Protein AF-0000000085014757 (afdb_homodimer)

InterPro domains:
  IPR000073 Alpha/beta hydrolase fold-1 [PF00561] (112-188)
  IPR008220 Homoserine/serine acetyltransferase MetX-like [PIRSF000443] (24-341)
  IPR008220 Homoserine/serine acetyltransferase MetX-like [PTHR32268] (28-182)
  IPR029058 Alpha/Beta hydrolase fold [G3DSA:3.40.50.1820] (26-183)
  IPR029058 Alpha/Beta hydrolase fold [G3DSA:3.40.50.1820] (256-324)
  IPR029058 Alpha/Beta hydrolase fold [SSF53474] (29-338)

Secondary structure (DSSP, 8-state):
---EEEE-SSTTEEEEEEEEEETTEEEEEEEEEEEES---TTS--EEEE---TT--S--SSB-TTSPBPTTTTTEETTSSEETTT-EEEEEPPSS-TTTTSTT----STTSBPTTSSB-GGGS----HHHHHHHHHHHHHHHT-SS-SEEEEETHHHHHHHHHHHH-GGG-SEEEEES--SB--HIIIIIIHHHHHHHHHHHHHHHHHHHHHHHHHHHHHHHHHHTTS-HHHHHHHHHTT--HHHHHHHHHHHTT-BHHHHS-HHHHHHHHHHHT-EEEEEEETT-SSS-HHHHHHHHHHHHHTT-EEEEEEE--TTGGGHHHH--HHHHHHHHHHHTT----PPPPP-TTS-------/---EEEE-SSTTEEEEEEEEEETTEEEEEEEEEEEES---TTS--EEEE---TT--S--SSB-TTSPBPTTTTTEETTSSEETTT-EEEEEPPSS-TTTTSTT----STTSBPTTSSB-GGGS----HHHHHHHHHHHHHHHT-SS-SEEEEETHHHHHHHHHHHH-GGG-SEEEEES--SB--HIIIIIIHHHHHHHHHHHHHHHHHHHHHHHHHHHHHHHHHHTTS-HHHHHHHHHTT--HHHHHHHHHHHTT-BHHHHS-HHHHHHHHHHHT-EEEEEEETT-SSS-HHHHHHHHHHHHHTT-EEEEEEE--TTGGGHHHH--HHHHHHHHHHHTT----PPPPP-TTS-------

Foldseek 3Di:
DDWDWDPDDPPQKTWTWDWDQFPNDTDTWIKIKGKFADADPQRAQEEEEEEAQQFANQQADADPVGHGHLPNQADYPPHLNHSPRHIYMYIGFAFHFQQQPPNGGTHYQCPADPVGGGCHVVGGQHALVVRLVSVVSVCVVVPHQAHLAQEYEHLSLLNQVVCLLPPCLRHQEGEREAAFQAQDCLLPVPLLVVLVVQCVVPNQLSNLVSVQCLQFPPLSCCVVPVPHDPSVVSVVSVNRGDRRSSNSVSSRRNVRHSCVSPNLLVSLVVQVVSNHAYEYEHEDQRSRHHLVRRLVSLVVSVVSPHNYHYYYDYDNRHSSCVRVVPVVCSVQSSCSSVVNHDPDDRDDDPPPPDDPPPD/DDWDWAPDDPPQKTKTWDWDQFPNDTDTWIKIKGKFADADPQRAQEEEEEEAQQFANQQADADPVGHGHLPNQADYPPHLNHSPRHIYMYIGFAFHFLQQPPNGGTHYQCPADPVGGGCHVVGGQHALVVRLVSVVSVCVVVPHPAHLAQEYEHLSLLNQVVCLLPPCLRHQEGEREAAFQAQDCLLPVPLLVVLVVQCVVPNQLSNLVSVQCLQFPPLSCCVVPVPHDVSVVSVVSVNRGDRRSSNSVSSRRNGRHSCVSPNLLVSLVVQVVSNHAYEYEHEDQRSRHHLVRRLVSLVVSVVSPHNYHYYYDYDNRHSSCVRVVPVVCSVQSSCSSVVNHDPDDRDDDPPPPDDPPPD

Sequence (718 aa):
MRQMVVAGGPPGALTLEVTRALAGVTVPVRLGVQTWGRFNEARDNAVLVCHYYTGTSQAAGAAADGTPGWWAALIGPGRAVDTERFYVVVMNTLSNVQVHDPAVVTTGPDTPHPDGGVWGERFPAWDFADLHALQLALLRHLGAERWHAVLGPSFGAMQALQWAARAPDLAPRVAAIATSPYAGPVLRGAFGPLLRGVARAGGLPEALRLISFFGMGADALERSFRAADFEAYLHTRMRTASLAHILDLGRVVETHDLEAIVPRDELFARWRSAGLRLLTVNIRGDQFFPAAEMRAFAGASRAAGVAHTHFEYDSAHGHLACVADTVPFAGLLRALLGDTLPAVSLPPDLLSPGEASHAMRQMVVAGGPPGALTLEVTRALAGVTVPVRLGVQTWGRFNEARDNAVLVCHYYTGTSQAAGAAADGTPGWWAALIGPGRAVDTERFYVVVMNTLSNVQVHDPAVVTTGPDTPHPDGGVWGERFPAWDFADLHALQLALLRHLGAERWHAVLGPSFGAMQALQWAARAPDLAPRVAAIATSPYAGPVLRGAFGPLLRGVARAGGLPEALRLISFFGMGADALERSFRAADFEAYLHTRMRTASLAHILDLGRVVETHDLEAIVPRDELFARWRSAGLRLLTVNIRGDQFFPAAEMRAFAGASRAAGVAHTHFEYDSAHGHLACVADTVPFAGLLRALLGDTLPAVSLPPDLLSPGEASHA

Solvent-accessible surface area (backbone atoms only — not comparable to full-atom values): 36324 Å² total; per-residue (Å²): 118,74,71,41,74,45,86,55,77,60,93,44,28,30,32,42,34,36,61,43,72,33,79,85,40,82,40,83,38,41,25,26,29,29,42,43,58,51,72,53,93,82,31,56,34,33,30,41,43,34,41,30,72,76,44,52,34,58,35,42,58,56,47,95,84,60,49,62,16,58,39,33,85,39,31,33,77,84,33,46,46,25,28,81,68,24,19,35,38,18,51,34,47,77,30,40,20,38,52,64,31,88,86,47,39,52,32,39,24,83,32,75,29,98,88,56,65,46,30,46,90,67,42,58,76,56,46,68,70,57,51,50,52,51,52,49,52,49,40,54,70,74,64,30,88,37,40,44,25,26,29,19,29,35,53,6,7,46,52,20,50,47,40,47,71,76,38,23,75,39,26,34,23,31,34,28,27,39,40,46,66,43,47,46,45,36,38,58,66,40,50,47,56,50,42,57,22,17,31,71,52,50,31,53,64,39,34,49,48,52,53,48,42,40,31,23,34,27,54,25,43,34,72,66,24,69,90,43,62,62,66,58,54,51,54,60,53,53,71,24,46,37,56,62,21,42,51,52,49,51,54,36,54,55,67,42,40,53,56,78,76,40,51,61,69,59,43,43,49,50,32,43,74,45,58,29,37,36,39,37,35,29,32,53,78,10,41,66,31,34,41,64,56,32,51,53,51,42,51,53,36,36,75,69,63,29,53,50,33,51,47,72,46,81,55,51,35,21,43,41,19,59,54,77,53,48,71,89,49,35,64,55,51,30,21,49,79,65,75,56,59,68,92,55,73,73,75,80,72,84,62,56,80,72,77,78,74,81,117,118,74,72,41,75,43,85,54,77,60,92,43,27,29,31,42,35,35,63,42,70,34,78,85,40,82,39,81,38,42,26,23,29,29,44,42,57,50,74,51,94,84,32,55,33,32,28,41,41,33,41,32,74,77,44,51,34,56,35,42,57,57,46,95,86,60,50,62,15,60,40,32,85,39,32,33,78,83,32,47,48,25,28,81,68,24,18,36,37,17,50,34,46,77,30,39,19,40,52,64,32,87,89,47,40,50,34,37,25,84,31,74,30,95,87,56,65,46,30,45,89,67,43,60,77,55,48,70,68,56,52,50,51,52,51,50,50,48,39,54,71,74,64,31,89,36,40,43,26,26,28,20,29,36,54,5,8,46,52,20,49,47,40,48,70,74,38,23,77,42,25,32,24,30,34,28,27,40,41,44,67,43,47,47,46,36,37,59,67,40,49,46,55,49,41,57,22,16,30,72,52,50,31,53,64,38,33,50,48,52,53,48,42,40,32,23,34,28,55,24,43,34,72,68,24,69,92,44,61,62,67,58,54,51,55,59,54,52,70,23,47,35,55,64,22,44,52,54,48,51,54,35,54,55,67,42,41,52,57,77,74,39,53,61,71,58,44,42,51,48,31,42,74,44,57,29,37,39,40,37,36,28,31,52,78,10,43,66,31,33,42,64,56,32,50,54,49,42,51,53,37,35,74,69,64,29,53,50,33,52,47,73,45,80,54,52,35,21,44,41,19,59,54,75,52,47,70,88,49,34,65,56,50,30,21,50,79,64,75,56,58,66,94,56,72,73,74,79,71,85,62,55,80,71,78,78,72,86,117

pLDDT: mean 93.67, std 12.95, range [17.64, 98.94]

Organism: Deinococcus geothermalis (strain DSM 11300 / CIP 105573 / AG-3a) (NCBI:txid319795)

Radius of gyration: 28.23 Å; Cα contacts (8 Å, |Δi|>4): 1596; chains: 2; bounding box: 67×88×60 Å

Structure (mmCIF, N/CA/C/O backbone):
data_AF-0000000085014757-model_v1
#
loop_
_entity.id
_entity.type
_entity.pdbx_description
1 polymer 'Homoserine O-acetyltransferase'
#
loop_
_atom_site.group_PDB
_atom_site.id
_atom_site.type_symbol
_atom_site.label_atom_id
_atom_site.label_alt_id
_atom_site.label_comp_id
_atom_site.label_asym_id
_atom_site.label_entity_id
_atom_site.label_seq_id
_atom_site.pdbx_PDB_ins_code
_atom_site.Cartn_x
_atom_site.Cartn_y
_atom_site.Cartn_z
_atom_site.occupancy
_atom_site.B_iso_or_equiv
_atom_site.auth_seq_id
_atom_site.auth_comp_id
_atom_site.auth_asym_id
_atom_site.auth_atom_id
_atom_site.pdbx_PDB_model_num
ATOM 1 N N . MET A 1 1 ? 13.016 39.594 17.469 1 38.72 1 MET A N 1
ATOM 2 C CA . MET A 1 1 ? 12.992 39.062 16.109 1 38.72 1 MET A CA 1
ATOM 3 C C . MET A 1 1 ? 11.844 39.656 15.305 1 38.72 1 MET A C 1
ATOM 5 O O . MET A 1 1 ? 10.695 39.625 15.742 1 38.72 1 MET A O 1
ATOM 9 N N . ARG A 1 2 ? 12.227 40.531 14.383 1 45.09 2 ARG A N 1
ATOM 10 C CA . ARG A 1 2 ? 11.242 41.312 13.656 1 45.09 2 ARG A CA 1
ATOM 11 C C . ARG A 1 2 ? 10.312 40.438 12.844 1 45.09 2 ARG A C 1
ATOM 13 O O . ARG A 1 2 ? 10.773 39.594 12.07 1 45.09 2 ARG A O 1
ATOM 20 N N . GLN A 1 3 ? 9.195 40 13.383 1 54.81 3 GLN A N 1
ATOM 21 C CA . GLN A 1 3 ? 8.125 39.281 12.703 1 54.81 3 GLN A CA 1
ATOM 22 C C . GLN A 1 3 ? 7.262 40.219 11.875 1 54.81 3 GLN A C 1
ATOM 24 O O . GLN A 1 3 ? 6.906 41.312 12.336 1 54.81 3 GLN A O 1
ATOM 29 N N . MET A 1 4 ? 7.465 40.125 10.461 1 62.84 4 MET A N 1
ATOM 30 C CA . MET A 1 4 ? 6.555 40.938 9.656 1 62.84 4 MET A CA 1
ATOM 31 C C . MET A 1 4 ? 5.602 40.062 8.859 1 62.84 4 MET A C 1
ATOM 33 O O . MET A 1 4 ? 5.957 38.969 8.469 1 62.84 4 MET A O 1
ATOM 37 N N . VAL A 1 5 ? 4.312 40.281 9.133 1 66.62 5 VAL A N 1
ATOM 38 C CA . VAL A 1 5 ? 3.355 39.781 8.156 1 66.62 5 VAL A CA 1
ATOM 39 C C . VAL A 1 5 ? 3.061 40.844 7.109 1 66.62 5 VAL A C 1
ATOM 41 O O . VAL A 1 5 ? 2.688 41.969 7.445 1 66.62 5 VAL A O 1
ATOM 44 N N . VAL A 1 6 ? 3.592 40.656 5.867 1 58.41 6 VAL A N 1
ATOM 45 C CA . VAL A 1 6 ? 3.402 41.594 4.781 1 58.41 6 VAL A CA 1
ATOM 46 C C . VAL A 1 6 ? 2.244 41.156 3.895 1 58.41 6 VAL A C 1
ATOM 48 O O . VAL A 1 6 ? 2.146 39.969 3.539 1 58.41 6 VAL A O 1
ATOM 51 N N . ALA A 1 7 ? 1.085 42.125 3.951 1 54.31 7 ALA A N 1
ATOM 52 C CA . ALA A 1 7 ? -0.002 41.906 2.996 1 54.31 7 ALA A CA 1
ATOM 53 C C . ALA A 1 7 ? 0.512 41.969 1.561 1 54.31 7 ALA A C 1
ATOM 55 O O . ALA A 1 7 ? 1.334 42.844 1.225 1 54.31 7 ALA A O 1
ATOM 56 N N . GLY A 1 8 ? 0.787 40.781 0.761 1 50 8 GLY A N 1
ATOM 57 C CA . GLY A 1 8 ? 1.087 40.781 -0.662 1 50 8 GLY A CA 1
ATOM 58 C C . GLY A 1 8 ? 0.37 39.688 -1.427 1 50 8 GLY A C 1
ATOM 59 O O . GLY A 1 8 ? 0.02 38.625 -0.857 1 50 8 GLY A O 1
ATOM 60 N N . GLY A 1 9 ? -0.392 39.938 -2.617 1 48.84 9 GLY A N 1
ATOM 61 C CA . GLY A 1 9 ? -1.056 39 -3.525 1 48.84 9 GLY A CA 1
ATOM 62 C C . GLY A 1 9 ? -2.562 39.188 -3.555 1 48.84 9 GLY A C 1
ATOM 63 O O . GLY A 1 9 ? -3.072 40.281 -3.279 1 48.84 9 GLY A O 1
ATOM 64 N N . PRO A 1 10 ? -3.229 38.219 -4.016 1 53.19 10 PRO A N 1
ATOM 65 C CA . PRO A 1 10 ? -4.688 38.281 -4.086 1 53.19 10 PRO A CA 1
ATOM 66 C C . PRO A 1 10 ? -5.336 38.438 -2.709 1 53.19 10 PRO A C 1
ATOM 68 O O . PRO A 1 10 ? -4.691 38.188 -1.688 1 53.19 10 PRO A O 1
ATOM 71 N N . PRO A 1 11 ? -6.457 39.062 -2.711 1 54.84 11 PRO A N 1
ATOM 72 C CA . PRO A 1 11 ? -7.18 39.188 -1.443 1 54.84 11 PRO A CA 1
ATOM 73 C C . PRO A 1 11 ? -7.102 37.906 -0.594 1 54.84 11 PRO A C 1
ATOM 75 O O . PRO A 1 11 ? -7.32 36.812 -1.102 1 54.84 11 PRO A O 1
ATOM 78 N N . GLY A 1 12 ? -6.527 38.156 0.593 1 75.88 12 GLY A N 1
ATOM 79 C CA . GLY A 1 12 ? -6.449 37.062 1.537 1 75.88 12 GLY A CA 1
ATOM 80 C C . GLY A 1 12 ? -5.078 36.406 1.587 1 75.88 12 GLY A C 1
ATOM 81 O O . GLY A 1 12 ? -4.867 35.469 2.332 1 75.88 12 GLY A O 1
ATOM 82 N N . ALA A 1 13 ? -4.152 37.062 0.76 1 86.88 13 ALA A N 1
ATOM 83 C CA . ALA A 1 13 ? -2.809 36.5 0.753 1 86.88 13 ALA A CA 1
ATOM 84 C C . ALA A 1 13 ? -1.847 37.344 1.575 1 86.88 13 ALA A C 1
ATOM 86 O O . ALA A 1 13 ? -1.874 38.562 1.492 1 86.88 13 ALA A O 1
ATOM 87 N N . LEU A 1 14 ? -1.063 36.688 2.438 1 92.62 14 LEU A N 1
ATOM 88 C CA . LEU A 1 14 ? -0.027 37.281 3.262 1 92.62 14 LEU A CA 1
ATOM 89 C C . LEU A 1 14 ? 1.242 36.438 3.254 1 92.62 14 LEU A C 1
ATOM 91 O O . LEU A 1 14 ? 1.229 35.312 2.795 1 92.62 14 LEU A O 1
ATOM 95 N N . THR A 1 15 ? 2.293 37.094 3.584 1 95.62 15 THR A N 1
ATOM 96 C CA . THR A 1 15 ? 3.537 36.344 3.779 1 95.62 15 THR A CA 1
ATOM 97 C C . THR A 1 15 ? 4.09 36.594 5.18 1 95.62 15 THR A C 1
ATOM 99 O O . THR A 1 15 ? 4.242 37.719 5.613 1 95.62 15 THR A O 1
ATOM 102 N N . LEU A 1 16 ? 4.285 35.531 5.875 1 96.38 16 LEU A N 1
ATOM 103 C CA . LEU A 1 16 ? 5.004 35.594 7.141 1 96.38 16 LEU A CA 1
ATOM 104 C C . LEU A 1 16 ? 6.508 35.688 6.91 1 96.38 16 LEU A C 1
ATOM 106 O O . LEU A 1 16 ? 7.086 34.844 6.227 1 96.38 16 LEU A O 1
ATOM 110 N N . GLU A 1 17 ? 7.152 36.719 7.395 1 95.81 17 GLU A N 1
ATOM 111 C CA . GLU A 1 17 ? 8.602 36.875 7.328 1 95.81 17 GLU A CA 1
ATOM 112 C C . GLU A 1 17 ? 9.211 37 8.727 1 95.81 17 GLU A C 1
ATOM 114 O O . GLU A 1 17 ? 8.891 37.938 9.469 1 95.81 17 GLU A O 1
ATOM 119 N N . VAL A 1 18 ? 10.031 36.031 9.016 1 95.62 18 VAL A N 1
ATOM 120 C CA . VAL A 1 18 ? 10.664 36.031 10.336 1 95.62 18 VAL A CA 1
ATOM 121 C C . VAL A 1 18 ? 12.047 35.375 10.234 1 95.62 18 VAL A C 1
ATOM 123 O O . VAL A 1 18 ? 12.297 34.562 9.336 1 95.62 18 VAL A O 1
ATOM 126 N N . THR A 1 19 ? 12.977 35.781 11.141 1 95.56 19 THR A N 1
ATOM 127 C CA . THR A 1 19 ? 14.242 35.062 11.297 1 95.56 19 THR A CA 1
ATOM 128 C C . THR A 1 19 ? 14.18 34.125 12.492 1 95.56 19 THR A C 1
ATOM 130 O O . THR A 1 19 ? 13.805 34.531 13.594 1 95.56 19 THR A O 1
ATOM 133 N N . ARG A 1 20 ? 14.508 32.875 12.234 1 95.19 20 ARG A N 1
ATOM 134 C CA . ARG A 1 20 ? 14.398 31.844 13.266 1 95.19 20 ARG A CA 1
ATOM 135 C C . ARG A 1 20 ? 15.656 30.984 13.305 1 95.19 20 ARG A C 1
ATOM 137 O O . ARG A 1 20 ? 16.312 30.781 12.289 1 95.19 20 ARG A O 1
ATOM 144 N N . ALA A 1 21 ? 15.945 30.547 14.5 1 96.38 21 ALA A N 1
ATOM 145 C CA . ALA A 1 21 ? 16.969 29.516 14.625 1 96.38 21 ALA A CA 1
ATOM 146 C C . ALA A 1 21 ? 16.375 28.125 14.414 1 96.38 21 ALA A C 1
ATOM 148 O O . ALA A 1 21 ? 15.477 27.703 15.148 1 96.38 21 ALA A O 1
ATOM 149 N N . LEU A 1 22 ? 16.781 27.422 13.406 1 97.56 22 LEU A N 1
ATOM 150 C CA . LEU A 1 22 ? 16.453 26.031 13.141 1 97.56 22 LEU A CA 1
ATOM 151 C C . LEU A 1 22 ? 17.672 25.141 13.344 1 97.56 22 LEU A C 1
ATOM 153 O O . LEU A 1 22 ? 18.688 25.297 12.664 1 97.56 22 LEU A O 1
ATOM 157 N N . ALA A 1 23 ? 17.531 24.25 14.281 1 96.88 23 ALA A N 1
ATOM 158 C CA . ALA A 1 23 ? 18.656 23.375 14.609 1 96.88 23 ALA A CA 1
ATOM 159 C C . ALA A 1 23 ? 19.938 24.172 14.805 1 96.88 23 ALA A C 1
ATOM 161 O O . ALA A 1 23 ? 20.984 23.797 14.297 1 96.88 23 ALA A O 1
ATOM 162 N N . GLY A 1 24 ? 19.859 25.312 15.359 1 95.88 24 GLY A N 1
ATOM 163 C CA . GLY A 1 24 ? 21 26.125 15.734 1 95.88 24 GLY A CA 1
ATOM 164 C C . GLY A 1 24 ? 21.469 27.031 14.625 1 95.88 24 GLY A C 1
ATOM 165 O O . GLY A 1 24 ? 22.375 27.859 14.828 1 95.88 24 GLY A O 1
ATOM 166 N N . VAL A 1 25 ? 20.828 26.969 13.484 1 96.94 25 VAL A N 1
ATOM 167 C CA . VAL A 1 25 ? 21.219 27.797 12.344 1 96.94 25 VAL A CA 1
ATOM 168 C C . VAL A 1 25 ? 20.203 28.906 12.133 1 96.94 25 VAL A C 1
ATOM 170 O O . VAL A 1 25 ? 19 28.656 12.109 1 96.94 25 VAL A O 1
ATOM 173 N N . THR A 1 26 ? 20.688 30.156 11.977 1 96.25 26 THR A N 1
ATOM 174 C CA . THR A 1 26 ? 19.797 31.281 11.734 1 96.25 26 THR A CA 1
ATOM 175 C C . THR A 1 26 ? 19.281 31.266 10.297 1 96.25 26 THR A C 1
ATOM 177 O O . THR A 1 26 ? 20.062 31.297 9.344 1 96.25 26 THR A O 1
ATOM 180 N N . VAL A 1 27 ? 18 31.203 10.117 1 97.44 27 VAL A N 1
ATOM 181 C CA . VAL A 1 27 ? 17.391 31.109 8.805 1 97.44 27 VAL A CA 1
ATOM 182 C C . VAL A 1 27 ? 16.359 32.219 8.617 1 97.44 27 VAL A C 1
ATOM 184 O O . VAL A 1 27 ? 15.445 32.375 9.422 1 97.44 27 VAL A O 1
ATOM 187 N N . PRO A 1 28 ? 16.531 33.125 7.617 1 96.5 28 PRO A N 1
ATOM 188 C CA . PRO A 1 28 ? 15.398 33.969 7.227 1 96.5 28 PRO A CA 1
ATOM 189 C C . PRO A 1 28 ? 14.234 33.188 6.633 1 96.5 28 PRO A C 1
ATOM 191 O O . PRO A 1 28 ? 14.391 32.531 5.598 1 96.5 28 PRO A O 1
ATOM 194 N N . VAL A 1 29 ? 13.102 33.219 7.289 1 97.81 29 VAL A N 1
ATOM 195 C CA . VAL A 1 29 ? 11.977 32.375 6.91 1 97.81 29 VAL A CA 1
ATOM 196 C C . VAL A 1 29 ? 10.891 33.25 6.266 1 97.81 29 VAL A C 1
ATOM 198 O O . VAL A 1 29 ? 10.523 34.281 6.789 1 97.81 29 VAL A O 1
ATOM 201 N N . ARG A 1 30 ? 10.445 32.844 5.129 1 97.25 30 ARG A N 1
ATOM 202 C CA . ARG A 1 30 ? 9.266 33.406 4.457 1 97.25 30 ARG A CA 1
ATOM 203 C C . ARG A 1 30 ? 8.258 32.281 4.156 1 97.25 30 ARG A C 1
ATOM 205 O O . ARG A 1 30 ? 8.586 31.312 3.49 1 97.25 30 ARG A O 1
ATOM 212 N N . LEU A 1 31 ? 7.059 32.438 4.633 1 98.31 31 LEU A N 1
ATOM 213 C CA . LEU A 1 31 ? 6 31.484 4.387 1 98.31 31 LEU A CA 1
ATOM 214 C C . LEU A 1 31 ? 4.73 32.156 3.893 1 98.31 31 LEU A C 1
ATOM 216 O O . LEU A 1 31 ? 4.277 33.156 4.488 1 98.31 31 LEU A O 1
ATOM 220 N N . GLY A 1 32 ? 4.191 31.641 2.77 1 97.62 32 GLY A N 1
ATOM 221 C CA . GLY A 1 32 ? 2.936 32.156 2.246 1 97.62 32 GLY A CA 1
ATOM 222 C C . GLY A 1 32 ? 1.734 31.766 3.088 1 97.62 32 GLY A C 1
ATOM 223 O O . GLY A 1 32 ? 1.674 30.656 3.615 1 97.62 32 GLY A O 1
ATOM 224 N N . VAL A 1 33 ? 0.772 32.719 3.213 1 97.5 33 VAL A N 1
ATOM 225 C CA . VAL A 1 33 ? -0.465 32.531 3.965 1 97.5 33 VAL A CA 1
ATOM 226 C C . VAL A 1 33 ? -1.656 32.969 3.113 1 97.5 33 VAL A C 1
ATOM 228 O O . VAL A 1 33 ? -1.597 33.969 2.424 1 97.5 33 VAL A O 1
ATOM 231 N N . GLN A 1 34 ? -2.652 32.125 3.109 1 96.69 34 GLN A N 1
ATOM 232 C CA . GLN A 1 34 ? -3.928 32.531 2.516 1 96.69 34 GLN A CA 1
ATOM 233 C C . GLN A 1 34 ? -5.043 32.531 3.559 1 96.69 34 GLN A C 1
ATOM 235 O O . GLN A 1 34 ? -5.035 31.719 4.484 1 96.69 34 GLN A O 1
ATOM 240 N N . THR A 1 35 ? -5.945 33.5 3.369 1 96.75 35 THR A N 1
ATOM 241 C CA . THR A 1 35 ? -7.027 33.625 4.34 1 96.75 35 THR A CA 1
ATOM 242 C C . THR A 1 35 ? -8.375 33.75 3.635 1 96.75 35 THR A C 1
ATOM 244 O O . THR A 1 35 ? -8.438 34.219 2.496 1 96.75 35 THR A O 1
ATOM 247 N N . TRP A 1 36 ? -9.414 33.344 4.242 1 96.62 36 TRP A N 1
ATOM 248 C CA . TRP A 1 36 ? -10.805 33.469 3.828 1 96.62 36 TRP A CA 1
ATOM 249 C C . TRP A 1 36 ? -11.688 33.875 5.008 1 96.62 36 TRP A C 1
ATOM 251 O O . TRP A 1 36 ? -11.477 33.406 6.133 1 96.62 36 TRP A O 1
ATOM 261 N N . GLY A 1 37 ? -12.656 34.688 4.773 1 96.44 37 GLY A N 1
ATOM 262 C CA . GLY A 1 37 ? -13.469 35.188 5.855 1 96.44 37 GLY A CA 1
ATOM 263 C C . GLY A 1 37 ? -12.844 36.375 6.555 1 96.44 37 GLY A C 1
ATOM 264 O O . GLY A 1 37 ? -11.93 37.031 6.023 1 96.44 37 GLY A O 1
ATOM 265 N N . ARG A 1 38 ? -13.562 36.781 7.734 1 95.56 38 ARG A N 1
ATOM 266 C CA . ARG A 1 38 ? -13.109 37.938 8.492 1 95.56 38 ARG A CA 1
ATOM 267 C C . ARG A 1 38 ? -13.18 37.688 9.992 1 95.56 38 ARG A C 1
ATOM 269 O O . ARG A 1 38 ? -13.961 36.844 10.445 1 95.56 38 ARG A O 1
ATOM 276 N N . PHE A 1 39 ? -12.312 38.406 10.641 1 96.38 39 PHE A N 1
ATOM 277 C CA . PHE A 1 39 ? -12.383 38.375 12.094 1 96.38 39 PHE A CA 1
ATOM 278 C C . PHE A 1 39 ? -13.719 38.938 12.586 1 96.38 39 PHE A C 1
ATOM 280 O O . PHE A 1 39 ? -14.234 39.906 12.023 1 96.38 39 PHE A O 1
ATOM 287 N N . ASN A 1 40 ? -14.219 38.344 13.602 1 96.94 40 ASN A N 1
ATOM 288 C CA . ASN A 1 40 ? -15.289 39 14.344 1 96.94 40 ASN A CA 1
ATOM 289 C C . ASN A 1 40 ? -14.727 40.062 15.305 1 96.94 40 ASN A C 1
ATOM 291 O O . ASN A 1 40 ? -13.523 40.281 15.336 1 96.94 40 ASN A O 1
ATOM 295 N N . GLU A 1 41 ? -15.594 40.656 16.016 1 96.62 41 GLU A N 1
ATOM 296 C CA . GLU A 1 41 ? -15.18 41.75 16.891 1 96.62 41 GLU A CA 1
ATOM 297 C C . GLU A 1 41 ? -14.281 41.25 18.016 1 96.62 41 GLU A C 1
ATOM 299 O O . GLU A 1 41 ? -13.289 41.875 18.375 1 96.62 41 GLU A O 1
ATOM 304 N N . ALA A 1 42 ? -14.578 40.156 18.5 1 97.06 42 ALA A N 1
ATOM 305 C CA . ALA A 1 42 ? -13.836 39.562 19.625 1 97.06 42 ALA A CA 1
ATOM 306 C C . ALA A 1 42 ? -12.531 38.938 19.156 1 97.06 42 ALA A C 1
ATOM 308 O O . ALA A 1 42 ? -11.656 38.625 19.969 1 97.06 42 ALA A O 1
ATOM 309 N N . ARG A 1 43 ? -12.344 38.656 17.844 1 97.25 43 ARG A N 1
ATOM 310 C CA . ARG A 1 43 ? -11.172 38.031 17.234 1 97.25 43 ARG A CA 1
ATOM 311 C C . ARG A 1 43 ? -10.914 36.656 17.797 1 97.25 43 ARG A C 1
ATOM 313 O O . ARG A 1 43 ? -9.773 36.281 18.078 1 97.25 43 ARG A O 1
ATOM 320 N N . ASP A 1 44 ? -11.945 35.906 18.047 1 97.62 44 ASP A N 1
ATOM 321 C CA . ASP A 1 44 ? -11.852 34.562 18.609 1 97.62 44 ASP A CA 1
ATOM 322 C C . ASP A 1 44 ? -12.391 33.531 17.625 1 97.62 44 ASP A C 1
ATOM 324 O O . ASP A 1 44 ? -12.695 32.406 18.016 1 97.62 44 ASP A O 1
ATOM 328 N N . ASN A 1 45 ? -12.508 33.938 16.375 1 98.38 45 ASN A N 1
ATOM 329 C CA . ASN A 1 45 ? -13.125 33.031 15.406 1 98.38 45 ASN A CA 1
ATOM 330 C C . ASN A 1 45 ? -12.109 32.594 14.352 1 98.38 45 ASN A C 1
ATOM 332 O O . ASN A 1 45 ? -12.492 32.156 13.266 1 98.38 45 ASN A O 1
ATOM 336 N N . ALA A 1 46 ? -10.781 32.719 14.594 1 98.5 46 ALA A N 1
ATOM 337 C CA . ALA A 1 46 ? -9.742 32.312 13.648 1 98.5 46 ALA A CA 1
ATOM 338 C C . ALA A 1 46 ? -9.555 30.781 13.664 1 98.5 46 ALA A C 1
ATOM 340 O O . ALA A 1 46 ? -9.445 30.172 14.734 1 98.5 46 ALA A O 1
ATOM 341 N N . VAL A 1 47 ? -9.594 30.172 12.516 1 98.88 47 VAL A N 1
ATOM 342 C CA . VAL A 1 47 ? -9.383 28.75 12.352 1 98.88 47 VAL A CA 1
ATOM 343 C C . VAL A 1 47 ? -8.117 28.5 11.531 1 98.88 47 VAL A C 1
ATOM 345 O O . VAL A 1 47 ? -8.008 28.969 10.391 1 98.88 47 VAL A O 1
ATOM 348 N N . LEU A 1 48 ? -7.129 27.812 12.094 1 98.94 48 LEU A N 1
ATOM 349 C CA . LEU A 1 48 ? -5.934 27.406 11.359 1 98.94 48 LEU A CA 1
ATOM 350 C C . LEU A 1 48 ? -6.16 26.078 10.633 1 98.94 48 LEU A C 1
ATOM 352 O O . LEU A 1 48 ? -6.5 25.078 11.258 1 98.94 48 LEU A O 1
ATOM 356 N N . VAL A 1 49 ? -6.043 26.109 9.344 1 98.94 49 VAL A N 1
ATOM 357 C CA . VAL A 1 49 ? -6.07 24.891 8.539 1 98.94 49 VAL A CA 1
ATOM 358 C C . VAL A 1 49 ? -4.664 24.562 8.047 1 98.94 49 VAL A C 1
ATOM 360 O O . VAL A 1 49 ? -4.027 25.375 7.375 1 98.94 49 VAL A O 1
ATOM 363 N N . CYS A 1 50 ? -4.195 23.375 8.43 1 98.94 50 CYS A N 1
ATOM 364 C CA . CYS A 1 50 ? -2.854 22.938 8.062 1 98.94 50 CYS A CA 1
ATOM 365 C C . CYS A 1 50 ? -2.891 22.031 6.832 1 98.94 50 CYS A C 1
ATOM 367 O O . CYS A 1 50 ? -3.691 21.094 6.766 1 98.94 50 CYS A O 1
ATOM 369 N N . HIS A 1 51 ? -2.037 22.281 5.859 1 98.81 51 HIS A N 1
ATOM 370 C CA . HIS A 1 51 ? -2.1 21.562 4.598 1 98.81 51 HIS A CA 1
ATOM 371 C C . HIS A 1 51 ? -1.419 20.203 4.711 1 98.81 51 HIS A C 1
ATOM 373 O O . HIS A 1 51 ? -0.579 19.984 5.59 1 98.81 51 HIS A O 1
ATOM 379 N N . TYR A 1 52 ? -1.843 19.25 3.838 1 98.75 52 TYR A N 1
ATOM 380 C CA . TYR A 1 52 ? -1.275 17.906 3.787 1 98.75 52 TYR A CA 1
ATOM 381 C C . TYR A 1 52 ? 0.041 17.906 3.02 1 98.75 52 TYR A C 1
ATOM 383 O O . TYR A 1 52 ? 0.5 18.938 2.551 1 98.75 52 TYR A O 1
ATOM 391 N N . TYR A 1 53 ? 0.712 16.797 2.889 1 98.75 53 TYR A N 1
ATOM 392 C CA . TYR A 1 53 ? 2.094 16.594 2.467 1 98.75 53 TYR A CA 1
ATOM 393 C C . TYR A 1 53 ? 2.373 17.297 1.148 1 98.75 53 TYR A C 1
ATOM 395 O O . TYR A 1 53 ? 3.395 17.969 1.004 1 98.75 53 TYR A O 1
ATOM 403 N N . THR A 1 54 ? 1.428 17.156 0.151 1 98.31 54 THR A N 1
ATOM 404 C CA . THR A 1 54 ? 1.628 17.766 -1.158 1 98.31 54 THR A CA 1
ATOM 405 C C . THR A 1 54 ? 0.696 18.953 -1.347 1 98.31 54 THR A C 1
ATOM 407 O O . THR A 1 54 ? 0.527 19.453 -2.465 1 98.31 54 THR A O 1
ATOM 410 N N . GLY A 1 55 ? 0.03 19.406 -0.271 1 98.31 55 GLY A N 1
ATOM 411 C CA . GLY A 1 55 ? -0.84 20.562 -0.328 1 98.31 55 GLY A CA 1
ATOM 412 C C . GLY A 1 55 ? -0.093 21.875 -0.178 1 98.31 55 GLY A C 1
ATOM 413 O O . GLY A 1 55 ? 1.119 21.891 0.047 1 98.31 55 GLY A O 1
ATOM 414 N N . THR A 1 56 ? -0.852 22.906 -0.346 1 98.06 56 THR A N 1
ATOM 415 C CA . THR A 1 56 ? -0.357 24.266 -0.213 1 98.06 56 THR A CA 1
ATOM 416 C C . THR A 1 56 ? -1.334 25.125 0.591 1 98.06 56 THR A C 1
ATOM 418 O O . THR A 1 56 ? -2.32 24.609 1.126 1 98.06 56 THR A O 1
ATOM 421 N N . SER A 1 57 ? -1.005 26.406 0.635 1 97.69 57 SER A N 1
ATOM 422 C CA . SER A 1 57 ? -1.906 27.312 1.335 1 97.69 57 SER A CA 1
ATOM 423 C C . SER A 1 57 ? -3.211 27.5 0.569 1 97.69 57 SER A C 1
ATOM 425 O O . SER A 1 57 ? -4.18 28.047 1.104 1 97.69 57 SER A O 1
ATOM 427 N N . GLN A 1 58 ? -3.287 26.984 -0.63 1 96.69 58 GLN A N 1
ATOM 428 C CA . GLN A 1 58 ? -4.5 27.078 -1.436 1 96.69 58 GLN A CA 1
ATOM 429 C C . GLN A 1 58 ? -5.516 26.016 -1.039 1 96.69 58 GLN A C 1
ATOM 431 O O . GLN A 1 58 ? -5.809 25.109 -1.819 1 96.69 58 GLN A O 1
ATOM 436 N N . ALA A 1 59 ? -6.141 26.219 0.051 1 97.94 59 ALA A N 1
ATOM 437 C CA . ALA A 1 59 ? -7.035 25.203 0.61 1 97.94 59 ALA A CA 1
ATOM 438 C C . ALA A 1 59 ? -8.469 25.438 0.152 1 97.94 59 ALA A C 1
ATOM 440 O O . ALA A 1 59 ? -9.258 24.484 0.058 1 97.94 59 ALA A O 1
ATOM 441 N N . ALA A 1 60 ? -8.867 26.625 -0.113 1 97 60 ALA A N 1
ATOM 442 C CA . ALA A 1 60 ? -10.25 26.969 -0.425 1 97 60 ALA A CA 1
ATOM 443 C C . ALA A 1 60 ? -10.32 27.891 -1.638 1 97 60 ALA A C 1
ATOM 445 O O . ALA A 1 60 ? -9.289 28.281 -2.191 1 97 60 ALA A O 1
ATOM 446 N N . GLY A 1 61 ? -11.508 28.141 -2.035 1 94.25 61 GLY A N 1
ATOM 447 C CA . GLY A 1 61 ? -11.648 28.969 -3.221 1 94.25 61 GLY A CA 1
ATOM 448 C C . GLY A 1 61 ? -11.078 28.328 -4.469 1 94.25 61 GLY A C 1
ATOM 449 O O . GLY A 1 61 ? -11.172 27.109 -4.645 1 94.25 61 GLY A O 1
ATOM 450 N N . ALA A 1 62 ? -10.648 29.172 -5.418 1 92.25 62 ALA A N 1
ATOM 451 C CA . ALA A 1 62 ? -10.039 28.688 -6.656 1 92.25 62 ALA A CA 1
ATOM 452 C C . ALA A 1 62 ? -8.719 29.406 -6.926 1 92.25 62 ALA A C 1
ATOM 454 O O . ALA A 1 62 ? -8.594 30.609 -6.676 1 92.25 62 ALA A O 1
ATOM 455 N N . ALA A 1 63 ? -7.789 28.641 -7.398 1 89.69 63 ALA A N 1
ATOM 456 C CA . ALA A 1 63 ? -6.523 29.234 -7.824 1 89.69 63 ALA A CA 1
ATOM 457 C C . ALA A 1 63 ? -6.711 30.062 -9.086 1 89.69 63 ALA A C 1
ATOM 459 O O . ALA A 1 63 ? -7.816 30.172 -9.617 1 89.69 63 ALA A O 1
ATOM 460 N N . ALA A 1 64 ? -5.688 30.672 -9.461 1 83.88 64 ALA A N 1
ATOM 461 C CA . ALA A 1 64 ? -5.738 31.562 -10.617 1 83.88 64 ALA A CA 1
ATOM 462 C C . ALA A 1 64 ? -6.148 30.812 -11.883 1 83.88 64 ALA A C 1
ATOM 464 O O . ALA A 1 64 ? -6.824 31.359 -12.75 1 83.88 64 ALA A O 1
ATOM 465 N N . ASP A 1 65 ? -5.82 29.562 -11.938 1 87.44 65 ASP A N 1
ATOM 466 C CA . ASP A 1 65 ? -6.109 28.766 -13.125 1 87.44 65 ASP A CA 1
ATOM 467 C C . ASP A 1 65 ? -7.473 28.094 -13.016 1 87.44 65 ASP A C 1
ATOM 469 O O . ASP A 1 65 ? -7.836 27.266 -13.859 1 87.44 65 ASP A O 1
ATOM 473 N N . GLY A 1 66 ? -8.125 28.344 -11.969 1 91.81 66 GLY A N 1
ATOM 474 C CA . GLY A 1 66 ? -9.477 27.828 -11.805 1 91.81 66 GLY A CA 1
ATOM 475 C C . GLY A 1 66 ? -9.531 26.547 -10.984 1 91.81 66 GLY A C 1
ATOM 476 O O . GLY A 1 66 ? -10.617 26.078 -10.633 1 91.81 66 GLY A O 1
ATOM 477 N N . THR A 1 67 ? -8.406 26.047 -10.625 1 92.75 67 THR A N 1
ATOM 478 C CA . THR A 1 67 ? -8.375 24.812 -9.836 1 92.75 67 THR A CA 1
ATOM 479 C C . THR A 1 67 ? -8.906 25.062 -8.43 1 92.75 67 THR A C 1
ATOM 481 O O . THR A 1 67 ? -8.43 25.953 -7.73 1 92.75 67 THR A O 1
ATOM 484 N N . PRO A 1 68 ? -9.906 24.328 -8.078 1 96.19 68 PRO A N 1
ATOM 485 C CA . PRO A 1 68 ? -10.406 24.5 -6.715 1 96.19 68 PRO A CA 1
ATOM 486 C C . PRO A 1 68 ? -9.359 24.188 -5.652 1 96.19 68 PRO A C 1
ATOM 488 O O . PRO A 1 68 ? -8.516 23.312 -5.855 1 96.19 68 PRO A O 1
ATOM 491 N N . GLY A 1 69 ? -9.445 24.891 -4.547 1 97.62 69 GLY A N 1
ATOM 492 C CA . GLY A 1 69 ? -8.617 24.516 -3.41 1 97.62 69 GLY A CA 1
ATOM 493 C C . GLY A 1 69 ? -8.844 23.078 -2.953 1 97.62 69 GLY A C 1
ATOM 494 O O . GLY A 1 69 ? -9.906 22.5 -3.195 1 97.62 69 GLY A O 1
ATOM 495 N N . TRP A 1 70 ? -7.879 22.547 -2.291 1 97.94 70 TRP A N 1
ATOM 496 C CA . TRP A 1 70 ? -7.91 21.109 -2.004 1 97.94 70 TRP A CA 1
ATOM 497 C C . TRP A 1 70 ? -8.969 20.797 -0.958 1 97.94 70 TRP A C 1
ATOM 499 O O . TRP A 1 70 ? -9.406 19.641 -0.84 1 97.94 70 TRP A O 1
ATOM 509 N N . TRP A 1 71 ? -9.453 21.703 -0.148 1 98.75 71 TRP A N 1
ATOM 510 C CA . TRP A 1 71 ? -10.57 21.562 0.774 1 98.75 71 TRP A CA 1
ATOM 511 C C . TRP A 1 71 ? -11.672 22.562 0.461 1 98.75 71 TRP A C 1
ATOM 513 O O . TRP A 1 71 ? -12.367 23.031 1.364 1 98.75 71 TRP A O 1
ATOM 523 N N . ALA A 1 72 ? -11.805 22.906 -0.812 1 98 72 ALA A N 1
ATOM 524 C CA . ALA A 1 72 ? -12.836 23.859 -1.218 1 98 72 ALA A CA 1
ATOM 525 C C . ALA A 1 72 ? -14.227 23.312 -0.899 1 98 72 ALA A C 1
ATOM 527 O O . ALA A 1 72 ? -15.164 24.094 -0.695 1 98 72 ALA A O 1
ATOM 528 N N . ALA A 1 73 ? -14.398 22 -0.815 1 97.69 73 ALA A N 1
ATOM 529 C CA . ALA A 1 73 ? -15.68 21.391 -0.492 1 97.69 73 ALA A CA 1
ATOM 530 C C . ALA A 1 73 ? -16.031 21.578 0.982 1 97.69 73 ALA A C 1
ATOM 532 O O . ALA A 1 73 ? -17.188 21.484 1.369 1 97.69 73 ALA A O 1
ATOM 533 N N . LEU A 1 74 ? -15.062 21.859 1.84 1 98.62 74 LEU A N 1
ATOM 534 C CA . LEU A 1 74 ? -15.258 21.969 3.281 1 98.62 74 LEU A CA 1
ATOM 535 C C . LEU A 1 74 ? -15.219 23.438 3.729 1 98.62 74 LEU A C 1
ATOM 537 O O . LEU A 1 74 ? -15.82 23.797 4.742 1 98.62 74 LEU A O 1
ATOM 541 N N . ILE A 1 75 ? -14.492 24.266 2.986 1 98.69 75 ILE A N 1
ATOM 542 C CA . ILE A 1 75 ? -14.25 25.641 3.426 1 98.69 75 ILE A CA 1
ATOM 543 C C . ILE A 1 75 ? -14.922 26.625 2.465 1 98.69 75 ILE A C 1
ATOM 545 O O . ILE A 1 75 ? -14.594 26.656 1.275 1 98.69 75 ILE A O 1
ATOM 549 N N . GLY A 1 76 ? -15.742 27.375 2.895 1 98 76 GLY A N 1
ATOM 550 C CA . GLY A 1 76 ? -16.469 28.375 2.109 1 98 76 GLY A CA 1
ATOM 551 C C . GLY A 1 76 ? -17.766 28.797 2.754 1 98 76 GLY A C 1
ATOM 552 O O . GLY A 1 76 ? -18.125 28.312 3.826 1 98 76 GLY A O 1
ATOM 553 N N . PRO A 1 77 ? -18.438 29.734 2.125 1 97.38 77 PRO A N 1
ATOM 554 C CA . PRO A 1 77 ? -19.703 30.188 2.688 1 97.38 77 PRO A CA 1
ATOM 555 C C . PRO A 1 77 ? -20.719 29.062 2.855 1 97.38 77 PRO A C 1
ATOM 557 O O . PRO A 1 77 ? -21.047 28.375 1.886 1 97.38 77 PRO A O 1
ATOM 560 N N . GLY A 1 78 ? -21.156 28.859 4.012 1 96.94 78 GLY A N 1
ATOM 561 C CA . GLY A 1 78 ? -22.188 27.875 4.305 1 96.94 78 GLY A CA 1
ATOM 562 C C . GLY A 1 78 ? -21.656 26.453 4.398 1 96.94 78 GLY A C 1
ATOM 563 O O . GLY A 1 78 ? -22.406 25.516 4.676 1 96.94 78 GLY A O 1
ATOM 564 N N . ARG A 1 79 ? -20.438 26.281 4.266 1 98.06 79 ARG A N 1
ATOM 565 C CA . ARG A 1 79 ? -19.812 24.953 4.312 1 98.06 79 ARG A CA 1
ATOM 566 C C . ARG A 1 79 ? -19.453 24.578 5.742 1 98.06 79 ARG A C 1
ATOM 568 O O . ARG A 1 79 ? -19.766 25.297 6.688 1 98.06 79 ARG A O 1
ATOM 575 N N . ALA A 1 80 ? -18.891 23.375 5.926 1 98.44 80 ALA A N 1
ATOM 576 C CA . ALA A 1 80 ? -18.562 22.891 7.262 1 98.44 80 ALA A CA 1
ATOM 577 C C . ALA A 1 80 ? -17.672 23.875 8.008 1 98.44 80 ALA A C 1
ATOM 579 O O . ALA A 1 80 ? -17.859 24.125 9.203 1 98.44 80 ALA A O 1
ATOM 580 N N . VAL A 1 81 ? -16.688 24.406 7.316 1 98.69 81 VAL A N 1
ATOM 581 C CA . VAL A 1 81 ? -15.891 25.531 7.793 1 98.69 81 VAL A CA 1
ATOM 582 C C . VAL A 1 81 ? -16.375 26.812 7.117 1 98.69 81 VAL A C 1
ATOM 584 O O . VAL A 1 81 ? -15.836 27.219 6.086 1 98.69 81 VAL A O 1
ATOM 587 N N . ASP A 1 82 ? -17.266 27.438 7.75 1 98.44 82 ASP A N 1
ATOM 588 C CA . ASP A 1 82 ? -18.078 28.5 7.164 1 98.44 82 ASP A CA 1
ATOM 589 C C . ASP A 1 82 ? -17.328 29.844 7.207 1 98.44 82 ASP A C 1
ATOM 591 O O . ASP A 1 82 ? -17.234 30.469 8.266 1 98.44 82 ASP A O 1
ATOM 595 N N . THR A 1 83 ? -16.938 30.328 6.059 1 97.75 83 THR A N 1
ATOM 596 C CA . THR A 1 83 ? -16.125 31.547 6 1 97.75 83 THR A CA 1
ATOM 597 C C . THR A 1 83 ? -16.984 32.781 6.285 1 97.75 83 THR A C 1
ATOM 599 O O . THR A 1 83 ? -16.453 33.906 6.363 1 97.75 83 THR A O 1
ATOM 602 N N . GLU A 1 84 ? -18.25 32.594 6.453 1 97.5 84 GLU A N 1
ATOM 603 C CA . GLU A 1 84 ? -19.094 33.688 6.945 1 97.5 84 GLU A CA 1
ATOM 604 C C . GLU A 1 84 ? -19.047 33.75 8.469 1 97.5 84 GLU A C 1
ATOM 606 O O . GLU A 1 84 ? -19.453 34.781 9.047 1 97.5 84 GLU A O 1
ATOM 611 N N . ARG A 1 85 ? -18.547 32.781 9.07 1 97.81 85 ARG A N 1
ATOM 612 C CA . ARG A 1 85 ? -18.516 32.719 10.523 1 97.81 85 ARG A CA 1
ATOM 613 C C . ARG A 1 85 ? -17.078 32.719 11.031 1 97.81 85 ARG A C 1
ATOM 615 O O . ARG A 1 85 ? -16.797 33.188 12.133 1 97.81 85 ARG A O 1
ATOM 622 N N . PHE A 1 86 ? -16.203 32.156 10.258 1 98.5 86 PHE A N 1
ATOM 623 C CA . PHE A 1 86 ? -14.828 31.953 10.727 1 98.5 86 PHE A CA 1
ATOM 624 C C . PHE A 1 86 ? -13.836 32.688 9.82 1 98.5 86 PHE A C 1
ATOM 626 O O . PHE A 1 86 ? -14.102 32.875 8.633 1 98.5 86 PHE A O 1
ATOM 633 N N . TYR A 1 87 ? -12.781 33.125 10.414 1 97.94 87 TYR A N 1
ATOM 634 C CA . TYR A 1 87 ? -11.602 33.594 9.703 1 97.94 87 TYR A CA 1
ATOM 635 C C . TYR A 1 87 ? -10.602 32.469 9.484 1 97.94 87 TYR A C 1
ATOM 637 O O . TYR A 1 87 ? -9.852 32.125 10.398 1 97.94 87 TYR A O 1
ATOM 645 N N . VAL A 1 88 ? -10.578 31.969 8.297 1 98.5 88 VAL A N 1
ATOM 646 C CA . VAL A 1 88 ? -9.797 30.766 7.996 1 98.5 88 VAL A CA 1
ATOM 647 C C . VAL A 1 88 ? -8.398 31.172 7.535 1 98.5 88 VAL A C 1
ATOM 649 O O . VAL A 1 88 ? -8.242 32 6.637 1 98.5 88 VAL A O 1
ATOM 652 N N . VAL A 1 89 ? -7.414 30.562 8.148 1 98.38 89 VAL A N 1
ATOM 653 C CA . VAL A 1 89 ? -6.016 30.891 7.891 1 98.38 89 VAL A CA 1
ATOM 654 C C . VAL A 1 89 ? -5.254 29.609 7.504 1 98.38 89 VAL A C 1
ATOM 656 O O . VAL A 1 89 ? -5.328 28.609 8.203 1 98.38 89 VAL A O 1
ATOM 659 N N . VAL A 1 90 ? -4.539 29.609 6.352 1 98.56 90 VAL A N 1
ATOM 660 C CA . VAL A 1 90 ? -3.705 28.5 5.898 1 98.56 90 VAL A CA 1
ATOM 661 C C . VAL A 1 90 ? -2.297 29.016 5.59 1 98.56 90 VAL A C 1
ATOM 663 O O . VAL A 1 90 ? -2.123 29.938 4.801 1 98.56 90 VAL A O 1
ATOM 666 N N . MET A 1 91 ? -1.332 28.406 6.188 1 98.38 91 MET A N 1
ATOM 667 C CA . MET A 1 91 ? 0.056 28.828 6.004 1 98.38 91 MET A CA 1
ATOM 668 C C . MET A 1 91 ? 0.89 27.688 5.418 1 98.38 91 MET A C 1
ATOM 670 O O . MET A 1 91 ? 0.742 26.531 5.816 1 98.38 91 MET A O 1
ATOM 674 N N . ASN A 1 92 ? 1.673 27.953 4.422 1 98.75 92 ASN A N 1
ATOM 675 C CA . ASN A 1 92 ? 2.637 26.953 3.961 1 98.75 92 ASN A CA 1
ATOM 676 C C . ASN A 1 92 ? 3.643 26.594 5.051 1 98.75 92 ASN A C 1
ATOM 678 O O . ASN A 1 92 ? 3.955 27.422 5.906 1 98.75 92 ASN A O 1
ATOM 682 N N . THR A 1 93 ? 4.156 25.438 5.02 1 98.81 93 THR A N 1
ATOM 683 C CA . THR A 1 93 ? 5.168 25 5.973 1 98.81 93 THR A CA 1
ATOM 684 C C . THR A 1 93 ? 6.57 25.328 5.461 1 98.81 93 THR A C 1
ATOM 686 O O . THR A 1 93 ? 6.73 25.797 4.332 1 98.81 93 THR A O 1
ATOM 689 N N . LEU A 1 94 ? 7.531 25.188 6.461 1 98.75 94 LEU A N 1
ATOM 690 C CA . LEU A 1 94 ? 8.883 25 5.945 1 98.75 94 LEU A CA 1
ATOM 691 C C . LEU A 1 94 ? 8.938 23.828 4.969 1 98.75 94 LEU A C 1
ATOM 693 O O . LEU A 1 94 ? 8.391 22.766 5.242 1 98.75 94 LEU A O 1
ATOM 697 N N . SER A 1 95 ? 9.656 24.125 3.826 1 98.81 95 SER A N 1
ATOM 698 C CA . SER A 1 95 ? 9.602 23.172 2.717 1 98.81 95 SER A CA 1
ATOM 699 C C . SER A 1 95 ? 8.164 22.953 2.258 1 98.81 95 SER A C 1
ATOM 701 O O . SER A 1 95 ? 7.258 22.812 3.082 1 98.81 95 SER A O 1
ATOM 703 N N . ASN A 1 96 ? 7.922 23.031 1.048 1 98.88 96 ASN A N 1
ATOM 704 C CA . ASN A 1 96 ? 6.668 22.703 0.379 1 98.88 96 ASN A CA 1
ATOM 705 C C . ASN A 1 96 ? 6.914 21.922 -0.915 1 98.88 96 ASN A C 1
ATOM 707 O O . ASN A 1 96 ? 7.703 22.359 -1.757 1 98.88 96 ASN A O 1
ATOM 711 N N . VAL A 1 97 ? 6.227 20.812 -1.07 1 98.88 97 VAL A N 1
ATOM 712 C CA . VAL A 1 97 ? 6.461 19.922 -2.201 1 98.88 97 VAL A CA 1
ATOM 713 C C . VAL A 1 97 ? 6.273 20.688 -3.51 1 98.88 97 VAL A C 1
ATOM 715 O O . VAL A 1 97 ? 6.988 20.438 -4.484 1 98.88 97 VAL A O 1
ATOM 718 N N . GLN A 1 98 ? 5.387 21.672 -3.518 1 98.38 98 GLN A N 1
ATOM 719 C CA . GLN A 1 98 ? 5.016 22.375 -4.742 1 98.38 98 GLN A CA 1
ATOM 720 C C . GLN A 1 98 ? 5.758 23.719 -4.855 1 98.38 98 GLN A C 1
ATOM 722 O O . GLN A 1 98 ? 5.211 24.688 -5.371 1 98.38 98 GLN A O 1
ATOM 727 N N . VAL A 1 99 ? 6.906 23.766 -4.453 1 98.44 99 VAL A N 1
ATOM 728 C CA . VAL A 1 99 ? 7.672 25 -4.309 1 98.44 99 VAL A CA 1
ATOM 729 C C . VAL A 1 99 ? 7.883 25.641 -5.676 1 98.44 99 VAL A C 1
ATOM 731 O O . VAL A 1 99 ? 8.078 26.844 -5.777 1 98.44 99 VAL A O 1
ATOM 734 N N . HIS A 1 100 ? 7.801 24.859 -6.758 1 97.81 100 HIS A N 1
ATOM 735 C CA . HIS A 1 100 ? 8.047 25.422 -8.078 1 97.81 100 HIS A CA 1
ATOM 736 C C . HIS A 1 100 ? 6.785 26.047 -8.656 1 97.81 100 HIS A C 1
ATOM 738 O O . HIS A 1 100 ? 6.812 26.609 -9.75 1 97.81 100 HIS A O 1
ATOM 744 N N . ASP A 1 101 ? 5.688 25.875 -7.992 1 96.5 101 ASP A N 1
ATOM 745 C CA . ASP A 1 101 ? 4.523 26.703 -8.273 1 96.5 101 ASP A CA 1
ATOM 746 C C . ASP A 1 101 ? 4.773 28.156 -7.848 1 96.5 101 ASP A C 1
ATOM 748 O O . ASP A 1 101 ? 5.059 28.422 -6.68 1 96.5 101 ASP A O 1
ATOM 752 N N . PRO A 1 102 ? 4.578 29.062 -8.734 1 93.88 102 PRO A N 1
ATOM 753 C CA . PRO A 1 102 ? 4.883 30.469 -8.422 1 93.88 102 PRO A CA 1
ATOM 754 C C . PRO A 1 102 ? 4 31.016 -7.309 1 93.88 102 PRO A C 1
ATOM 756 O O . PRO A 1 102 ? 4.352 32.031 -6.68 1 93.88 102 PRO A O 1
ATOM 759 N N . ALA A 1 103 ? 2.898 30.438 -7.039 1 93.62 103 ALA A N 1
ATOM 760 C CA . ALA A 1 103 ? 1.986 30.906 -6.004 1 93.62 103 ALA A CA 1
ATOM 761 C C . ALA A 1 103 ? 2.434 30.438 -4.621 1 93.62 103 ALA A C 1
ATOM 763 O O . ALA A 1 103 ? 1.936 30.922 -3.604 1 93.62 103 ALA A O 1
ATOM 764 N N . VAL A 1 104 ? 3.393 29.547 -4.559 1 97 104 VAL A N 1
ATOM 765 C CA . VAL A 1 104 ? 3.822 28.984 -3.287 1 97 104 VAL A CA 1
ATOM 766 C C . VAL A 1 104 ? 5.031 29.75 -2.758 1 97 104 VAL A C 1
ATOM 768 O O . VAL A 1 104 ? 6.059 29.844 -3.432 1 97 104 VAL A O 1
ATOM 771 N N . VAL A 1 105 ? 4.855 30.328 -1.61 1 97.44 105 VAL A N 1
ATOM 772 C CA . VAL A 1 105 ? 5.957 30.969 -0.907 1 97.44 105 VAL A CA 1
ATOM 773 C C . VAL A 1 105 ? 6.379 30.125 0.289 1 97.44 105 VAL A C 1
ATOM 775 O O . VAL A 1 105 ? 5.57 29.859 1.185 1 97.44 105 VAL A O 1
ATOM 778 N N . THR A 1 106 ? 7.598 29.656 0.288 1 98.5 106 THR A N 1
ATOM 779 C CA . THR A 1 106 ? 8.133 28.828 1.364 1 98.5 106 THR A CA 1
ATOM 780 C C . THR A 1 106 ? 9.641 29.016 1.49 1 98.5 106 THR A C 1
ATOM 782 O O . THR A 1 106 ? 10.25 29.719 0.686 1 98.5 106 THR A O 1
ATOM 785 N N . THR A 1 107 ? 10.188 28.578 2.529 1 98.69 107 THR A N 1
ATOM 786 C CA . THR A 1 107 ? 11.625 28.469 2.756 1 98.69 107 THR A CA 1
ATOM 787 C C . THR A 1 107 ? 12.031 27.016 2.973 1 98.69 107 THR A C 1
ATOM 789 O O . THR A 1 107 ? 11.445 26.328 3.801 1 98.69 107 THR A O 1
ATOM 792 N N . GLY A 1 108 ? 12.906 26.531 2.225 1 98.75 108 GLY A N 1
ATOM 793 C CA . GLY A 1 108 ? 13.383 25.156 2.275 1 98.75 108 GLY A CA 1
ATOM 794 C C . GLY A 1 108 ? 14.656 24.938 1.484 1 98.75 108 GLY A C 1
ATOM 795 O O . GLY A 1 108 ? 15.406 25.891 1.227 1 98.75 108 GLY A O 1
ATOM 796 N N . PRO A 1 109 ? 14.953 23.719 1.101 1 98.75 109 PRO A N 1
ATOM 797 C CA . PRO A 1 109 ? 16.219 23.359 0.443 1 98.75 109 PRO A CA 1
ATOM 798 C C . PRO A 1 109 ? 16.438 24.141 -0.857 1 98.75 109 PRO A C 1
ATOM 800 O O . PRO A 1 109 ? 17.578 24.453 -1.199 1 98.75 109 PRO A O 1
ATOM 803 N N . ASP A 1 110 ? 15.367 24.453 -1.562 1 98.44 110 ASP A N 1
ATOM 804 C CA . ASP A 1 110 ? 15.508 25.078 -2.875 1 98.44 110 ASP A CA 1
ATOM 805 C C . ASP A 1 110 ? 15.594 26.594 -2.758 1 98.44 110 ASP A C 1
ATOM 807 O O . ASP A 1 110 ? 15.812 27.297 -3.752 1 98.44 110 ASP A O 1
ATOM 811 N N . THR A 1 111 ? 15.453 27.125 -1.567 1 98.06 111 THR A N 1
ATOM 812 C CA . THR A 1 111 ? 15.508 28.578 -1.336 1 98.06 111 THR A CA 1
ATOM 813 C C . THR A 1 111 ? 16.953 29.078 -1.396 1 98.06 111 THR A C 1
ATOM 815 O O . THR A 1 111 ? 17.875 28.375 -0.953 1 98.06 111 THR A O 1
ATOM 818 N N . PRO A 1 112 ? 17.188 30.312 -1.92 1 96.69 112 PRO A N 1
ATOM 819 C CA . PRO A 1 112 ? 18.531 30.859 -1.95 1 96.69 112 PRO A CA 1
ATOM 820 C C . PRO A 1 112 ? 19.172 30.953 -0.563 1 96.69 112 PRO A C 1
ATOM 822 O O . PRO A 1 112 ? 18.516 31.375 0.395 1 96.69 112 PRO A O 1
ATOM 825 N N . HIS A 1 113 ? 20.344 30.531 -0.525 1 95.81 113 HIS A N 1
ATOM 826 C CA . HIS A 1 113 ? 21.141 30.656 0.699 1 95.81 113 HIS A CA 1
ATOM 827 C C . HIS A 1 113 ? 21.781 32.031 0.81 1 95.81 113 HIS A C 1
ATOM 829 O O . HIS A 1 113 ? 22.219 32.594 -0.194 1 95.81 113 HIS A O 1
ATOM 835 N N . PRO A 1 114 ? 21.922 32.531 2.053 1 91.25 114 PRO A N 1
ATOM 836 C CA . PRO A 1 114 ? 22.516 33.844 2.227 1 91.25 114 PRO A CA 1
ATOM 837 C C . PRO A 1 114 ? 23.953 33.938 1.684 1 91.25 114 PRO A C 1
ATOM 839 O O . PRO A 1 114 ? 24.391 35 1.248 1 91.25 114 PRO A O 1
ATOM 842 N N . ASP A 1 115 ? 24.656 32.875 1.617 1 93.12 115 ASP A N 1
ATOM 843 C CA . ASP A 1 115 ? 26.047 32.875 1.179 1 93.12 115 ASP A CA 1
ATOM 844 C C . ASP A 1 115 ? 26.156 32.469 -0.292 1 93.12 115 ASP A C 1
ATOM 846 O O . ASP A 1 115 ? 27.25 32.188 -0.783 1 93.12 115 ASP A O 1
ATOM 850 N N . GLY A 1 116 ? 25.109 32.312 -1.03 1 93.12 116 GLY A N 1
ATOM 851 C CA . GLY A 1 116 ? 25.109 31.953 -2.438 1 93.12 116 GLY A CA 1
ATOM 852 C C . GLY A 1 116 ? 24.562 30.562 -2.689 1 93.12 116 GLY A C 1
ATOM 853 O O . GLY A 1 116 ? 24.688 29.672 -1.838 1 93.12 116 GLY A O 1
ATOM 854 N N . GLY A 1 117 ? 24.016 30.391 -3.885 1 95.56 117 GLY A N 1
ATOM 855 C CA . GLY A 1 117 ? 23.375 29.109 -4.184 1 95.56 117 GLY A CA 1
ATOM 856 C C . GLY A 1 117 ? 22.094 28.891 -3.404 1 95.56 117 GLY A C 1
ATOM 857 O O . GLY A 1 117 ? 21.484 29.844 -2.92 1 95.56 117 GLY A O 1
ATOM 858 N N . VAL A 1 118 ? 21.656 27.625 -3.318 1 97.56 118 VAL A N 1
ATOM 859 C CA . VAL A 1 118 ? 20.469 27.281 -2.541 1 97.56 118 VAL A CA 1
ATOM 860 C C . VAL A 1 118 ? 20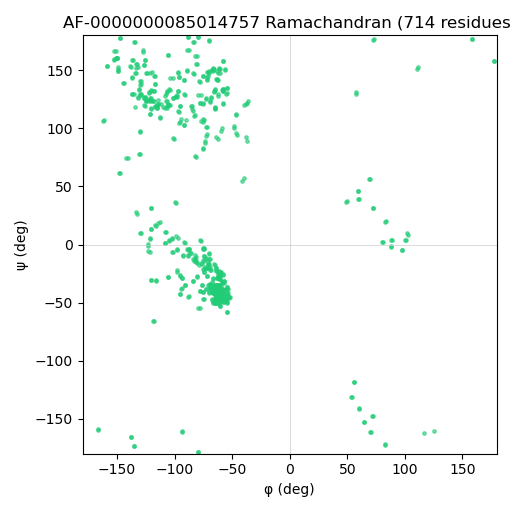.875 26.594 -1.242 1 97.56 118 VAL A C 1
ATOM 862 O O . VAL A 1 118 ? 22.031 26.188 -1.093 1 97.56 118 VAL A O 1
ATOM 865 N N . TRP A 1 119 ? 20.062 26.5 -0.28 1 98 119 TRP A N 1
ATOM 866 C CA . TRP A 1 119 ? 20.328 25.797 0.97 1 98 119 TRP A CA 1
ATOM 867 C C . TRP A 1 119 ? 20.734 24.344 0.705 1 98 119 TRP A C 1
ATOM 869 O O . TRP A 1 119 ? 21.766 23.891 1.201 1 98 119 TRP A O 1
ATOM 879 N N . GLY A 1 120 ? 19.922 23.656 -0.216 1 97.12 120 GLY A N 1
ATOM 880 C CA . GLY A 1 120 ? 20.203 22.266 -0.518 1 97.12 120 GLY A CA 1
ATOM 881 C C . GLY A 1 120 ? 20.266 21.391 0.72 1 97.12 120 GLY A C 1
ATOM 882 O O . GLY A 1 120 ? 19.391 21.438 1.574 1 97.12 120 GLY A O 1
ATOM 883 N N . GLU A 1 121 ? 21.312 20.625 0.783 1 95.06 121 GLU A N 1
ATOM 884 C CA . GLU A 1 121 ? 21.5 19.688 1.895 1 95.06 121 GLU A CA 1
ATOM 885 C C . GLU A 1 121 ? 21.859 20.438 3.178 1 95.06 121 GLU A C 1
ATOM 887 O O . GLU A 1 121 ? 21.812 19.859 4.27 1 95.06 121 GLU A O 1
ATOM 892 N N . ARG A 1 122 ? 22.172 21.672 3.051 1 95.88 122 ARG A N 1
ATOM 893 C CA . ARG A 1 122 ? 22.547 22.469 4.211 1 95.88 122 ARG A CA 1
ATOM 894 C C . ARG A 1 122 ? 21.328 22.969 4.965 1 95.88 122 ARG A C 1
ATOM 896 O O . ARG A 1 122 ? 21.438 23.531 6.059 1 95.88 122 ARG A O 1
ATOM 903 N N . PHE A 1 123 ? 20.156 22.891 4.316 1 98.5 123 PHE A N 1
ATOM 904 C CA . PHE A 1 123 ? 18.969 23.344 5.031 1 98.5 123 PHE A CA 1
ATOM 905 C C . PHE A 1 123 ? 18.844 22.609 6.367 1 98.5 123 PHE A C 1
ATOM 907 O O . PHE A 1 123 ? 18.906 21.391 6.422 1 98.5 123 PHE A O 1
ATOM 914 N N . PRO A 1 124 ? 18.641 23.344 7.457 1 98.31 124 PRO A N 1
ATOM 915 C CA . PRO A 1 124 ? 18.688 22.719 8.781 1 98.31 124 PRO A CA 1
ATOM 916 C C . PRO A 1 124 ? 17.531 21.75 9.008 1 98.31 124 PRO A C 1
ATOM 918 O O . PRO A 1 124 ? 16.422 21.984 8.539 1 98.31 124 PRO A O 1
ATOM 921 N N . ALA A 1 125 ? 17.781 20.719 9.828 1 98.31 125 ALA A N 1
ATOM 922 C CA . ALA A 1 125 ? 16.766 19.719 10.164 1 98.31 125 ALA A CA 1
ATOM 923 C C . ALA A 1 125 ? 15.727 20.281 11.125 1 98.31 125 ALA A C 1
ATOM 925 O O . ALA A 1 125 ? 15.852 20.125 12.344 1 98.31 125 ALA A O 1
ATOM 926 N N . TRP A 1 126 ? 14.727 20.891 10.594 1 98.44 126 TRP A N 1
ATOM 927 C CA . TRP A 1 126 ? 13.625 21.406 11.398 1 98.44 126 TRP A CA 1
ATOM 928 C C . TRP A 1 126 ? 12.641 20.297 11.758 1 98.44 126 TRP A C 1
ATOM 930 O O . TRP A 1 126 ? 12.719 19.188 11.227 1 98.44 126 TRP A O 1
ATOM 940 N N . ASP A 1 127 ? 11.766 20.484 12.773 1 98.12 127 ASP A N 1
ATOM 941 C CA . ASP A 1 127 ? 10.742 19.531 13.18 1 98.12 127 ASP A CA 1
ATOM 942 C C . ASP A 1 127 ? 9.422 20.219 13.5 1 98.12 127 ASP A C 1
ATOM 944 O O . ASP A 1 127 ? 9.227 21.391 13.133 1 98.12 127 ASP A O 1
ATOM 948 N N . PHE A 1 128 ? 8.5 19.547 14.141 1 98.62 128 PHE A N 1
ATOM 949 C CA . PHE A 1 128 ? 7.16 20.062 14.375 1 98.62 128 PHE A CA 1
ATOM 950 C C . PHE A 1 128 ? 7.184 21.172 15.414 1 98.62 128 PHE A C 1
ATOM 952 O O . PHE A 1 128 ? 6.328 22.062 15.398 1 98.62 128 PHE A O 1
ATOM 959 N N . ALA A 1 129 ? 8.141 21.156 16.312 1 98.38 129 ALA A N 1
ATOM 960 C CA . ALA A 1 129 ? 8.266 22.234 17.281 1 98.38 129 ALA A CA 1
ATOM 961 C C . ALA A 1 129 ? 8.57 23.562 16.578 1 98.38 129 ALA A C 1
ATOM 963 O O . ALA A 1 129 ? 8.039 24.609 16.969 1 98.38 129 ALA A O 1
ATOM 964 N N . ASP A 1 130 ? 9.414 23.469 15.586 1 98.56 130 ASP A N 1
ATOM 965 C CA . ASP A 1 130 ? 9.758 24.656 14.812 1 98.56 130 ASP A CA 1
ATOM 966 C C . ASP A 1 130 ? 8.539 25.203 14.07 1 98.56 130 ASP A C 1
ATOM 968 O O . ASP A 1 130 ? 8.305 26.406 14.039 1 98.56 130 ASP A O 1
ATOM 972 N N . LEU A 1 131 ? 7.82 24.344 13.453 1 98.69 131 LEU A N 1
ATOM 973 C CA . LEU A 1 131 ? 6.645 24.75 12.695 1 98.69 131 LEU A CA 1
ATOM 974 C C . LEU A 1 131 ? 5.574 25.328 13.617 1 98.69 131 LEU A C 1
ATOM 976 O O . LEU A 1 131 ? 4.922 26.312 13.281 1 98.69 131 LEU A O 1
ATOM 980 N N . HIS A 1 132 ? 5.398 24.672 14.781 1 98.69 132 HIS A N 1
ATOM 981 C CA . HIS A 1 132 ? 4.473 25.188 15.789 1 98.69 132 HIS A CA 1
ATOM 982 C C . HIS A 1 132 ? 4.832 26.609 16.203 1 98.69 132 HIS A C 1
ATOM 984 O O . HIS A 1 132 ? 3.953 27.469 16.328 1 98.69 132 HIS A O 1
ATOM 990 N N . ALA A 1 133 ? 6.082 26.844 16.391 1 98.19 133 ALA A N 1
ATOM 991 C CA . ALA A 1 133 ? 6.543 28.172 16.781 1 98.19 133 ALA A CA 1
ATOM 992 C C . ALA A 1 133 ? 6.238 29.203 15.703 1 98.19 133 ALA A C 1
ATOM 994 O O . ALA A 1 133 ? 5.883 30.344 16 1 98.19 133 ALA A O 1
ATOM 995 N N . LEU A 1 134 ? 6.414 28.812 14.492 1 98.25 134 LEU A N 1
ATOM 996 C CA . LEU A 1 134 ? 6.125 29.703 13.383 1 98.25 134 LEU A CA 1
ATOM 997 C C . LEU A 1 134 ? 4.629 29.984 13.289 1 98.25 134 LEU A C 1
ATOM 999 O O . LEU A 1 134 ? 4.227 31.125 13.023 1 98.25 134 LEU A O 1
ATOM 1003 N N . GLN A 1 135 ? 3.83 29 13.484 1 98.69 135 GLN A N 1
ATOM 1004 C CA . GLN A 1 135 ? 2.381 29.172 13.469 1 98.69 135 GLN A CA 1
ATOM 1005 C C . GLN A 1 135 ? 1.916 30.016 14.656 1 98.69 135 GLN A C 1
ATOM 1007 O O . GLN A 1 135 ? 0.958 30.781 14.539 1 98.69 135 GLN A O 1
ATOM 1012 N N . LEU A 1 136 ? 2.574 29.844 15.789 1 98.12 136 LEU A N 1
ATOM 1013 C CA . LEU A 1 136 ? 2.295 30.688 16.938 1 98.12 136 LEU A CA 1
ATOM 1014 C C . LEU A 1 136 ? 2.645 32.156 16.656 1 98.12 136 LEU A C 1
ATOM 1016 O O . LEU A 1 136 ? 1.904 33.062 17.031 1 98.12 136 LEU A O 1
ATOM 1020 N N . ALA A 1 137 ? 3.762 32.375 15.992 1 96.88 137 ALA A N 1
ATOM 1021 C CA . ALA A 1 137 ? 4.137 33.719 15.578 1 96.88 137 ALA A CA 1
ATOM 1022 C C . ALA A 1 137 ? 3.072 34.312 14.672 1 96.88 137 ALA A C 1
ATOM 1024 O O . ALA A 1 137 ? 2.76 35.531 14.781 1 96.88 137 ALA A O 1
ATOM 1025 N N . LEU A 1 138 ? 2.543 33.531 13.781 1 97.19 138 LEU A N 1
ATOM 1026 C CA . LEU A 1 138 ? 1.475 34 12.898 1 97.19 138 LEU A CA 1
ATOM 1027 C C . LEU A 1 138 ? 0.241 34.375 13.703 1 97.19 138 LEU A C 1
ATOM 1029 O O . LEU A 1 138 ? -0.372 35.438 13.43 1 97.19 138 LEU A O 1
ATOM 1033 N N . LEU A 1 139 ? -0.161 33.562 14.641 1 97.56 139 LEU A N 1
ATOM 1034 C CA . LEU A 1 139 ? -1.302 33.812 15.5 1 97.56 139 LEU A CA 1
ATOM 1035 C C . LEU A 1 139 ? -1.148 35.188 16.188 1 97.56 139 LEU A C 1
ATOM 1037 O O . LEU A 1 139 ? -2.086 35.969 16.203 1 97.56 139 LEU A O 1
ATOM 1041 N N . ARG A 1 140 ? 0.014 35.438 16.719 1 95.12 140 ARG A N 1
ATOM 1042 C CA . ARG A 1 140 ? 0.293 36.719 17.391 1 95.12 140 ARG A CA 1
ATOM 1043 C C . ARG A 1 140 ? 0.228 37.875 16.438 1 95.12 140 ARG A C 1
ATOM 1045 O O . ARG A 1 140 ? -0.322 38.938 16.766 1 95.12 140 ARG A O 1
ATOM 1052 N N . HIS A 1 141 ? 0.76 37.625 15.328 1 93.75 141 HIS A N 1
ATOM 1053 C CA . HIS A 1 141 ? 0.74 38.688 14.312 1 93.75 141 HIS A CA 1
ATOM 1054 C C . HIS A 1 141 ? -0.688 39.031 13.906 1 93.75 141 HIS A C 1
ATOM 1056 O O . HIS A 1 141 ? -1 40.188 13.648 1 93.75 141 HIS A O 1
ATOM 1062 N N . LEU A 1 142 ? -1.533 38.031 13.789 1 94.12 142 LEU A N 1
ATOM 1063 C CA . LEU A 1 142 ? -2.92 38.25 13.383 1 94.12 142 LEU A CA 1
ATOM 1064 C C . LEU A 1 142 ? -3.715 38.938 14.484 1 94.12 142 LEU A C 1
ATOM 1066 O O . LEU A 1 142 ? -4.812 39.438 14.242 1 94.12 142 LEU A O 1
ATOM 1070 N N . GLY A 1 143 ? -3.158 38.938 15.68 1 94.25 143 GLY A N 1
ATOM 1071 C CA . GLY A 1 143 ? -3.785 39.625 16.797 1 94.25 143 GLY A CA 1
ATOM 1072 C C . GLY A 1 143 ? -4.863 38.812 17.484 1 94.25 143 GLY A C 1
ATOM 1073 O O . GLY A 1 143 ? -5.789 39.375 18.062 1 94.25 143 GLY A O 1
ATOM 1074 N N . ALA A 1 144 ? -4.871 37.594 17.328 1 96 144 ALA A N 1
ATOM 1075 C CA . ALA A 1 144 ? -5.785 36.688 18.031 1 96 144 ALA A CA 1
ATOM 1076 C C . ALA A 1 144 ? -5.117 36.094 19.266 1 96 144 ALA A C 1
ATOM 1078 O O . ALA A 1 144 ? -3.926 35.75 19.234 1 96 144 ALA A O 1
ATOM 1079 N N . GLU A 1 145 ? -5.84 35.906 20.297 1 97.5 145 GLU A N 1
ATOM 1080 C CA . GLU A 1 145 ? -5.305 35.312 21.531 1 97.5 145 GLU A CA 1
ATOM 1081 C C . GLU A 1 145 ? -5.109 33.812 21.391 1 97.5 145 GLU A C 1
ATOM 1083 O O . GLU A 1 145 ? -4.164 33.25 21.938 1 97.5 145 GLU A O 1
ATOM 1088 N N . ARG A 1 146 ? -6.023 33.219 20.781 1 98.44 146 ARG A N 1
ATOM 1089 C CA . ARG A 1 146 ? -5.977 31.781 20.516 1 98.44 146 ARG A CA 1
ATOM 1090 C C . ARG A 1 146 ? -6.734 31.438 19.234 1 98.44 146 ARG A C 1
ATOM 1092 O O . ARG A 1 146 ? -7.492 32.281 18.719 1 98.44 146 ARG A O 1
ATOM 1099 N N . TRP A 1 147 ? -6.445 30.328 18.703 1 98.81 147 TRP A N 1
ATOM 1100 C CA . TRP A 1 147 ? -7.25 29.812 17.594 1 98.81 147 TRP A CA 1
ATOM 1101 C C . TRP A 1 147 ? -8.625 29.359 18.094 1 98.81 147 TRP A C 1
ATOM 1103 O O . TRP A 1 147 ? -8.75 28.859 19.203 1 98.81 147 TRP A O 1
ATOM 1113 N N . HIS A 1 148 ? -9.617 29.562 17.234 1 98.81 148 HIS A N 1
ATOM 1114 C CA . HIS A 1 148 ? -10.883 28.891 17.5 1 98.81 148 HIS A CA 1
ATOM 1115 C C . HIS A 1 148 ? -10.734 27.375 17.359 1 98.81 148 HIS A C 1
ATOM 1117 O O . HIS A 1 148 ? -11.297 26.609 18.156 1 98.81 148 HIS A O 1
ATOM 1123 N N . ALA A 1 149 ? -10.008 26.969 16.344 1 98.88 149 ALA A N 1
ATOM 1124 C CA . ALA A 1 149 ? -9.734 25.562 16.062 1 98.88 149 ALA A CA 1
ATOM 1125 C C . ALA A 1 149 ? -8.492 25.406 15.18 1 98.88 149 ALA A C 1
ATOM 1127 O O . ALA A 1 149 ? -8.102 26.344 14.484 1 98.88 149 ALA A O 1
ATOM 1128 N N . VAL A 1 150 ? -7.848 24.297 15.273 1 98.94 150 VAL A N 1
ATOM 1129 C CA . VAL A 1 150 ? -6.785 23.875 14.367 1 98.94 150 VAL A CA 1
ATOM 1130 C C . VAL A 1 150 ? -7.164 22.562 13.695 1 98.94 150 VAL A C 1
ATOM 1132 O O . VAL A 1 150 ? -7.496 21.594 14.375 1 98.94 150 VAL A O 1
ATOM 1135 N N . LEU A 1 151 ? -7.176 22.531 12.336 1 98.81 151 LEU A N 1
ATOM 1136 C CA . LEU A 1 151 ? -7.625 21.375 11.57 1 98.81 151 LEU A CA 1
ATOM 1137 C C . LEU A 1 151 ? -6.637 21.047 10.453 1 98.81 151 LEU A C 1
ATOM 1139 O O . LEU A 1 151 ? -5.926 21.938 9.969 1 98.81 151 LEU A O 1
ATOM 1143 N N . GLY A 1 152 ? -6.664 19.812 10.062 1 98.81 152 GLY A N 1
ATOM 1144 C CA . GLY A 1 152 ? -5.918 19.469 8.859 1 98.81 152 GLY A CA 1
ATOM 1145 C C . GLY A 1 152 ? -5.965 18 8.516 1 98.81 152 GLY A C 1
ATOM 1146 O O . GLY A 1 152 ? -6.254 17.172 9.383 1 98.81 152 GLY A O 1
ATOM 1147 N N . PRO A 1 153 ? -5.723 17.672 7.281 1 98.94 153 PRO A N 1
ATOM 1148 C CA . PRO A 1 153 ? -5.605 16.281 6.844 1 98.94 153 PRO A CA 1
ATOM 1149 C C . PRO A 1 153 ? -4.156 15.805 6.766 1 98.94 153 PRO A C 1
ATOM 1151 O O . PRO A 1 153 ? -3.256 16.609 6.496 1 98.94 153 PRO A O 1
ATOM 1154 N N . SER A 1 154 ? -3.92 14.492 7.031 1 98.81 154 SER A N 1
ATOM 1155 C CA . SER A 1 154 ? -2.637 13.852 6.758 1 98.81 154 SER A CA 1
ATOM 1156 C C . SER A 1 154 ? -1.494 14.578 7.457 1 98.81 154 SER A C 1
ATOM 1158 O O . SER A 1 154 ? -1.529 14.773 8.672 1 98.81 154 SER A O 1
ATOM 1160 N N . PHE A 1 155 ? -0.54 15.117 6.781 1 98.94 155 PHE A N 1
ATOM 1161 C CA . PHE A 1 155 ? 0.553 15.906 7.34 1 98.94 155 PHE A CA 1
ATOM 1162 C C . PHE A 1 155 ? 0.016 17.109 8.094 1 98.94 155 PHE A C 1
ATOM 1164 O O . PHE A 1 155 ? 0.562 17.484 9.133 1 98.94 155 PHE A O 1
ATOM 1171 N N . GLY A 1 156 ? -1.022 17.734 7.613 1 98.94 156 GLY A N 1
ATOM 1172 C CA . GLY A 1 156 ? -1.691 18.812 8.32 1 98.94 156 GLY A CA 1
ATOM 1173 C C . GLY A 1 156 ? -2.318 18.375 9.633 1 98.94 156 GLY A C 1
ATOM 1174 O O . GLY A 1 156 ? -2.344 19.125 10.602 1 98.94 156 GLY A O 1
ATOM 1175 N N . ALA A 1 157 ? -2.812 17.156 9.625 1 98.94 157 ALA A N 1
ATOM 1176 C CA . ALA A 1 157 ? -3.385 16.594 10.844 1 98.94 157 ALA A CA 1
ATOM 1177 C C . ALA A 1 157 ? -2.311 16.375 11.906 1 98.94 157 ALA A C 1
ATOM 1179 O O . ALA A 1 157 ? -2.578 16.531 13.102 1 98.94 157 ALA A O 1
ATOM 1180 N N . MET A 1 158 ? -1.13 15.984 11.484 1 98.88 158 MET A N 1
ATOM 1181 C CA . MET A 1 158 ? -0.013 15.898 12.422 1 98.88 158 MET A CA 1
ATOM 1182 C C . MET A 1 158 ? 0.245 17.25 13.086 1 98.88 158 MET A C 1
ATOM 1184 O O . MET A 1 158 ? 0.452 17.328 14.297 1 98.88 158 MET A O 1
ATOM 1188 N N . GLN A 1 159 ? 0.193 18.266 12.258 1 98.94 159 GLN A N 1
ATOM 1189 C CA . GLN A 1 159 ? 0.366 19.609 12.789 1 98.94 159 GLN A CA 1
ATOM 1190 C C . GLN A 1 159 ? -0.724 19.953 13.805 1 98.94 159 GLN A C 1
ATOM 1192 O O . GLN A 1 159 ? -0.439 20.5 14.867 1 98.94 159 GLN A O 1
ATOM 1197 N N . ALA A 1 160 ? -1.927 19.625 13.492 1 98.94 160 ALA A N 1
ATOM 1198 C CA . ALA A 1 160 ? -3.047 19.891 14.398 1 98.94 160 ALA A CA 1
ATOM 1199 C C . ALA A 1 160 ? -2.859 19.172 15.727 1 98.94 160 ALA A C 1
ATOM 1201 O O . ALA A 1 160 ? -3.076 19.75 16.797 1 98.94 160 ALA A O 1
ATOM 1202 N N . LEU A 1 161 ? -2.422 17.938 15.664 1 98.94 161 LEU A N 1
ATOM 1203 C CA . LEU A 1 161 ? -2.18 17.172 16.891 1 98.94 161 LEU A CA 1
ATOM 1204 C C . LEU A 1 161 ? -1.016 17.766 17.672 1 98.94 161 LEU A C 1
ATOM 1206 O O . LEU A 1 161 ? -1.014 17.734 18.906 1 98.94 161 LEU A O 1
ATOM 1210 N N . GLN A 1 162 ? -0.051 18.297 16.969 1 98.88 162 GLN A N 1
ATOM 1211 C CA . GLN A 1 162 ? 1.063 18.969 17.625 1 98.88 162 GLN A CA 1
ATOM 1212 C C . GLN A 1 162 ? 0.584 20.188 18.406 1 98.88 162 GLN A C 1
ATOM 1214 O O . GLN A 1 162 ? 1.054 20.438 19.516 1 98.88 162 GLN A O 1
ATOM 1219 N N . TRP A 1 163 ? -0.333 20.906 17.875 1 98.88 163 TRP A N 1
ATOM 1220 C CA . TRP A 1 163 ? -0.95 22 18.609 1 98.88 163 TRP A CA 1
ATOM 1221 C C . TRP A 1 163 ? -1.642 21.5 19.875 1 98.88 163 TRP A C 1
ATOM 1223 O O . TRP A 1 163 ? -1.486 22.078 20.953 1 98.88 163 TRP A O 1
ATOM 1233 N N . ALA A 1 164 ? -2.414 20.422 19.719 1 98.81 164 ALA A N 1
ATOM 1234 C CA . ALA A 1 164 ? -3.096 19.844 20.875 1 98.81 164 ALA A CA 1
ATOM 1235 C C . ALA A 1 164 ? -2.102 19.469 21.969 1 98.81 164 ALA A C 1
ATOM 1237 O O . ALA A 1 164 ? -2.377 19.656 23.156 1 98.81 164 ALA A O 1
ATOM 1238 N N . ALA A 1 165 ? -0.972 18.953 21.594 1 98.75 165 ALA A N 1
ATOM 1239 C CA . ALA A 1 165 ? 0.008 18.469 22.562 1 98.75 165 ALA A CA 1
ATOM 1240 C C . ALA A 1 165 ? 0.775 19.641 23.188 1 98.75 165 ALA A C 1
ATOM 1242 O O . ALA A 1 165 ? 1.032 19.641 24.391 1 98.75 165 ALA A O 1
ATOM 1243 N N . ARG A 1 166 ? 1.114 20.625 22.406 1 98.5 166 ARG A N 1
ATOM 1244 C CA . ARG A 1 166 ? 2.053 21.656 22.844 1 98.5 166 ARG A CA 1
ATOM 1245 C C . ARG A 1 166 ? 1.32 22.828 23.484 1 98.5 166 ARG A C 1
ATOM 1247 O O . ARG A 1 166 ? 1.845 23.469 24.406 1 98.5 166 ARG A O 1
ATOM 1254 N N . ALA A 1 167 ? 0.136 23.141 22.984 1 98.5 167 ALA A N 1
ATOM 1255 C CA . ALA A 1 167 ? -0.565 24.328 23.453 1 98.5 167 ALA A CA 1
ATOM 1256 C C . ALA A 1 167 ? -2.078 24.125 23.422 1 98.5 167 ALA A C 1
ATOM 1258 O O . ALA A 1 167 ? -2.799 24.891 22.781 1 98.5 167 ALA A O 1
ATOM 1259 N N . PRO A 1 168 ? -2.572 23.156 24.188 1 98.38 168 PRO A N 1
ATOM 1260 C CA . PRO A 1 168 ? -4.008 22.875 24.141 1 98.38 168 PRO A CA 1
ATOM 1261 C C . PRO A 1 168 ? -4.852 24.078 24.578 1 98.38 168 PRO A C 1
ATOM 1263 O O . PRO A 1 168 ? -5.996 24.219 24.125 1 98.38 168 PRO A O 1
ATOM 1266 N N . ASP A 1 169 ? -4.332 25 25.328 1 98.12 169 ASP A N 1
ATOM 1267 C CA . ASP A 1 169 ? -5.059 26.188 25.781 1 98.12 169 ASP A CA 1
ATOM 1268 C C . ASP A 1 169 ? -5.23 27.188 24.641 1 98.12 169 ASP A C 1
ATOM 1270 O O . ASP A 1 169 ? -6.156 28 24.656 1 98.12 169 ASP A O 1
ATOM 1274 N N . LEU A 1 170 ? -4.375 27.109 23.688 1 98.69 170 LEU A N 1
ATOM 1275 C CA . LEU A 1 170 ? -4.402 28.031 22.562 1 98.69 170 LEU A CA 1
ATOM 1276 C C . LEU A 1 170 ? -5.117 27.422 21.359 1 98.69 170 LEU A C 1
ATOM 1278 O O . LEU A 1 170 ? -5.34 28.094 20.359 1 98.69 170 LEU A O 1
ATOM 1282 N N . ALA A 1 171 ? -5.516 26.156 21.438 1 98.25 171 ALA A N 1
ATOM 1283 C CA . ALA A 1 171 ? -6.242 25.438 20.406 1 98.25 171 ALA A CA 1
ATOM 1284 C C . ALA A 1 171 ? -7.309 24.531 21.016 1 98.25 171 ALA A C 1
ATOM 1286 O O . ALA A 1 171 ? -7.18 23.297 20.969 1 98.25 171 ALA A O 1
ATOM 1287 N N . PRO A 1 172 ? -8.344 25.109 21.453 1 97.88 172 PRO A N 1
ATOM 1288 C CA . PRO A 1 172 ? -9.305 24.328 22.25 1 97.88 172 PRO A CA 1
ATOM 1289 C C . PRO A 1 172 ? -10.078 23.312 21.422 1 97.88 172 PRO A C 1
ATOM 1291 O O . PRO A 1 172 ? -10.758 22.438 21.969 1 97.88 172 PRO A O 1
ATOM 1294 N N . ARG A 1 173 ? -10.094 23.453 20.109 1 98.75 173 ARG A N 1
ATOM 1295 C CA . ARG A 1 173 ? -10.719 22.5 19.188 1 98.75 173 ARG A CA 1
ATOM 1296 C C . ARG A 1 173 ? -9.727 22.031 18.141 1 98.75 173 ARG A C 1
ATOM 1298 O O . ARG A 1 173 ? -9.141 22.844 17.422 1 98.75 173 ARG A O 1
ATOM 1305 N N . VAL A 1 174 ? -9.555 20.719 18.047 1 98.88 174 VAL A N 1
ATOM 1306 C CA . VAL A 1 174 ? -8.594 20.156 17.109 1 98.88 174 VAL A CA 1
ATOM 1307 C C . VAL A 1 174 ? -9.234 19.031 16.312 1 98.88 174 VAL A C 1
ATOM 1309 O O . VAL A 1 174 ? -9.875 18.141 16.875 1 98.88 174 VAL A O 1
ATOM 1312 N N . ALA A 1 175 ? -9.164 19.109 15 1 98.88 175 ALA A N 1
ATOM 1313 C CA . ALA A 1 175 ? -9.578 18.031 14.117 1 98.88 175 ALA A CA 1
ATOM 1314 C C . ALA A 1 175 ? -8.391 17.469 13.336 1 98.88 175 ALA A C 1
ATOM 1316 O O . ALA A 1 175 ? -7.734 18.203 12.594 1 98.88 175 ALA A O 1
ATOM 1317 N N . ALA A 1 176 ? -8.109 16.266 13.555 1 98.94 176 ALA A N 1
ATOM 1318 C CA . ALA A 1 176 ? -7.039 15.555 12.852 1 98.94 176 ALA A CA 1
ATOM 1319 C C . ALA A 1 176 ? -7.605 14.461 11.953 1 98.94 176 ALA A C 1
ATOM 1321 O O . ALA A 1 176 ? -8.062 13.422 12.43 1 98.94 176 ALA A O 1
ATOM 1322 N N . ILE A 1 177 ? -7.512 14.711 10.609 1 98.88 177 ILE A N 1
ATOM 1323 C CA . ILE A 1 177 ? -8.109 13.805 9.633 1 98.88 177 ILE A CA 1
ATOM 1324 C C . ILE A 1 177 ? -7.023 12.969 8.961 1 98.88 177 ILE A C 1
ATOM 1326 O O . ILE A 1 177 ? -6.105 13.516 8.344 1 98.88 177 ILE A O 1
ATOM 1330 N N . ALA A 1 178 ? -7.078 11.609 9.078 1 98.81 178 ALA A N 1
ATOM 1331 C CA . ALA A 1 178 ? -6.215 10.664 8.383 1 98.81 178 ALA A CA 1
ATOM 1332 C C . ALA A 1 178 ? -4.781 10.742 8.906 1 98.81 178 ALA A C 1
ATOM 1334 O O . ALA A 1 178 ? -3.84 10.922 8.133 1 98.81 178 ALA A O 1
ATOM 1335 N N . THR A 1 179 ? -4.566 10.562 10.195 1 98.81 179 THR A N 1
ATOM 1336 C CA . THR A 1 179 ? -3.24 10.586 10.797 1 98.81 179 THR A CA 1
ATOM 1337 C C . THR A 1 179 ? -3.164 9.625 11.984 1 98.81 179 THR A C 1
ATOM 1339 O O . THR A 1 179 ? -4.105 8.875 12.242 1 98.81 179 THR A O 1
ATOM 1342 N N . SER A 1 180 ? -2.043 9.5 12.594 1 98.5 180 SER A N 1
ATOM 1343 C CA . SER A 1 180 ? -1.762 8.742 13.812 1 98.5 180 SER A CA 1
ATOM 1344 C C . SER A 1 180 ? -1.093 9.617 14.867 1 98.5 180 SER A C 1
ATOM 1346 O O . SER A 1 180 ? -0.562 10.688 14.547 1 98.5 180 SER A O 1
ATOM 1348 N N . PRO A 1 181 ? -1.162 9.211 16.141 1 98.56 181 PRO A N 1
ATOM 1349 C CA . PRO A 1 181 ? -0.538 10.008 17.188 1 98.56 181 PRO A CA 1
ATOM 1350 C C . PRO A 1 181 ? 0.988 9.977 17.125 1 98.56 181 PRO A C 1
ATOM 1352 O O . PRO A 1 181 ? 1.652 10.758 17.812 1 98.56 181 PRO A O 1
ATOM 1355 N N . TYR A 1 182 ? 1.509 9.078 16.344 1 98.06 182 TYR A N 1
ATOM 1356 C CA . TYR A 1 182 ? 2.949 8.938 16.156 1 98.06 182 TYR A CA 1
ATOM 1357 C C . TYR A 1 182 ? 3.264 8.352 14.781 1 98.06 182 TYR A C 1
ATOM 1359 O O . TYR A 1 182 ? 2.381 7.801 14.117 1 98.06 182 TYR A O 1
ATOM 1367 N N . ALA A 1 183 ? 4.512 8.578 14.328 1 98.06 183 ALA A N 1
ATOM 1368 C CA . ALA A 1 183 ? 5 7.855 13.156 1 98.06 183 ALA A CA 1
ATOM 1369 C C . ALA A 1 183 ? 5.332 6.406 13.5 1 98.06 183 ALA A C 1
ATOM 1371 O O . ALA A 1 183 ? 6.359 6.133 14.117 1 98.06 183 ALA A O 1
ATOM 1372 N N . GLY A 1 184 ? 4.535 5.5 13.062 1 96.69 184 GLY A N 1
ATOM 1373 C CA . GLY A 1 184 ? 4.691 4.09 13.391 1 96.69 184 GLY A CA 1
ATOM 1374 C C . GLY A 1 184 ? 5.492 3.324 12.352 1 96.69 184 GLY A C 1
ATOM 1375 O O . GLY A 1 184 ? 6.234 3.92 11.57 1 96.69 184 GLY A O 1
ATOM 1376 N N . PRO A 1 185 ? 5.316 1.968 12.391 1 97.06 185 PRO A N 1
ATOM 1377 C CA . PRO A 1 185 ? 6.129 1.118 11.523 1 97.06 185 PRO A CA 1
ATOM 1378 C C . PRO A 1 185 ? 5.871 1.376 10.039 1 97.06 185 PRO A C 1
ATOM 1380 O O . PRO A 1 185 ? 6.773 1.221 9.211 1 97.06 185 PRO A O 1
ATOM 1383 N N . VAL A 1 186 ? 4.734 1.784 9.688 1 98.38 186 VAL A N 1
ATOM 1384 C CA . VAL A 1 186 ? 4.43 2.029 8.281 1 98.38 186 VAL A CA 1
ATOM 1385 C C . VAL A 1 186 ? 5.246 3.215 7.773 1 98.38 186 VAL A C 1
ATOM 1387 O O . VAL A 1 186 ? 5.859 3.143 6.707 1 98.38 186 VAL A O 1
ATOM 1390 N N . LEU A 1 187 ? 5.258 4.309 8.531 1 98.5 187 LEU A N 1
ATOM 1391 C CA . LEU A 1 187 ? 5.98 5.504 8.109 1 98.5 187 LEU A CA 1
ATOM 1392 C C . LEU A 1 187 ? 7.484 5.316 8.281 1 98.5 187 LEU A C 1
ATOM 1394 O O . LEU A 1 187 ? 8.258 5.547 7.348 1 98.5 187 LEU A O 1
ATOM 1398 N N . ARG A 1 188 ? 7.914 4.828 9.406 1 97.62 188 ARG A N 1
ATOM 1399 C CA . ARG A 1 188 ? 9.336 4.754 9.711 1 97.62 188 ARG A CA 1
ATOM 1400 C C . ARG A 1 188 ? 9.961 3.496 9.117 1 97.62 188 ARG A C 1
ATOM 1402 O O . ARG A 1 188 ? 11.148 3.488 8.781 1 97.62 188 ARG A O 1
ATOM 1409 N N . GLY A 1 189 ? 9.219 2.449 9.023 1 97.5 189 GLY A N 1
ATOM 1410 C CA . GLY A 1 189 ? 9.773 1.172 8.594 1 97.5 189 GLY A CA 1
ATOM 1411 C C . GLY A 1 189 ? 9.594 0.92 7.105 1 97.5 189 GLY A C 1
ATOM 1412 O O . GLY A 1 189 ? 10.367 0.17 6.504 1 97.5 189 GLY A O 1
ATOM 1413 N N . ALA A 1 190 ? 8.578 1.512 6.516 1 98.31 190 ALA A N 1
ATOM 1414 C CA . ALA A 1 190 ? 8.297 1.23 5.109 1 98.31 190 ALA A CA 1
ATOM 1415 C C . ALA A 1 190 ? 8.406 2.496 4.266 1 98.31 190 ALA A C 1
ATOM 1417 O O . ALA A 1 190 ? 9.359 2.66 3.504 1 98.31 190 ALA A O 1
ATOM 1418 N N . PHE A 1 191 ? 7.578 3.48 4.438 1 98.75 191 PHE A N 1
ATOM 1419 C CA . PHE A 1 191 ? 7.488 4.637 3.555 1 98.75 191 PHE A CA 1
ATOM 1420 C C . PHE A 1 191 ? 8.805 5.398 3.525 1 98.75 191 PHE A C 1
ATOM 1422 O O . PHE A 1 191 ? 9.344 5.68 2.451 1 98.75 191 PHE A O 1
ATOM 1429 N N . GLY A 1 192 ? 9.328 5.773 4.719 1 98.44 192 GLY A N 1
ATOM 1430 C CA . GLY A 1 192 ? 10.547 6.566 4.812 1 98.44 192 GLY A CA 1
ATOM 1431 C C . GLY A 1 192 ? 11.719 5.949 4.074 1 98.44 192 GLY A C 1
ATOM 1432 O O . GLY A 1 192 ? 12.266 6.555 3.15 1 98.44 192 GLY A O 1
ATOM 1433 N N . PRO A 1 193 ? 12.094 4.719 4.422 1 98 193 PRO A N 1
ATOM 1434 C CA . PRO A 1 193 ? 13.211 4.059 3.744 1 98 193 PRO A CA 1
ATOM 1435 C C . PRO A 1 193 ? 12.969 3.877 2.246 1 98 193 PRO A C 1
ATOM 1437 O O . PRO A 1 193 ? 13.867 4.102 1.438 1 98 193 PRO A O 1
ATOM 1440 N N . LEU A 1 194 ? 11.758 3.52 1.855 1 98.5 194 LEU A N 1
ATOM 1441 C CA . LEU A 1 194 ? 11.445 3.342 0.442 1 98.5 194 LEU A CA 1
ATOM 1442 C C . LEU A 1 194 ? 11.555 4.664 -0.309 1 98.5 194 LEU A C 1
ATOM 1444 O O . LEU A 1 194 ? 12.055 4.707 -1.434 1 98.5 194 LEU A O 1
ATOM 1448 N N . LEU A 1 195 ? 11.039 5.707 0.344 1 98.69 195 LEU A N 1
ATOM 1449 C CA . LEU A 1 195 ? 11.094 7.023 -0.285 1 98.69 195 LEU A CA 1
ATOM 1450 C C . LEU A 1 195 ? 12.539 7.43 -0.561 1 98.69 195 LEU A C 1
ATOM 1452 O O . LEU A 1 195 ? 12.867 7.859 -1.669 1 98.69 195 LEU A O 1
ATOM 1456 N N . ARG A 1 196 ? 13.391 7.297 0.423 1 97.88 196 ARG A N 1
ATOM 1457 C CA . ARG A 1 196 ? 14.797 7.629 0.239 1 97.88 196 ARG A CA 1
ATOM 1458 C C . ARG A 1 196 ? 15.43 6.758 -0.838 1 97.88 196 ARG A C 1
ATOM 1460 O O . ARG A 1 196 ? 16.219 7.238 -1.648 1 97.88 196 ARG A O 1
ATOM 1467 N N . GLY A 1 197 ? 15.07 5.484 -0.875 1 96.94 197 GLY A N 1
ATOM 1468 C CA . GLY A 1 197 ? 15.602 4.559 -1.862 1 96.94 197 GLY A CA 1
ATOM 1469 C C . GLY A 1 197 ? 15.203 4.906 -3.283 1 96.94 197 GLY A C 1
ATOM 1470 O O . GLY A 1 197 ? 16.062 5.047 -4.16 1 96.94 197 GLY A O 1
ATOM 1471 N N . VAL A 1 198 ? 13.922 5.113 -3.494 1 97.75 198 VAL A N 1
ATOM 1472 C CA . VAL A 1 198 ? 13.438 5.363 -4.848 1 97.75 198 VAL A CA 1
ATOM 1473 C C . VAL A 1 198 ? 13.906 6.742 -5.316 1 97.75 198 VAL A C 1
ATOM 1475 O O . VAL A 1 198 ? 14.172 6.945 -6.504 1 97.75 198 VAL A O 1
ATOM 1478 N N . ALA A 1 199 ? 13.969 7.664 -4.371 1 97.69 199 ALA A N 1
ATOM 1479 C CA . ALA A 1 199 ? 14.469 8.992 -4.711 1 97.69 199 ALA A CA 1
ATOM 1480 C C . ALA A 1 199 ? 15.914 8.922 -5.207 1 97.69 199 ALA A C 1
ATOM 1482 O O . ALA A 1 199 ? 16.281 9.602 -6.168 1 97.69 199 ALA A O 1
ATOM 1483 N N . ARG A 1 200 ? 16.719 8.18 -4.52 1 96.44 200 ARG A N 1
ATOM 1484 C CA . ARG A 1 200 ? 18.125 8.031 -4.887 1 96.44 200 ARG A CA 1
ATOM 1485 C C . ARG A 1 200 ? 18.266 7.383 -6.258 1 96.44 200 ARG A C 1
ATOM 1487 O O . ARG A 1 200 ? 19.125 7.77 -7.047 1 96.44 200 ARG A O 1
ATOM 1494 N N . ALA A 1 201 ? 17.406 6.461 -6.602 1 95.06 201 ALA A N 1
ATOM 1495 C CA . ALA A 1 201 ? 17.547 5.648 -7.809 1 95.06 201 ALA A CA 1
ATOM 1496 C C . ALA A 1 201 ? 16.906 6.328 -9.008 1 95.06 201 ALA A C 1
ATOM 1498 O O . ALA A 1 201 ? 17.453 6.312 -10.117 1 95.06 201 ALA A O 1
ATOM 1499 N N . GLY A 1 202 ? 15.68 6.867 -8.758 1 95.19 202 GLY A N 1
ATOM 1500 C CA . GLY A 1 202 ? 14.891 7.328 -9.891 1 95.19 202 GLY A CA 1
ATOM 1501 C C . GLY A 1 202 ? 14.5 8.789 -9.781 1 95.19 202 GLY A C 1
ATOM 1502 O O . GLY A 1 202 ? 13.789 9.312 -10.648 1 95.19 202 GLY A O 1
ATOM 1503 N N . GLY A 1 203 ? 14.883 9.414 -8.727 1 97.62 203 GLY A N 1
ATOM 1504 C CA . GLY A 1 203 ? 14.633 10.836 -8.578 1 97.62 203 GLY A CA 1
ATOM 1505 C C . GLY A 1 203 ? 13.172 11.164 -8.32 1 97.62 203 GLY A C 1
ATOM 1506 O O . GLY A 1 203 ? 12.484 10.438 -7.609 1 97.62 203 GLY A O 1
ATOM 1507 N N . LEU A 1 204 ? 12.836 12.359 -8.867 1 98.5 204 LEU A N 1
ATOM 1508 C CA . LEU A 1 204 ? 11.531 12.945 -8.578 1 98.5 204 LEU A CA 1
ATOM 1509 C C . LEU A 1 204 ? 10.406 12.055 -9.094 1 98.5 204 LEU A C 1
ATOM 1511 O O . LEU A 1 204 ? 9.43 11.812 -8.375 1 98.5 204 LEU A O 1
ATOM 1515 N N . PRO A 1 205 ? 10.539 11.492 -10.297 1 98 205 PRO A N 1
ATOM 1516 C CA . PRO A 1 205 ? 9.422 10.68 -10.797 1 98 205 PRO A CA 1
ATOM 1517 C C . PRO A 1 205 ? 9.117 9.484 -9.898 1 98 205 PRO A C 1
ATOM 1519 O O . PRO A 1 205 ? 7.949 9.188 -9.625 1 98 205 PRO A O 1
ATOM 1522 N N . GLU A 1 206 ? 10.117 8.805 -9.383 1 98.19 206 GLU A N 1
ATOM 1523 C CA . GLU A 1 206 ? 9.898 7.605 -8.57 1 98.19 206 GLU A CA 1
ATOM 1524 C C . GLU A 1 206 ? 9.43 7.973 -7.164 1 98.19 206 GLU A C 1
ATOM 1526 O O . GLU A 1 206 ? 8.648 7.234 -6.555 1 98.19 206 GLU A O 1
ATOM 1531 N N . ALA A 1 207 ? 9.938 9.109 -6.633 1 98.75 207 ALA A N 1
ATOM 1532 C CA . ALA A 1 207 ? 9.414 9.594 -5.355 1 98.75 207 ALA A CA 1
ATOM 1533 C C . ALA A 1 207 ? 7.922 9.875 -5.445 1 98.75 207 ALA A C 1
ATOM 1535 O O . ALA A 1 207 ? 7.152 9.477 -4.566 1 98.75 207 ALA A O 1
ATOM 1536 N N . LEU A 1 208 ? 7.531 10.516 -6.555 1 98.88 208 LEU A N 1
ATOM 1537 C CA . LEU A 1 208 ? 6.121 10.836 -6.754 1 98.88 208 LEU A CA 1
ATOM 1538 C C . LEU A 1 208 ? 5.309 9.57 -6.996 1 98.88 208 LEU A C 1
ATOM 1540 O O . LEU A 1 208 ? 4.145 9.492 -6.59 1 98.88 208 LEU A O 1
ATOM 1544 N N . ARG A 1 209 ? 5.883 8.547 -7.664 1 98.75 209 ARG A N 1
ATOM 1545 C CA . ARG A 1 209 ? 5.219 7.262 -7.859 1 98.75 209 ARG A CA 1
ATOM 1546 C C . ARG A 1 209 ? 4.898 6.602 -6.523 1 98.75 209 ARG A C 1
ATOM 1548 O O . ARG A 1 209 ? 3.773 6.148 -6.305 1 98.75 209 ARG A O 1
ATOM 1555 N N . LEU A 1 210 ? 5.891 6.602 -5.625 1 98.81 210 LEU A N 1
ATOM 1556 C CA . LEU A 1 210 ? 5.695 6 -4.309 1 98.81 210 LEU A CA 1
ATOM 1557 C C . LEU A 1 210 ? 4.637 6.758 -3.518 1 98.81 210 LEU A C 1
ATOM 1559 O O . LEU A 1 210 ? 3.734 6.152 -2.938 1 98.81 210 LEU A O 1
ATOM 1563 N N . ILE A 1 211 ? 4.734 8.086 -3.508 1 98.88 211 ILE A N 1
ATOM 1564 C CA . ILE A 1 211 ? 3.799 8.922 -2.77 1 98.88 211 ILE A CA 1
ATOM 1565 C C . ILE A 1 211 ? 2.385 8.711 -3.307 1 98.88 211 ILE A C 1
ATOM 1567 O O . ILE A 1 211 ? 1.431 8.594 -2.533 1 98.88 211 ILE A O 1
ATOM 1571 N N . SER A 1 212 ? 2.299 8.656 -4.645 1 98.69 212 SER A N 1
ATOM 1572 C CA . SER A 1 212 ? 0.992 8.461 -5.266 1 98.69 212 SER A CA 1
ATOM 1573 C C . SER A 1 212 ? 0.406 7.102 -4.898 1 98.69 212 SER A C 1
ATOM 1575 O O . SER A 1 212 ? -0.786 6.992 -4.605 1 98.69 212 SER A O 1
ATOM 1577 N N . PHE A 1 213 ? 1.235 6.059 -4.891 1 98.75 213 PHE A N 1
ATOM 1578 C CA . PHE A 1 213 ? 0.74 4.734 -4.535 1 98.75 213 PHE A CA 1
ATOM 1579 C C . PHE A 1 213 ? 0.26 4.711 -3.088 1 98.75 213 PHE A C 1
ATOM 1581 O O . PHE A 1 213 ? -0.831 4.215 -2.799 1 98.75 213 PHE A O 1
ATOM 1588 N N . PHE A 1 214 ? 1.051 5.219 -2.137 1 98.75 214 PHE A N 1
ATOM 1589 C CA . PHE A 1 214 ? 0.638 5.238 -0.738 1 98.75 214 PHE A CA 1
ATOM 1590 C C . PHE A 1 214 ? -0.625 6.074 -0.559 1 98.75 214 PHE A C 1
ATOM 1592 O O . PHE A 1 214 ? -1.466 5.762 0.287 1 98.75 214 PHE A O 1
ATOM 1599 N N . GLY A 1 215 ? -0.748 7.129 -1.337 1 98.56 215 GLY A N 1
ATOM 1600 C CA . GLY A 1 215 ? -1.905 8.008 -1.258 1 98.56 215 GLY A CA 1
ATOM 1601 C C . GLY A 1 215 ? -3.178 7.363 -1.775 1 98.56 215 GLY A C 1
ATOM 1602 O O . GLY A 1 215 ? -4.242 7.504 -1.167 1 98.56 215 GLY A O 1
ATOM 1603 N N . MET A 1 216 ? -3.096 6.668 -2.832 1 97.81 216 MET A N 1
ATOM 1604 C CA . MET A 1 216 ? -4.266 6.129 -3.516 1 97.81 216 MET A CA 1
ATOM 1605 C C . MET A 1 216 ? -4.562 4.707 -3.047 1 97.81 216 MET A C 1
ATOM 1607 O O . MET A 1 216 ? -5.727 4.328 -2.902 1 97.81 216 MET A O 1
ATOM 1611 N N . GLY A 1 217 ? -3.449 3.938 -2.803 1 97.31 217 GLY A N 1
ATOM 1612 C CA . GLY A 1 217 ? -3.592 2.494 -2.688 1 97.31 217 GLY A CA 1
ATOM 1613 C C . GLY A 1 217 ? -3.869 1.815 -4.016 1 97.31 217 GLY A C 1
ATOM 1614 O O . GLY A 1 217 ? -4.004 2.482 -5.043 1 97.31 217 GLY A O 1
ATOM 1615 N N . ALA A 1 218 ? -3.92 0.506 -3.99 1 97.56 218 ALA A N 1
ATOM 1616 C CA . ALA A 1 218 ? -4.098 -0.265 -5.219 1 97.56 218 ALA A CA 1
ATOM 1617 C C . ALA A 1 218 ? -5.48 -0.021 -5.82 1 97.56 218 ALA A C 1
ATOM 1619 O O . ALA A 1 218 ? -5.613 0.131 -7.039 1 97.56 218 ALA A O 1
ATOM 1620 N N . ASP A 1 219 ? -6.516 0.045 -5.02 1 95.12 219 ASP A N 1
ATOM 1621 C CA . ASP A 1 219 ? -7.887 0.163 -5.504 1 95.12 219 ASP A CA 1
ATOM 1622 C C . ASP A 1 219 ? -8.094 1.481 -6.246 1 95.12 219 ASP A C 1
ATOM 1624 O O . ASP A 1 219 ? -8.633 1.496 -7.355 1 95.12 219 ASP A O 1
ATOM 1628 N N . ALA A 1 220 ? -7.691 2.551 -5.594 1 96.56 220 ALA A N 1
ATOM 1629 C CA . ALA A 1 220 ? -7.871 3.854 -6.227 1 96.56 220 ALA A CA 1
ATOM 1630 C C . ALA A 1 220 ? -6.977 3.994 -7.457 1 96.56 220 ALA A C 1
ATOM 1632 O O . ALA A 1 220 ? -7.359 4.633 -8.438 1 96.56 220 ALA A O 1
ATOM 1633 N N . LEU A 1 221 ? -5.781 3.473 -7.406 1 97.69 221 LEU A N 1
ATOM 1634 C CA . LEU A 1 221 ? -4.895 3.514 -8.562 1 97.69 221 LEU A CA 1
ATOM 1635 C C . LEU A 1 221 ? -5.516 2.793 -9.75 1 97.69 221 LEU A C 1
ATOM 1637 O O . LEU A 1 221 ? -5.516 3.312 -10.867 1 97.69 221 LEU A O 1
ATOM 1641 N N . GLU A 1 222 ? -6.043 1.615 -9.492 1 96.94 222 GLU A N 1
ATOM 1642 C CA . GLU A 1 222 ? -6.715 0.854 -10.547 1 96.94 222 GLU A CA 1
ATOM 1643 C C . GLU A 1 222 ? -7.906 1.62 -11.109 1 96.94 222 GLU A C 1
ATOM 1645 O O . GLU A 1 222 ? -8.055 1.74 -12.328 1 96.94 222 GLU A O 1
ATOM 1650 N N . ARG A 1 223 ? -8.695 2.166 -10.266 1 94.88 223 ARG A N 1
ATOM 1651 C CA . ARG A 1 223 ? -9.898 2.873 -10.68 1 94.88 223 ARG A CA 1
ATOM 1652 C C . ARG A 1 223 ? -9.555 4.098 -11.523 1 94.88 223 ARG A C 1
ATOM 1654 O O . ARG A 1 223 ? -10.242 4.391 -12.508 1 94.88 223 ARG A O 1
ATOM 1661 N N . SER A 1 224 ? -8.516 4.766 -11.133 1 95.69 224 SER A N 1
ATOM 1662 C CA . SER A 1 224 ? -8.164 6.035 -11.766 1 95.69 224 SER A CA 1
ATOM 1663 C C . SER A 1 224 ? -7.422 5.812 -13.078 1 95.69 224 SER A C 1
ATOM 1665 O O . SER A 1 224 ? -7.52 6.629 -13.992 1 95.69 224 SER A O 1
ATOM 1667 N N . PHE A 1 225 ? -6.715 4.656 -13.18 1 97.06 225 PHE A N 1
ATOM 1668 C CA . PHE A 1 225 ? -5.758 4.613 -14.273 1 97.06 225 PHE A CA 1
ATOM 1669 C C . PHE A 1 225 ? -5.93 3.346 -15.102 1 97.06 225 PHE A C 1
ATOM 1671 O O . PHE A 1 225 ? -5.094 3.031 -15.953 1 97.06 225 PHE A O 1
ATOM 1678 N N . ARG A 1 226 ? -6.98 2.58 -14.883 1 92.88 226 ARG A N 1
ATOM 1679 C CA . ARG A 1 226 ? -7.266 1.43 -15.734 1 92.88 226 ARG A CA 1
ATOM 1680 C C . ARG A 1 226 ? -7.309 1.834 -17.203 1 92.88 226 ARG A C 1
ATOM 1682 O O . ARG A 1 226 ? -6.832 1.098 -18.078 1 92.88 226 ARG A O 1
ATOM 1689 N N . ALA A 1 227 ? -7.852 2.975 -17.469 1 92.19 227 ALA A N 1
ATOM 1690 C CA . ALA A 1 227 ? -7.996 3.455 -18.828 1 92.19 227 ALA A CA 1
ATOM 1691 C C . ALA A 1 227 ? -7.262 4.781 -19.031 1 92.19 227 ALA A C 1
ATOM 1693 O O . ALA A 1 227 ? -7.57 5.531 -19.953 1 92.19 227 ALA A O 1
ATOM 1694 N N . ALA A 1 228 ? -6.41 5.145 -18.078 1 92.69 228 ALA A N 1
ATOM 1695 C CA . ALA A 1 228 ? -5.645 6.387 -18.141 1 92.69 228 ALA A CA 1
ATOM 1696 C C . ALA A 1 228 ? -4.156 6.121 -17.938 1 92.69 228 ALA A C 1
ATOM 1698 O O . ALA A 1 228 ? -3.762 5.023 -17.531 1 92.69 228 ALA A O 1
ATOM 1699 N N . ASP A 1 229 ? -3.332 7.102 -18.25 1 95.31 229 ASP A N 1
ATOM 1700 C CA . ASP A 1 229 ? -1.881 6.953 -18.219 1 95.31 229 ASP A CA 1
ATOM 1701 C C . ASP A 1 229 ? -1.296 7.438 -16.906 1 95.31 229 ASP A C 1
ATOM 1703 O O . ASP A 1 229 ? -1.136 8.641 -16.688 1 95.31 229 ASP A O 1
ATOM 1707 N N . PHE A 1 230 ? -0.915 6.531 -16.078 1 97.44 230 PHE A N 1
ATOM 1708 C CA . PHE A 1 230 ? -0.345 6.855 -14.781 1 97.44 230 PHE A CA 1
ATOM 1709 C C . PHE A 1 230 ? 0.954 7.637 -14.938 1 97.44 230 PHE A C 1
ATOM 1711 O O . PHE A 1 230 ? 1.232 8.555 -14.164 1 97.44 230 PHE A O 1
ATOM 1718 N N . GLU A 1 231 ? 1.76 7.363 -15.93 1 97.25 231 GLU A N 1
ATOM 1719 C CA . GLU A 1 231 ? 3.002 8.086 -16.188 1 97.25 231 GLU A CA 1
ATOM 1720 C C . GLU A 1 231 ? 2.73 9.547 -16.531 1 97.25 231 GLU A C 1
ATOM 1722 O O . GLU A 1 231 ? 3.475 10.438 -16.109 1 97.25 231 GLU A O 1
ATOM 1727 N N . ALA A 1 232 ? 1.716 9.742 -17.297 1 97.38 232 ALA A N 1
ATOM 1728 C CA . ALA A 1 232 ? 1.335 11.109 -17.641 1 97.38 232 ALA A CA 1
ATOM 1729 C C . ALA A 1 232 ? 0.926 11.891 -16.406 1 97.38 232 ALA A C 1
ATOM 1731 O O . ALA A 1 232 ? 1.266 13.07 -16.266 1 97.38 232 ALA A O 1
ATOM 1732 N N . TYR A 1 233 ? 0.186 11.234 -15.578 1 97.5 233 TYR A N 1
ATOM 1733 C CA . TYR A 1 233 ? -0.195 11.836 -14.305 1 97.5 233 TYR A CA 1
ATOM 1734 C C . TYR A 1 233 ? 1.037 12.234 -13.5 1 97.5 233 TYR A C 1
ATOM 1736 O O . TYR A 1 233 ? 1.118 13.352 -12.984 1 97.5 233 TYR A O 1
ATOM 1744 N N . LEU A 1 234 ? 2.029 11.383 -13.383 1 98 234 LEU A N 1
ATOM 1745 C CA . LEU A 1 234 ? 3.252 11.672 -12.641 1 98 234 LEU A CA 1
ATOM 1746 C C . LEU A 1 234 ? 4.004 12.844 -13.266 1 98 234 LEU A C 1
ATOM 1748 O O . LEU A 1 234 ? 4.531 13.695 -12.547 1 98 234 LEU A O 1
ATOM 1752 N N . HIS A 1 235 ? 4.02 12.898 -14.57 1 97.38 235 HIS A N 1
ATOM 1753 C CA . HIS A 1 235 ? 4.695 13.984 -15.273 1 97.38 235 HIS A CA 1
ATOM 1754 C C . HIS A 1 235 ? 4.043 15.328 -14.969 1 97.38 235 HIS A C 1
ATOM 1756 O O . HIS A 1 235 ? 4.734 16.344 -14.828 1 97.38 235 HIS A O 1
ATOM 1762 N N . THR A 1 236 ? 2.777 15.289 -14.867 1 96.69 236 THR A N 1
ATOM 1763 C CA . THR A 1 236 ? 2.074 16.516 -14.516 1 96.69 236 THR A CA 1
ATOM 1764 C C . THR A 1 236 ? 2.451 16.984 -13.117 1 96.69 236 THR A C 1
ATOM 1766 O O . THR A 1 236 ? 2.656 18.172 -12.883 1 96.69 236 THR A O 1
ATOM 1769 N N . ARG A 1 237 ? 2.576 16.125 -12.227 1 97.19 237 ARG A N 1
ATOM 1770 C CA . ARG A 1 237 ? 2.924 16.453 -10.844 1 97.19 237 ARG A CA 1
ATOM 1771 C C . ARG A 1 237 ? 4.344 17 -10.75 1 97.19 237 ARG A C 1
ATOM 1773 O O . ARG A 1 237 ? 4.641 17.828 -9.883 1 97.19 237 ARG A O 1
ATOM 1780 N N . MET A 1 238 ? 5.168 16.578 -11.641 1 97.88 238 MET A N 1
ATOM 1781 C CA . MET A 1 238 ? 6.582 16.938 -11.609 1 97.88 238 MET A CA 1
ATOM 1782 C C . MET A 1 238 ? 6.77 18.422 -11.938 1 97.88 238 MET A C 1
ATOM 1784 O O . MET A 1 238 ? 7.797 19.016 -11.609 1 97.88 238 MET A O 1
ATOM 1788 N N . ARG A 1 239 ? 5.789 18.969 -12.562 1 97.06 239 ARG A N 1
ATOM 1789 C CA . ARG A 1 239 ? 5.914 20.344 -13.055 1 97.06 239 ARG A CA 1
ATOM 1790 C C . ARG A 1 239 ? 6.133 21.312 -11.898 1 97.06 239 ARG A C 1
ATOM 1792 O O . ARG A 1 239 ? 6.867 22.297 -12.047 1 97.06 239 ARG A O 1
ATOM 1799 N N . THR A 1 240 ? 5.602 21 -10.719 1 97.81 240 THR A N 1
ATOM 1800 C CA . THR A 1 240 ? 5.691 21.953 -9.633 1 97.81 240 THR A CA 1
ATOM 1801 C C . THR A 1 240 ? 6.418 21.359 -8.43 1 97.81 240 THR A C 1
ATOM 1803 O O . THR A 1 240 ? 6.758 22.062 -7.48 1 97.81 240 THR A O 1
ATOM 1806 N N . ALA A 1 241 ? 6.734 20.109 -8.453 1 98.75 241 ALA A N 1
ATOM 1807 C CA . ALA A 1 241 ? 7.234 19.391 -7.277 1 98.75 241 ALA A CA 1
ATOM 1808 C C . ALA A 1 241 ? 8.75 19.484 -7.184 1 98.75 241 ALA A C 1
ATOM 1810 O O . ALA A 1 241 ? 9.438 19.609 -8.203 1 98.75 241 ALA A O 1
ATOM 1811 N N . SER A 1 242 ? 9.242 19.469 -5.969 1 98.81 242 SER A N 1
ATOM 1812 C CA . SER A 1 242 ? 10.672 19.438 -5.688 1 98.81 242 SER A CA 1
ATOM 1813 C C . SER A 1 242 ? 11.047 18.203 -4.879 1 98.81 242 SER A C 1
ATOM 1815 O O . SER A 1 242 ? 10.492 17.953 -3.805 1 98.81 242 SER A O 1
ATOM 1817 N N . LEU A 1 243 ? 12.031 17.453 -5.43 1 98.75 243 LEU A N 1
ATOM 1818 C CA . LEU A 1 243 ? 12.508 16.266 -4.734 1 98.75 243 LEU A CA 1
ATOM 1819 C C . LEU A 1 243 ? 13.102 16.625 -3.379 1 98.75 243 LEU A C 1
ATOM 1821 O O . LEU A 1 243 ? 12.859 15.93 -2.387 1 98.75 243 LEU A O 1
ATOM 1825 N N . ALA A 1 244 ? 13.867 17.672 -3.334 1 98.75 244 ALA A N 1
ATOM 1826 C CA . ALA A 1 244 ? 14.523 18.078 -2.094 1 98.75 244 ALA A CA 1
ATOM 1827 C C . ALA A 1 244 ? 13.5 18.406 -1.015 1 98.75 244 ALA A C 1
ATOM 1829 O O . ALA A 1 244 ? 13.68 18.062 0.154 1 98.75 244 ALA A O 1
ATOM 1830 N N . HIS A 1 245 ? 12.43 19.109 -1.381 1 98.88 245 HIS A N 1
ATOM 1831 C CA . HIS A 1 245 ? 11.375 19.453 -0.431 1 98.88 245 HIS A CA 1
ATOM 1832 C C . HIS A 1 245 ? 10.594 18.219 0.002 1 98.88 245 HIS A C 1
ATOM 1834 O O . HIS A 1 245 ? 10.211 18.094 1.166 1 98.88 245 HIS A O 1
ATOM 1840 N N . ILE A 1 246 ? 10.383 17.281 -0.941 1 98.94 246 ILE A N 1
ATOM 1841 C CA . ILE A 1 246 ? 9.727 16.016 -0.626 1 98.94 246 ILE A CA 1
ATOM 1842 C C . ILE A 1 246 ? 10.523 15.281 0.453 1 98.94 246 ILE A C 1
ATOM 1844 O O . ILE A 1 246 ? 9.953 14.82 1.447 1 98.94 246 ILE A O 1
ATOM 1848 N N . LEU A 1 247 ? 11.789 15.188 0.28 1 98.81 247 LEU A N 1
ATOM 1849 C CA . LEU A 1 247 ? 12.633 14.43 1.197 1 98.81 247 LEU A CA 1
ATOM 1850 C C . LEU A 1 247 ? 12.727 15.125 2.549 1 98.81 247 LEU A C 1
ATOM 1852 O O . LEU A 1 247 ? 12.773 14.469 3.592 1 98.81 247 LEU A O 1
ATOM 1856 N N . ASP A 1 248 ? 12.789 16.438 2.533 1 98.88 248 ASP A N 1
ATOM 1857 C CA . ASP A 1 248 ? 12.836 17.188 3.783 1 98.88 248 ASP A CA 1
ATOM 1858 C C . ASP A 1 248 ? 11.57 16.969 4.605 1 98.88 248 ASP A C 1
ATOM 1860 O O . ASP A 1 248 ? 11.641 16.688 5.805 1 98.88 248 ASP A O 1
ATOM 1864 N N . LEU A 1 249 ? 10.445 17.078 3.961 1 98.88 249 LEU A N 1
ATOM 1865 C CA . LEU A 1 249 ? 9.18 16.844 4.645 1 98.88 249 LEU A CA 1
ATOM 1866 C C . LEU A 1 249 ? 9.078 15.383 5.09 1 98.88 249 LEU A C 1
ATOM 1868 O O . LEU A 1 249 ? 8.531 15.094 6.156 1 98.88 249 LEU A O 1
ATOM 1872 N N . GLY A 1 250 ? 9.57 14.461 4.219 1 98.81 250 GLY A N 1
ATOM 1873 C CA . GLY A 1 250 ? 9.609 13.062 4.621 1 98.81 250 GLY A CA 1
ATOM 1874 C C . GLY A 1 250 ? 10.336 12.836 5.93 1 98.81 250 GLY A C 1
ATOM 1875 O O . GLY A 1 250 ? 9.891 12.055 6.77 1 98.81 250 GLY A O 1
ATOM 1876 N N . ARG A 1 251 ? 11.422 13.508 6.094 1 98.5 251 ARG A N 1
ATOM 1877 C CA . ARG A 1 251 ? 12.18 13.43 7.34 1 98.5 251 ARG A CA 1
ATOM 1878 C C . ARG A 1 251 ? 11.352 13.93 8.516 1 98.5 251 ARG A C 1
ATOM 1880 O O . ARG A 1 251 ? 11.312 13.297 9.57 1 98.5 251 ARG A O 1
ATOM 1887 N N . VAL A 1 252 ? 10.695 15.023 8.391 1 98.75 252 VAL A N 1
ATOM 1888 C CA . VAL A 1 252 ? 9.93 15.641 9.461 1 98.75 252 VAL A CA 1
ATOM 1889 C C . VAL A 1 252 ? 8.781 14.727 9.883 1 98.75 252 VAL A C 1
ATOM 1891 O O . VAL A 1 252 ? 8.508 14.57 11.07 1 98.75 252 VAL A O 1
ATOM 1894 N N . VAL A 1 253 ? 8.102 14.117 8.922 1 98.75 253 VAL A N 1
ATOM 1895 C CA . VAL A 1 253 ? 6.988 13.203 9.164 1 98.75 253 VAL A CA 1
ATOM 1896 C C . VAL A 1 253 ? 7.43 12.094 10.117 1 98.75 253 VAL A C 1
ATOM 1898 O O . VAL A 1 253 ? 6.68 11.703 11.008 1 98.75 253 VAL A O 1
ATOM 1901 N N . GLU A 1 254 ? 8.625 11.648 10.008 1 98.12 254 GLU A N 1
ATOM 1902 C CA . GLU A 1 254 ? 9.133 10.539 10.805 1 98.12 254 GLU A CA 1
ATOM 1903 C C . GLU A 1 254 ? 9.406 10.961 12.242 1 98.12 254 GLU A C 1
ATOM 1905 O O . GLU A 1 254 ? 9.578 10.125 13.125 1 98.12 254 GLU A O 1
ATOM 1910 N N . THR A 1 255 ? 9.438 12.266 12.539 1 98.19 255 THR A N 1
ATOM 1911 C CA . THR A 1 255 ? 9.727 12.758 13.875 1 98.19 255 THR A CA 1
ATOM 1912 C C . THR A 1 255 ? 8.453 12.875 14.703 1 98.19 255 THR A C 1
ATOM 1914 O O . THR A 1 255 ? 8.5 13.102 15.914 1 98.19 255 THR A O 1
ATOM 1917 N N . HIS A 1 256 ? 7.297 12.734 14.125 1 98.62 256 HIS A N 1
ATOM 1918 C CA . HIS A 1 256 ? 6.012 12.922 14.789 1 98.62 256 HIS A CA 1
ATOM 1919 C C . HIS A 1 256 ? 5.809 11.883 15.883 1 98.62 256 HIS A C 1
ATOM 1921 O O . HIS A 1 256 ? 5.824 10.68 15.617 1 98.62 256 HIS A O 1
ATOM 1927 N N . ASP A 1 257 ? 5.676 12.297 17.078 1 98.38 257 ASP A N 1
ATOM 1928 C CA . ASP A 1 257 ? 5.383 11.469 18.234 1 98.38 257 ASP A CA 1
ATOM 1929 C C . ASP A 1 257 ? 4.871 12.32 19.406 1 98.38 257 ASP A C 1
ATOM 1931 O O . ASP A 1 257 ? 5.648 13 20.078 1 98.38 257 ASP A O 1
ATOM 1935 N N . LEU A 1 258 ? 3.57 12.25 19.703 1 98.62 258 LEU A N 1
ATOM 1936 C CA . LEU A 1 258 ? 2.969 13.062 20.75 1 98.62 258 LEU A CA 1
ATOM 1937 C C . LEU A 1 258 ? 3.547 12.711 22.109 1 98.62 258 LEU A C 1
ATOM 1939 O O . LEU A 1 258 ? 3.736 13.586 22.953 1 98.62 258 LEU A O 1
ATOM 1943 N N . GLU A 1 259 ? 3.846 11.477 22.281 1 96.62 259 GLU A N 1
ATOM 1944 C CA . GLU A 1 259 ? 4.309 11.023 23.578 1 96.62 259 GLU A CA 1
ATOM 1945 C C . GLU A 1 259 ? 5.766 11.406 23.828 1 96.62 259 GLU A C 1
ATOM 1947 O O . GLU A 1 259 ? 6.25 11.352 24.953 1 96.62 259 GLU A O 1
ATOM 1952 N N . ALA A 1 260 ? 6.426 11.75 22.781 1 96.75 260 ALA A N 1
ATOM 1953 C CA . ALA A 1 260 ? 7.773 12.289 22.922 1 96.75 260 ALA A CA 1
ATOM 1954 C C . ALA A 1 260 ? 7.73 13.727 23.422 1 96.75 260 ALA A C 1
ATOM 1956 O O . ALA A 1 260 ? 8.727 14.234 23.969 1 96.75 260 ALA A O 1
ATOM 1957 N N . ILE A 1 261 ? 6.633 14.398 23.266 1 97.44 261 ILE A N 1
ATOM 1958 C CA . ILE A 1 261 ? 6.461 15.766 23.734 1 97.44 261 ILE A CA 1
ATOM 1959 C C . ILE A 1 261 ? 6.164 15.75 25.234 1 97.44 261 ILE A C 1
ATOM 1961 O O . ILE A 1 261 ? 6.805 16.469 26.016 1 97.44 261 ILE A O 1
ATOM 1965 N N . VAL A 1 262 ? 5.176 15.016 25.578 1 96.44 262 VAL A N 1
ATOM 1966 C CA . VAL A 1 262 ? 4.711 14.836 26.953 1 96.44 262 VAL A CA 1
ATOM 1967 C C . VAL A 1 262 ? 4.227 13.398 27.141 1 96.44 262 VAL A C 1
ATOM 1969 O O . VAL A 1 262 ? 3.557 12.836 26.281 1 96.44 262 VAL A O 1
ATOM 1972 N N . PRO A 1 263 ? 4.574 12.82 28.328 1 97.5 263 PRO A N 1
ATOM 1973 C CA . PRO A 1 263 ? 4.07 11.469 28.578 1 97.5 263 PRO A CA 1
ATOM 1974 C C . PRO A 1 263 ? 2.549 11.383 28.484 1 97.5 263 PRO A C 1
ATOM 1976 O O . PRO A 1 263 ? 1.85 12.328 28.844 1 97.5 263 PRO A O 1
ATOM 1979 N N . ARG A 1 264 ? 2.096 10.273 28.109 1 97.19 264 ARG A N 1
ATOM 1980 C CA . ARG A 1 264 ? 0.703 10.055 27.734 1 97.19 264 ARG A CA 1
ATOM 1981 C C . ARG A 1 264 ? -0.239 10.5 28.844 1 97.19 264 ARG A C 1
ATOM 1983 O O . ARG A 1 264 ? -1.211 11.219 28.594 1 97.19 264 ARG A O 1
ATOM 1990 N N . ASP A 1 265 ? -0.018 10.094 30.047 1 97.31 265 ASP A N 1
ATOM 1991 C CA . ASP A 1 265 ? -0.899 10.43 31.156 1 97.31 265 ASP A CA 1
ATOM 1992 C C . ASP A 1 265 ? -0.954 11.938 31.375 1 97.31 265 ASP A C 1
ATOM 1994 O O . ASP A 1 265 ? -2.021 12.492 31.641 1 97.31 265 ASP A O 1
ATOM 1998 N N . GLU A 1 266 ? 0.155 12.508 31.328 1 98.44 266 GLU A N 1
ATOM 1999 C CA . GLU A 1 266 ? 0.217 13.961 31.469 1 98.44 266 GLU A CA 1
ATOM 2000 C C . GLU A 1 266 ? -0.445 14.664 30.297 1 98.44 266 GLU A C 1
ATOM 2002 O O . GLU A 1 266 ? -1.102 15.688 30.453 1 98.44 266 GLU A O 1
ATOM 2007 N N . LEU A 1 267 ? -0.236 14.086 29.141 1 98.62 267 LEU A N 1
ATOM 2008 C CA . LEU A 1 267 ? -0.872 14.617 27.938 1 98.62 267 LEU A CA 1
ATOM 2009 C C . LEU A 1 267 ? -2.387 14.664 28.094 1 98.62 267 LEU A C 1
ATOM 2011 O O . LEU A 1 267 ? -3.008 15.703 27.859 1 98.62 267 LEU A O 1
ATOM 2015 N N . PHE A 1 268 ? -2.986 13.602 28.516 1 98.62 268 PHE A N 1
ATOM 2016 C CA . PHE A 1 268 ? -4.43 13.516 28.688 1 98.62 268 PHE A CA 1
ATOM 2017 C C . PHE A 1 268 ? -4.902 14.445 29.797 1 98.62 268 PHE A C 1
ATOM 2019 O O . PHE A 1 268 ? -5.957 15.07 29.688 1 98.62 268 PHE A O 1
ATOM 2026 N N . ALA A 1 269 ? -4.145 14.555 30.844 1 98.5 269 ALA A N 1
ATOM 2027 C CA . ALA A 1 269 ? -4.488 15.461 31.922 1 98.5 269 ALA A CA 1
ATOM 2028 C C . ALA A 1 269 ? -4.516 16.906 31.453 1 98.5 269 ALA A C 1
ATOM 2030 O O . ALA A 1 269 ? -5.418 17.672 31.812 1 98.5 269 ALA A O 1
ATOM 2031 N N . ARG A 1 270 ? -3.541 17.25 30.672 1 98.31 270 ARG A N 1
ATOM 2032 C CA . ARG A 1 270 ? -3.482 18.594 30.109 1 98.31 270 ARG A CA 1
ATOM 2033 C C . ARG A 1 270 ? -4.68 18.859 29.203 1 98.31 270 ARG A C 1
ATOM 2035 O O . ARG A 1 270 ? -5.234 19.969 29.203 1 98.31 270 ARG A O 1
ATOM 2042 N N . TRP A 1 271 ? -5.039 17.906 28.422 1 98.56 271 TRP A N 1
ATOM 2043 C CA . TRP A 1 271 ? -6.168 18.047 27.5 1 98.56 271 TRP A CA 1
ATOM 2044 C C . TRP A 1 271 ? -7.469 18.25 28.266 1 98.56 271 TRP A C 1
ATOM 2046 O O . TRP A 1 271 ? -8.281 19.109 27.922 1 98.56 271 TRP A O 1
ATOM 2056 N N . ARG A 1 272 ? -7.645 17.578 29.328 1 97.69 272 ARG A N 1
ATOM 2057 C CA . ARG A 1 272 ? -8.828 17.734 30.172 1 97.69 272 ARG A CA 1
ATOM 2058 C C . ARG A 1 272 ? -8.867 19.109 30.828 1 97.69 272 ARG A C 1
ATOM 2060 O O . ARG A 1 272 ? -9.906 19.766 30.812 1 97.69 272 ARG A O 1
ATOM 2067 N N . SER A 1 273 ? -7.801 19.391 31.359 1 97.88 273 SER A N 1
ATOM 2068 C CA . SER A 1 273 ? -7.719 20.656 32.094 1 97.88 273 SER A CA 1
ATOM 2069 C C . SER A 1 273 ? -7.992 21.844 31.172 1 97.88 273 SER A C 1
ATOM 2071 O O . SER A 1 273 ? -8.633 22.812 31.578 1 97.88 273 SER A O 1
ATOM 2073 N N . ALA A 1 274 ? -7.543 21.703 29.938 1 98.06 274 ALA A N 1
ATOM 2074 C CA . ALA A 1 274 ? -7.695 22.781 28.969 1 98.06 274 ALA A CA 1
ATOM 2075 C C . ALA A 1 274 ? -9.086 22.766 28.344 1 98.06 274 ALA A C 1
ATOM 2077 O O . ALA A 1 274 ? -9.477 23.719 27.656 1 98.06 274 ALA A O 1
ATOM 2078 N N . GLY A 1 275 ? -9.805 21.703 28.547 1 97 275 GLY A N 1
ATOM 2079 C CA . GLY A 1 275 ? -11.102 21.562 27.922 1 97 275 GLY A CA 1
ATOM 2080 C C . GLY A 1 275 ? -11.016 21.297 26.422 1 97 275 GLY A C 1
ATOM 2081 O O . GLY A 1 275 ? -11.898 21.703 25.672 1 97 275 GLY A O 1
ATOM 2082 N N . LEU A 1 276 ? -9.992 20.641 26.031 1 97.75 276 LEU A N 1
ATOM 2083 C CA . LEU A 1 276 ? -9.758 20.359 24.625 1 97.75 276 LEU A CA 1
ATOM 2084 C C . LEU A 1 276 ? -10.828 19.422 24.062 1 97.75 276 LEU A C 1
ATOM 2086 O O . LEU A 1 276 ? -11.195 18.438 24.703 1 97.75 276 LEU A O 1
ATOM 2090 N N . ARG A 1 277 ? -11.367 19.781 22.922 1 97.88 277 ARG A N 1
ATOM 2091 C CA . ARG A 1 277 ? -12.242 18.922 22.156 1 97.88 277 ARG A CA 1
ATOM 2092 C C . ARG A 1 277 ? -11.539 18.406 20.906 1 97.88 277 ARG A C 1
ATOM 2094 O O . ARG A 1 277 ? -11.094 19.188 20.062 1 97.88 277 ARG A O 1
ATOM 2101 N N . LEU A 1 278 ? -11.508 17.078 20.812 1 97.88 278 LEU A N 1
ATOM 2102 C CA . LEU A 1 278 ? -10.742 16.453 19.75 1 97.88 278 LEU A CA 1
ATOM 2103 C C . LEU A 1 278 ? -11.656 15.641 18.828 1 97.88 278 LEU A C 1
ATOM 2105 O O . LEU A 1 278 ? -12.516 14.898 19.297 1 97.88 278 LEU A O 1
ATOM 2109 N N . LEU A 1 279 ? -11.477 15.852 17.531 1 98.5 279 LEU A N 1
ATOM 2110 C CA . LEU A 1 279 ? -12.047 15 16.484 1 98.5 279 LEU A CA 1
ATOM 2111 C C . LEU A 1 279 ? -10.953 14.336 15.664 1 98.5 279 LEU A C 1
ATOM 2113 O O . LEU A 1 279 ? -10.102 15.016 15.086 1 98.5 279 LEU A O 1
ATOM 2117 N N . THR A 1 280 ? -10.922 13.031 15.688 1 98.56 280 THR A N 1
ATOM 2118 C CA . THR A 1 280 ? -10.039 12.312 14.773 1 98.56 280 THR A CA 1
ATOM 2119 C C . THR A 1 280 ? -10.852 11.453 13.812 1 98.56 280 THR A C 1
ATOM 2121 O O . THR A 1 280 ? -11.867 10.867 14.195 1 98.56 280 THR A O 1
ATOM 2124 N N . VAL A 1 281 ? -10.461 11.445 12.555 1 98.44 281 VAL A N 1
ATOM 2125 C CA . VAL A 1 281 ? -11.102 10.672 11.492 1 98.44 281 VAL A CA 1
ATOM 2126 C C . VAL A 1 281 ? -10.047 9.867 10.734 1 98.44 281 VAL A C 1
ATOM 2128 O O . VAL A 1 281 ? -9.023 10.422 10.312 1 98.44 281 VAL A O 1
ATOM 2131 N N . ASN A 1 282 ? -10.258 8.625 10.578 1 98.38 282 ASN A N 1
ATOM 2132 C CA . ASN A 1 282 ? -9.359 7.812 9.773 1 98.38 282 ASN A CA 1
ATOM 2133 C C . ASN A 1 282 ? -10.109 7.035 8.695 1 98.38 282 ASN A C 1
ATOM 2135 O O . ASN A 1 282 ? -11.32 6.805 8.828 1 98.38 282 ASN A O 1
ATOM 2139 N N . ILE A 1 283 ? -9.383 6.742 7.668 1 97.38 283 ILE A N 1
ATOM 2140 C CA . ILE A 1 283 ? -9.922 5.969 6.555 1 97.38 283 ILE A CA 1
ATOM 2141 C C . ILE A 1 283 ? -9.445 4.52 6.652 1 97.38 283 ILE A C 1
ATOM 2143 O O . ILE A 1 283 ? -8.25 4.262 6.785 1 97.38 283 ILE A O 1
ATOM 2147 N N . ARG A 1 284 ? -10.375 3.637 6.629 1 93.94 284 ARG A N 1
ATOM 2148 C CA . ARG A 1 284 ? -9.992 2.227 6.625 1 93.94 284 ARG A CA 1
ATOM 2149 C C . ARG A 1 284 ? -9.242 1.865 5.344 1 93.94 284 ARG A C 1
ATOM 2151 O O . ARG A 1 284 ? -9.641 2.281 4.254 1 93.94 284 ARG A O 1
ATOM 2158 N N . GLY A 1 285 ? -8.125 1.157 5.512 1 93.5 285 GLY A N 1
ATOM 2159 C CA . GLY A 1 285 ? -7.332 0.765 4.355 1 93.5 285 GLY A CA 1
ATOM 2160 C C . GLY A 1 285 ? -6.297 1.803 3.965 1 93.5 285 GLY A C 1
ATOM 2161 O O . GLY A 1 285 ? -5.59 1.635 2.971 1 93.5 285 GLY A O 1
ATOM 2162 N N . ASP A 1 286 ? -6.184 2.891 4.75 1 97.38 286 ASP A N 1
ATOM 2163 C CA . ASP A 1 286 ? -5.168 3.92 4.543 1 97.38 286 ASP A CA 1
ATOM 2164 C C . ASP A 1 286 ? -3.764 3.326 4.594 1 97.38 286 ASP A C 1
ATOM 2166 O O . ASP A 1 286 ? -3.416 2.619 5.543 1 97.38 286 ASP A O 1
ATOM 2170 N N . GLN A 1 287 ? -2.918 3.678 3.604 1 98.38 287 GLN A N 1
ATOM 2171 C CA . GLN A 1 287 ? -1.625 3.01 3.492 1 98.38 287 GLN A CA 1
ATOM 2172 C C . GLN A 1 287 ? -0.543 3.781 4.242 1 98.38 287 GLN A C 1
ATOM 2174 O O . GLN A 1 287 ? 0.585 3.303 4.379 1 98.38 287 GLN A O 1
ATOM 2179 N N . PHE A 1 288 ? -0.856 4.973 4.695 1 98.62 288 PHE A N 1
ATOM 2180 C CA . PHE A 1 288 ? 0.078 5.73 5.52 1 98.62 288 PHE A CA 1
ATOM 2181 C C . PHE A 1 288 ? -0.223 5.527 7 1 98.62 288 PHE A C 1
ATOM 2183 O O . PHE A 1 288 ? 0.694 5.383 7.812 1 98.62 288 PHE A O 1
ATOM 2190 N N . PHE A 1 289 ? -1.52 5.551 7.293 1 98.5 289 PHE A N 1
ATOM 2191 C CA . PHE A 1 289 ? -1.949 5.641 8.688 1 98.5 289 PHE A CA 1
ATOM 2192 C C . PHE A 1 289 ? -2.994 4.574 8.992 1 98.5 289 PHE A C 1
ATOM 2194 O O . PHE A 1 289 ? -4.195 4.828 8.883 1 98.5 289 PHE A O 1
ATOM 2201 N N . PRO A 1 290 ? -2.566 3.445 9.57 1 96.56 290 PRO A N 1
ATOM 2202 C CA . PRO A 1 290 ? -3.541 2.441 10.008 1 96.56 290 PRO A CA 1
ATOM 2203 C C . PRO A 1 290 ? -4.539 2.992 11.023 1 96.56 290 PRO A C 1
ATOM 2205 O O . PRO A 1 290 ? -4.137 3.602 12.016 1 96.56 290 PRO A O 1
ATOM 2208 N N . ALA A 1 291 ? -5.824 2.715 10.797 1 95.88 291 ALA A N 1
ATOM 2209 C CA . ALA A 1 291 ? -6.867 3.256 11.664 1 95.88 291 ALA A CA 1
ATOM 2210 C C . ALA A 1 291 ? -6.703 2.754 13.094 1 95.88 291 ALA A C 1
ATOM 2212 O O . ALA A 1 291 ? -7.051 3.453 14.047 1 95.88 291 ALA A O 1
ATOM 2213 N N . ALA A 1 292 ? -6.109 1.578 13.227 1 94.12 292 ALA A N 1
ATOM 2214 C CA . ALA A 1 292 ? -5.977 0.945 14.531 1 94.12 292 ALA A CA 1
ATOM 2215 C C . ALA A 1 292 ? -5.137 1.805 15.477 1 94.12 292 ALA A C 1
ATOM 2217 O O . ALA A 1 292 ? -5.383 1.834 16.688 1 94.12 292 ALA A O 1
ATOM 2218 N N . GLU A 1 293 ? -4.133 2.473 14.938 1 96 293 GLU A N 1
ATOM 2219 C CA . GLU A 1 293 ? -3.258 3.301 15.758 1 96 293 GLU A CA 1
ATOM 2220 C C . GLU A 1 293 ? -4.039 4.426 16.438 1 96 293 GLU A C 1
ATOM 2222 O O . GLU A 1 293 ? -3.945 4.613 17.656 1 96 293 GLU A O 1
ATOM 2227 N N . MET A 1 294 ? -4.781 5.133 15.664 1 97.75 294 MET A N 1
ATOM 2228 C CA . MET A 1 294 ? -5.535 6.262 16.203 1 97.75 294 MET A CA 1
ATOM 2229 C C . MET A 1 294 ? -6.711 5.777 17.047 1 97.75 294 MET A C 1
ATOM 2231 O O . MET A 1 294 ? -7.051 6.398 18.062 1 97.75 294 MET A O 1
ATOM 2235 N N . ARG A 1 295 ? -7.348 4.711 16.609 1 96.75 295 ARG A N 1
ATOM 2236 C CA . ARG A 1 295 ? -8.453 4.137 17.359 1 96.75 295 ARG A CA 1
ATOM 2237 C C . ARG A 1 295 ? -8.023 3.803 18.781 1 96.75 295 ARG A C 1
ATOM 2239 O O . ARG A 1 295 ? -8.719 4.141 19.75 1 96.75 295 ARG A O 1
ATOM 2246 N N . ALA A 1 296 ? -6.895 3.119 18.906 1 95.81 296 ALA A N 1
ATOM 2247 C CA . ALA A 1 296 ? -6.371 2.756 20.219 1 95.81 296 ALA A CA 1
ATOM 2248 C C . ALA A 1 296 ? -6.074 4 21.047 1 95.81 296 ALA A C 1
ATOM 2250 O O . ALA A 1 296 ? -6.371 4.035 22.25 1 95.81 296 ALA A O 1
ATOM 2251 N N . PHE A 1 297 ? -5.492 4.945 20.453 1 97.56 297 PHE A N 1
ATOM 2252 C CA . PHE A 1 297 ? -5.148 6.188 21.141 1 97.56 297 PHE A CA 1
ATOM 2253 C C . PHE A 1 297 ? -6.406 6.914 21.609 1 97.56 297 PHE A C 1
ATOM 2255 O O . PHE A 1 297 ? -6.465 7.395 22.734 1 97.56 297 PHE A O 1
ATOM 2262 N N . ALA A 1 298 ? -7.402 7.051 20.734 1 97.38 298 ALA A N 1
ATOM 2263 C CA . ALA A 1 298 ? -8.672 7.695 21.062 1 97.38 298 ALA A CA 1
ATOM 2264 C C . ALA A 1 298 ? -9.367 6.977 22.219 1 97.38 298 ALA A C 1
ATOM 2266 O O . ALA A 1 298 ? -9.945 7.617 23.094 1 97.38 298 ALA A O 1
ATOM 2267 N N . GLY A 1 299 ? -9.312 5.648 22.156 1 96.56 299 GLY A N 1
ATOM 2268 C CA . GLY A 1 299 ? -9.875 4.875 23.25 1 96.56 299 GLY A CA 1
ATOM 2269 C C . GLY A 1 299 ? -9.234 5.184 24.594 1 96.56 299 GLY A C 1
ATOM 2270 O O . GLY A 1 299 ? -9.93 5.375 25.594 1 96.56 299 GLY A O 1
ATOM 2271 N N . ALA A 1 300 ? -7.961 5.234 24.578 1 97.19 300 ALA A N 1
ATOM 2272 C CA . ALA A 1 300 ? -7.219 5.508 25.797 1 97.19 300 ALA A CA 1
ATOM 2273 C C . ALA A 1 300 ? -7.5 6.918 26.312 1 97.19 300 ALA A C 1
ATOM 2275 O O . ALA A 1 300 ? -7.66 7.129 27.516 1 97.19 300 ALA A O 1
ATOM 2276 N N . SER A 1 301 ? -7.527 7.844 25.422 1 97.25 301 SER A N 1
ATOM 2277 C CA . SER A 1 301 ? -7.773 9.227 25.812 1 97.25 301 SER A CA 1
ATOM 2278 C C . SER A 1 301 ? -9.18 9.406 26.375 1 97.25 301 SER A C 1
ATOM 2280 O O . SER A 1 301 ? -9.375 10.109 27.359 1 97.25 301 SER A O 1
ATOM 2282 N N . ARG A 1 302 ? -10.125 8.773 25.797 1 96.06 302 ARG A N 1
ATOM 2283 C CA . ARG A 1 302 ? -11.492 8.82 26.281 1 96.06 302 ARG A CA 1
ATOM 2284 C C . ARG A 1 302 ? -11.602 8.195 27.672 1 96.06 302 ARG A C 1
ATOM 2286 O O . ARG A 1 302 ? -12.289 8.727 28.547 1 96.06 302 ARG A O 1
ATOM 2293 N N . ALA A 1 303 ? -10.961 7.078 27.766 1 96.19 303 ALA A N 1
ATOM 2294 C CA . ALA A 1 303 ? -10.961 6.402 29.062 1 96.19 303 ALA A CA 1
ATOM 2295 C C . ALA A 1 303 ? -10.383 7.297 30.156 1 96.19 303 ALA A C 1
ATOM 2297 O O . ALA A 1 303 ? -10.773 7.203 31.312 1 96.19 303 ALA A O 1
ATOM 2298 N N . ALA A 1 304 ? -9.555 8.188 29.75 1 97.31 304 ALA A N 1
ATOM 2299 C CA . ALA A 1 304 ? -8.914 9.117 30.672 1 97.31 304 ALA A CA 1
ATOM 2300 C C . ALA A 1 304 ? -9.766 10.367 30.859 1 97.31 304 ALA A C 1
ATOM 2302 O O . ALA A 1 304 ? -9.359 11.297 31.562 1 97.31 304 ALA A O 1
ATOM 2303 N N . GLY A 1 305 ? -10.844 10.508 30.156 1 96 305 GLY A N 1
ATOM 2304 C CA . GLY A 1 305 ? -11.789 11.586 30.375 1 96 305 GLY A CA 1
ATOM 2305 C C . GLY A 1 305 ? -11.664 12.711 29.375 1 96 305 GLY A C 1
ATOM 2306 O O . GLY A 1 305 ? -12.281 13.766 29.531 1 96 305 GLY A O 1
ATOM 2307 N N . VAL A 1 306 ? -10.922 12.516 28.391 1 97.06 306 VAL A N 1
ATOM 2308 C CA . VAL A 1 306 ? -10.75 13.539 27.359 1 97.06 306 VAL A CA 1
ATOM 2309 C C . VAL A 1 306 ? -11.953 13.523 26.422 1 97.06 306 VAL A C 1
ATOM 2311 O O . VAL A 1 306 ? -12.453 12.453 26.062 1 97.06 306 VAL A O 1
ATOM 2314 N N . ALA A 1 307 ? -12.422 14.703 25.984 1 96.62 307 ALA A N 1
ATOM 2315 C CA . ALA A 1 307 ? -13.477 14.812 24.984 1 96.62 307 ALA A CA 1
ATOM 2316 C C . ALA A 1 307 ? -12.938 14.508 23.594 1 96.62 307 ALA A C 1
ATOM 2318 O O . ALA A 1 307 ? -12.648 15.43 22.812 1 96.62 307 ALA A O 1
ATOM 2319 N N . HIS A 1 308 ? -12.867 13.219 23.312 1 97.12 308 HIS A N 1
ATOM 2320 C CA . HIS A 1 308 ? -12.281 12.742 22.062 1 97.12 308 HIS A CA 1
ATOM 2321 C C . HIS A 1 308 ? -13.289 11.922 21.25 1 97.12 308 HIS A C 1
ATOM 2323 O O . HIS A 1 308 ? -13.695 10.844 21.672 1 97.12 308 HIS A O 1
ATOM 2329 N N . THR A 1 309 ? -13.688 12.469 20.109 1 97.06 309 THR A N 1
ATOM 2330 C CA . THR A 1 309 ? -14.523 11.75 19.156 1 97.06 309 THR A CA 1
ATOM 2331 C C . THR A 1 309 ? -13.672 11.164 18.031 1 97.06 309 THR A C 1
ATOM 2333 O O . THR A 1 309 ? -12.883 11.867 17.406 1 97.06 309 THR A O 1
ATOM 2336 N N . HIS A 1 310 ? -13.859 9.859 17.812 1 97.25 310 HIS A N 1
ATOM 2337 C CA . HIS A 1 310 ? -13.148 9.18 16.734 1 97.25 310 HIS A CA 1
ATOM 2338 C C . HIS A 1 310 ? -14.117 8.523 15.75 1 97.25 310 HIS A C 1
ATOM 2340 O O . HIS A 1 310 ? -15.055 7.84 16.172 1 97.25 310 HIS A O 1
ATOM 2346 N N . PHE A 1 311 ? -13.844 8.805 14.453 1 96.88 311 PHE A N 1
ATOM 2347 C CA . PHE A 1 311 ? -14.695 8.297 13.383 1 96.88 311 PHE A CA 1
ATOM 2348 C C . PHE A 1 311 ? -13.859 7.629 12.297 1 96.88 311 PHE A C 1
ATOM 2350 O O . PHE A 1 311 ? -12.758 8.094 11.977 1 96.88 311 PHE A O 1
ATOM 2357 N N . GLU A 1 312 ? -14.305 6.461 11.781 1 96.81 312 GLU A N 1
ATOM 2358 C CA . GLU A 1 312 ? -13.664 5.777 10.664 1 96.81 312 GLU A CA 1
ATOM 2359 C C . GLU A 1 312 ? -14.648 5.523 9.523 1 96.81 312 GLU A C 1
ATOM 2361 O O . GLU A 1 312 ? -15.836 5.293 9.766 1 96.81 312 GLU A O 1
ATOM 2366 N N . TYR A 1 313 ? -14.172 5.547 8.305 1 94.69 313 TYR A N 1
ATOM 2367 C CA . TYR A 1 313 ? -15.055 5.25 7.176 1 94.69 313 TYR A CA 1
ATOM 2368 C C . TYR A 1 313 ? -14.281 4.613 6.031 1 94.69 313 TYR A C 1
ATOM 2370 O O . TYR A 1 313 ? -13.047 4.621 6.027 1 94.69 313 TYR A O 1
ATOM 2378 N N . ASP A 1 314 ? -14.969 3.936 5.109 1 92.44 314 ASP A N 1
ATOM 2379 C CA . ASP A 1 314 ? -14.414 3.35 3.896 1 92.44 314 ASP A CA 1
ATOM 2380 C C . ASP A 1 314 ? -14.5 4.328 2.725 1 92.44 314 ASP A C 1
ATOM 2382 O O . ASP A 1 314 ? -15.461 5.094 2.619 1 92.44 314 ASP A O 1
ATOM 2386 N N . SER A 1 315 ? -13.492 4.293 1.968 1 93.81 315 SER A N 1
ATOM 2387 C CA . SER A 1 315 ? -13.523 5.129 0.772 1 93.81 315 SER A CA 1
ATOM 2388 C C . SER A 1 315 ? -12.719 4.5 -0.363 1 93.81 315 SER A C 1
ATOM 2390 O O . SER A 1 315 ? -11.711 3.83 -0.122 1 93.81 315 SER A O 1
ATOM 2392 N N . ALA A 1 316 ? -13.133 4.75 -1.561 1 90 316 ALA A N 1
ATOM 2393 C CA . ALA A 1 316 ? -12.445 4.27 -2.754 1 90 316 ALA A CA 1
ATOM 2394 C C . ALA A 1 316 ? -11.203 5.113 -3.051 1 90 316 ALA A C 1
ATOM 2396 O O . ALA A 1 316 ? -10.445 4.801 -3.969 1 90 316 ALA A O 1
ATOM 2397 N N . HIS A 1 317 ? -10.898 6.055 -2.209 1 95.69 317 HIS A N 1
ATOM 2398 C CA . HIS A 1 317 ? -9.82 6.984 -2.502 1 95.69 317 HIS A CA 1
ATOM 2399 C C . HIS A 1 317 ? -8.602 6.715 -1.621 1 95.69 317 HIS A C 1
ATOM 2401 O O . HIS A 1 317 ? -7.613 7.449 -1.677 1 95.69 317 HIS A O 1
ATOM 2407 N N . GLY A 1 318 ? -8.672 5.715 -0.777 1 96.12 318 GLY A N 1
ATOM 2408 C CA . GLY A 1 318 ? -7.562 5.449 0.123 1 96.12 318 GLY A CA 1
ATOM 2409 C C . GLY A 1 318 ? -7.258 6.609 1.056 1 96.12 318 GLY A C 1
ATOM 2410 O O . GLY A 1 318 ? -8.18 7.238 1.586 1 96.12 318 GLY A O 1
ATOM 2411 N N . HIS A 1 319 ? -6.027 6.855 1.283 1 98.44 319 HIS A N 1
ATOM 2412 C CA . HIS A 1 319 ? -5.594 7.961 2.131 1 98.44 319 HIS A CA 1
ATOM 2413 C C . HIS A 1 319 ? -6.125 9.297 1.616 1 98.44 319 HIS A C 1
ATOM 2415 O O . HIS A 1 319 ? -6.465 10.18 2.404 1 98.44 319 HIS A O 1
ATOM 2421 N N . LEU A 1 320 ? -6.258 9.406 0.349 1 98.38 320 LEU A N 1
ATOM 2422 C CA . LEU A 1 320 ? -6.605 10.688 -0.265 1 98.38 320 LEU A CA 1
ATOM 2423 C C . LEU A 1 320 ? -8.078 11.008 -0.046 1 98.38 320 LEU A C 1
ATOM 2425 O O . LEU A 1 320 ? -8.531 12.109 -0.375 1 98.38 320 LEU A O 1
ATOM 2429 N N . ALA A 1 321 ? -8.75 10.102 0.571 1 98.25 321 ALA A N 1
ATOM 2430 C CA . ALA A 1 321 ? -10.125 10.406 0.947 1 98.25 321 ALA A CA 1
ATOM 2431 C C . ALA A 1 321 ? -10.188 11.609 1.882 1 98.25 321 ALA A C 1
ATOM 2433 O O . ALA A 1 321 ? -11.195 12.328 1.917 1 98.25 321 ALA A O 1
ATOM 2434 N N . CYS A 1 322 ? -9.164 11.891 2.568 1 98.62 322 CYS A N 1
ATOM 2435 C CA . CYS A 1 322 ? -9.125 13.016 3.5 1 98.62 322 CYS A CA 1
ATOM 2436 C C . CYS A 1 322 ? -9.25 14.344 2.762 1 98.6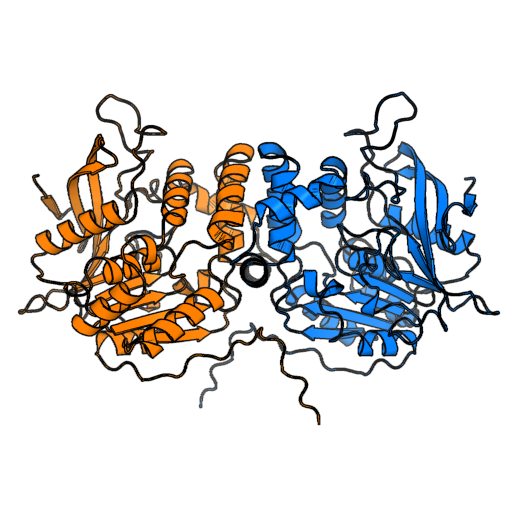2 322 CYS A C 1
ATOM 2438 O O . CYS A 1 322 ? -9.562 15.367 3.367 1 98.62 322 CYS A O 1
ATOM 2440 N N . VAL A 1 323 ? -9.016 14.344 1.431 1 98.38 323 VAL A N 1
ATOM 2441 C CA . VAL A 1 323 ? -9.156 15.57 0.652 1 98.38 323 VAL A CA 1
ATOM 2442 C C . VAL A 1 323 ? -10.203 15.367 -0.443 1 98.38 323 VAL A C 1
ATOM 2444 O O . VAL A 1 323 ? -10.914 16.312 -0.802 1 98.38 323 VAL A O 1
ATOM 2447 N N . ALA A 1 324 ? -10.336 14.117 -0.94 1 96.88 324 ALA A N 1
ATOM 2448 C CA . ALA A 1 324 ? -11.148 13.875 -2.129 1 96.88 324 ALA A CA 1
ATOM 2449 C C . ALA A 1 324 ? -12.539 13.383 -1.751 1 96.88 324 ALA A C 1
ATOM 2451 O O . ALA A 1 324 ? -13.461 13.414 -2.57 1 96.88 324 ALA A O 1
ATOM 2452 N N . ASP A 1 325 ? -12.719 12.867 -0.65 1 97.44 325 ASP A N 1
ATOM 2453 C CA . ASP A 1 325 ? -13.977 12.32 -0.147 1 97.44 325 ASP A CA 1
ATOM 2454 C C . ASP A 1 325 ? -14.281 12.844 1.256 1 97.44 325 ASP A C 1
ATOM 2456 O O . ASP A 1 325 ? -14.234 12.086 2.229 1 97.44 325 ASP A O 1
ATOM 2460 N N . THR A 1 326 ? -14.781 14.117 1.354 1 98.19 326 THR A N 1
ATOM 2461 C CA . THR A 1 326 ? -14.82 14.797 2.646 1 98.19 326 THR A CA 1
ATOM 2462 C C . THR A 1 326 ? -16.234 14.766 3.221 1 98.19 326 THR A C 1
ATOM 2464 O O . THR A 1 326 ? -16.438 15.109 4.387 1 98.19 326 THR A O 1
ATOM 2467 N N . VAL A 1 327 ? -17.203 14.305 2.512 1 97.5 327 VAL A N 1
ATOM 2468 C CA . VAL A 1 327 ? -18.609 14.312 2.902 1 97.5 327 VAL A CA 1
ATOM 2469 C C . VAL A 1 327 ? -18.797 13.523 4.199 1 97.5 327 VAL A C 1
ATOM 2471 O O . VAL A 1 327 ? -19.5 13.977 5.113 1 97.5 327 VAL A O 1
ATOM 2474 N N . PRO A 1 328 ? -18.141 12.422 4.34 1 96.94 328 PRO A N 1
ATOM 2475 C CA . PRO A 1 328 ? -18.406 11.578 5.512 1 96.94 328 PRO A CA 1
ATOM 2476 C C . PRO A 1 328 ? -18.094 12.281 6.828 1 96.94 328 PRO A C 1
ATOM 2478 O O . PRO A 1 328 ? -18.688 11.969 7.863 1 96.94 328 PRO A O 1
ATOM 2481 N N . PHE A 1 329 ? -17.188 13.289 6.785 1 97.56 329 PHE A N 1
ATOM 2482 C CA . PHE A 1 329 ? -16.812 13.852 8.078 1 97.56 329 PHE A CA 1
ATOM 2483 C C . PHE A 1 329 ? -17.125 15.344 8.133 1 97.56 329 PHE A C 1
ATOM 2485 O O . PHE A 1 329 ? -16.812 16.016 9.117 1 97.56 329 PHE A O 1
ATOM 2492 N N . ALA A 1 330 ? -17.75 15.898 7.129 1 98.25 330 ALA A N 1
ATOM 2493 C CA . ALA A 1 330 ? -18.078 17.312 7.074 1 98.25 330 ALA A CA 1
ATOM 2494 C C . ALA A 1 330 ? -18.984 17.719 8.242 1 98.25 330 ALA A C 1
ATOM 2496 O O . ALA A 1 330 ? -18.766 18.766 8.859 1 98.25 330 ALA A O 1
ATOM 2497 N N . GLY A 1 331 ? -19.969 16.859 8.461 1 97.38 331 GLY A N 1
ATOM 2498 C CA . GLY A 1 331 ? -20.875 17.156 9.555 1 97.38 331 GLY A CA 1
ATOM 2499 C C . GLY A 1 331 ? -20.203 17.156 10.914 1 97.38 331 GLY A C 1
ATOM 2500 O O . GLY A 1 331 ? -20.531 17.969 11.773 1 97.38 331 GLY A O 1
ATOM 2501 N N . LEU A 1 332 ? -19.281 16.266 11.141 1 97.62 332 LEU A N 1
ATOM 2502 C CA . LEU A 1 332 ? -18.547 16.188 12.398 1 97.62 332 LEU A CA 1
ATOM 2503 C C . LEU A 1 332 ? -17.656 17.406 12.578 1 97.62 332 LEU A C 1
ATOM 2505 O O . LEU A 1 332 ? -17.516 17.922 13.688 1 97.62 332 LEU A O 1
ATOM 2509 N N . LEU A 1 333 ? -17.078 17.844 11.484 1 98.19 333 LEU A N 1
ATOM 2510 C CA . LEU A 1 333 ? -16.25 19.047 11.523 1 98.19 333 LEU A CA 1
ATOM 2511 C C . LEU A 1 333 ? -17.078 20.266 11.906 1 98.19 333 LEU A C 1
ATOM 2513 O O . LEU A 1 333 ? -16.641 21.062 12.742 1 98.19 333 LEU A O 1
ATOM 2517 N N . ARG A 1 334 ? -18.219 20.391 11.312 1 98 334 ARG A N 1
ATOM 2518 C CA . ARG A 1 334 ? -19.141 21.469 11.664 1 98 334 ARG A CA 1
ATOM 2519 C C . ARG A 1 334 ? -19.516 21.422 13.141 1 98 334 ARG A C 1
ATOM 2521 O O . ARG A 1 334 ? -19.547 22.453 13.812 1 98 334 ARG A O 1
ATOM 2528 N N . ALA A 1 335 ? -19.781 20.234 13.57 1 97.62 335 ALA A N 1
ATOM 2529 C CA . ALA A 1 335 ? -20.172 20.047 14.969 1 97.62 335 ALA A CA 1
ATOM 2530 C C . ALA A 1 335 ? -19.031 20.438 15.906 1 97.62 335 ALA A C 1
ATOM 2532 O O . ALA A 1 335 ? -19.266 21.016 16.969 1 97.62 335 ALA A O 1
ATOM 2533 N N . LEU A 1 336 ? -17.828 20.078 15.562 1 98.25 336 LEU A N 1
ATOM 2534 C CA . LEU A 1 336 ? -16.688 20.438 16.375 1 98.25 336 LEU A CA 1
ATOM 2535 C C . LEU A 1 336 ? -16.578 21.953 16.5 1 98.25 336 LEU A C 1
ATOM 2537 O O . LEU A 1 336 ? -16.391 22.484 17.594 1 98.25 336 LEU A O 1
ATOM 2541 N N . LEU A 1 337 ? -16.703 22.656 15.383 1 98.25 337 LEU A N 1
ATOM 2542 C CA . LEU A 1 337 ? -16.531 24.109 15.336 1 98.25 337 LEU A CA 1
ATOM 2543 C C . LEU A 1 337 ? -17.656 24.812 16.078 1 98.25 337 LEU A C 1
ATOM 2545 O O . LEU A 1 337 ? -17.484 25.953 16.547 1 98.25 337 LEU A O 1
ATOM 2549 N N . GLY A 1 338 ? -18.766 24.078 16.203 1 96.31 338 GLY A N 1
ATOM 2550 C CA . GLY A 1 338 ? -19.922 24.641 16.906 1 96.31 338 GLY A CA 1
ATOM 2551 C C . GLY A 1 338 ? -20.078 24.109 18.312 1 96.31 338 GLY A C 1
ATOM 2552 O O . GLY A 1 338 ? -21.078 24.359 18.984 1 96.31 338 GLY A O 1
ATOM 2553 N N . ASP A 1 339 ? -19.172 23.344 18.781 1 93.94 339 ASP A N 1
ATOM 2554 C CA . ASP A 1 339 ? -19.172 22.734 20.109 1 93.94 339 ASP A CA 1
ATOM 2555 C C . ASP A 1 339 ? -20.406 21.844 20.312 1 93.94 339 ASP A C 1
ATOM 2557 O O . ASP A 1 339 ? -21.047 21.891 21.359 1 93.94 339 ASP A O 1
ATOM 2561 N N . THR A 1 340 ? -20.656 21.016 19.234 1 88.31 340 THR A N 1
ATOM 2562 C CA . THR A 1 340 ? -21.812 20.141 19.281 1 88.31 340 THR A CA 1
ATOM 2563 C C . THR A 1 340 ? -21.453 18.719 18.859 1 88.31 340 THR A C 1
ATOM 2565 O O . THR A 1 340 ? -22.281 18 18.328 1 88.31 340 THR A O 1
ATOM 2568 N N . LEU A 1 341 ? -20.219 18.422 19.062 1 89.19 341 LEU A N 1
ATOM 2569 C CA . LEU A 1 341 ? -19.812 17.062 18.703 1 89.19 341 LEU A CA 1
ATOM 2570 C C . LEU A 1 341 ? -20.562 16.031 19.531 1 89.19 341 LEU A C 1
ATOM 2572 O O . LEU A 1 341 ? -20.656 16.141 20.75 1 89.19 341 LEU A O 1
ATOM 2576 N N . PRO A 1 342 ? -21.156 15.094 18.875 1 76.69 342 PRO A N 1
ATOM 2577 C CA . PRO A 1 342 ? -21.828 14.047 19.641 1 76.69 342 PRO A CA 1
ATOM 2578 C C . PRO A 1 342 ? -20.859 13.109 20.359 1 76.69 342 PRO A C 1
ATOM 2580 O O . PRO A 1 342 ? -19.703 12.984 19.953 1 76.69 342 PRO A O 1
ATOM 2583 N N . ALA A 1 343 ? -21.344 12.641 21.484 1 72 343 ALA A N 1
ATOM 2584 C CA . ALA A 1 343 ? -20.578 11.57 22.125 1 72 343 ALA A CA 1
ATOM 2585 C C . ALA A 1 343 ? -20.734 10.258 21.359 1 72 343 ALA A C 1
ATOM 2587 O O . ALA A 1 343 ? -21.844 9.75 21.188 1 72 343 ALA A O 1
ATOM 2588 N N . VAL A 1 344 ? -19.844 9.984 20.453 1 70.44 344 VAL A N 1
ATOM 2589 C CA . VAL A 1 344 ? -20.016 8.773 19.672 1 70.44 344 VAL A CA 1
ATOM 2590 C C . VAL A 1 344 ? -19.094 7.68 20.203 1 70.44 344 VAL A C 1
ATOM 2592 O O . VAL A 1 344 ? -18.016 7.969 20.734 1 70.44 344 VAL A O 1
ATOM 2595 N N . SER A 1 345 ? -19.656 6.387 20.156 1 72.56 345 SER A N 1
ATOM 2596 C CA . SER A 1 345 ? -18.844 5.238 20.531 1 72.56 345 SER A CA 1
ATOM 2597 C C . SER A 1 345 ? -17.703 5.004 19.531 1 72.56 345 SER A C 1
ATOM 2599 O O . SER A 1 345 ? -17.812 5.383 18.375 1 72.56 345 SER A O 1
ATOM 2601 N N . LEU A 1 346 ? -16.672 4.445 20.047 1 74.94 346 LEU A N 1
ATOM 2602 C CA . LEU A 1 346 ? -15.578 4.07 19.172 1 74.94 346 LEU A CA 1
ATOM 2603 C C . LEU A 1 346 ? -16.016 3.012 18.156 1 74.94 346 LEU A C 1
ATOM 2605 O O . LEU A 1 346 ? -16.781 2.111 18.5 1 74.94 346 LEU A O 1
ATOM 2609 N N . PRO A 1 347 ? -15.516 3.162 16.969 1 71.25 347 PRO A N 1
ATOM 2610 C CA . PRO A 1 347 ? -15.844 2.111 16 1 71.25 347 PRO A CA 1
ATOM 2611 C C . PRO A 1 347 ? -15.234 0.759 16.375 1 71.25 347 PRO A C 1
ATOM 2613 O O . PRO A 1 347 ? -14.195 0.706 17.047 1 71.25 347 PRO A O 1
ATOM 2616 N N . PRO A 1 348 ? -15.953 -0.38 15.93 1 66.62 348 PRO A N 1
ATOM 2617 C CA . PRO A 1 348 ? -15.383 -1.703 16.172 1 66.62 348 PRO A CA 1
ATOM 2618 C C . PRO A 1 348 ? -14.148 -1.982 15.32 1 66.62 348 PRO A C 1
ATOM 2620 O O . PRO A 1 348 ? -13.961 -1.354 14.273 1 66.62 348 PRO A O 1
ATOM 2623 N N . ASP A 1 349 ? -13.234 -2.795 15.945 1 64.31 349 ASP A N 1
ATOM 2624 C CA . ASP A 1 349 ? -12.109 -3.279 15.148 1 64.31 349 ASP A CA 1
ATOM 2625 C C . ASP A 1 349 ? -12.57 -4.34 14.141 1 64.31 349 ASP A C 1
ATOM 2627 O O . ASP A 1 349 ? -12.727 -5.508 14.5 1 64.31 349 ASP A O 1
ATOM 2631 N N . LEU A 1 350 ? -12.719 -3.928 12.906 1 61.5 350 LEU A N 1
ATOM 2632 C CA . LEU A 1 350 ? -13.273 -4.82 11.891 1 61.5 350 LEU A CA 1
ATOM 2633 C C . LEU A 1 350 ? -12.242 -5.863 11.469 1 61.5 350 LEU A C 1
ATOM 2635 O O . LEU A 1 350 ? -12.586 -6.84 10.797 1 61.5 350 LEU A O 1
ATOM 2639 N N . LEU A 1 351 ? -11.016 -5.676 11.906 1 56.75 351 LEU A N 1
ATOM 2640 C CA . LEU A 1 351 ? -9.977 -6.602 11.477 1 56.75 351 LEU A CA 1
ATOM 2641 C C . LEU A 1 351 ? -9.609 -7.566 12.594 1 56.75 351 LEU A C 1
ATOM 2643 O O . LEU A 1 351 ? -8.711 -8.398 12.43 1 56.75 351 LEU A O 1
ATOM 2647 N N . SER A 1 352 ? -10.383 -7.449 13.805 1 55.22 352 SER A N 1
ATOM 2648 C CA . SER A 1 352 ? -10.133 -8.391 14.891 1 55.22 352 SER A CA 1
ATOM 2649 C C . SER A 1 352 ? -10.664 -9.773 14.562 1 55.22 352 SER A C 1
ATOM 2651 O O . SER A 1 352 ? -11.719 -9.906 13.945 1 55.22 352 SER A O 1
ATOM 2653 N N . PRO A 1 353 ? -9.875 -10.844 14.633 1 50.06 353 PRO A N 1
ATOM 2654 C CA . PRO A 1 353 ? -10.414 -12.188 14.414 1 50.06 353 PRO A CA 1
ATOM 2655 C C . PRO A 1 353 ? -11.688 -12.453 15.219 1 50.06 353 PRO A C 1
ATOM 2657 O O . PRO A 1 353 ? -11.82 -11.969 16.344 1 50.06 353 PRO A O 1
ATOM 2660 N N . GLY A 1 354 ? -12.883 -12.414 14.648 1 40.28 354 GLY A N 1
ATOM 2661 C CA . GLY A 1 354 ? -14.102 -12.789 15.352 1 40.28 354 GLY A CA 1
ATOM 2662 C C . GLY A 1 354 ? -13.906 -13.953 16.297 1 40.28 354 GLY A C 1
ATOM 2663 O O . GLY A 1 354 ? -13.062 -14.828 16.062 1 40.28 354 GLY A O 1
ATOM 2664 N N . GLU A 1 355 ? -14.211 -13.711 17.594 1 32.84 355 GLU A N 1
ATOM 2665 C CA . GLU A 1 355 ? -14.477 -14.891 18.422 1 32.84 355 GLU A CA 1
ATOM 2666 C C . GLU A 1 355 ? -15.43 -15.852 17.703 1 32.84 355 GLU A C 1
ATOM 2668 O O . GLU A 1 355 ? -16.484 -15.438 17.203 1 32.84 355 GLU A O 1
ATOM 2673 N N . ALA A 1 356 ? -15.016 -17.125 17.234 1 29.55 356 ALA A N 1
ATOM 2674 C CA . ALA A 1 356 ? -15.914 -18.219 16.859 1 29.55 356 ALA A CA 1
ATOM 2675 C C . ALA A 1 356 ? -17.109 -18.281 17.797 1 29.55 356 ALA A C 1
ATOM 2677 O O . ALA A 1 356 ? -16.953 -18.453 19.016 1 29.55 356 ALA A O 1
ATOM 2678 N N . SER A 1 357 ? -18.188 -17.625 17.453 1 25.59 357 SER A N 1
ATOM 2679 C CA . SER A 1 357 ? -19.359 -18.031 18.219 1 25.59 357 SER A CA 1
ATOM 2680 C C . SER A 1 357 ? -19.469 -19.562 18.312 1 25.59 357 SER A C 1
ATOM 2682 O O . SER A 1 357 ? -19.469 -20.234 17.281 1 25.59 357 SER A O 1
ATOM 2684 N N . HIS A 1 358 ? -18.969 -20.141 19.328 1 20.44 358 HIS A N 1
ATOM 2685 C CA . HIS A 1 358 ? -19.484 -21.422 19.781 1 20.44 358 HIS A CA 1
ATOM 2686 C C . HIS A 1 358 ? -21.016 -21.469 19.719 1 20.44 358 HIS A C 1
ATOM 2688 O O . HIS A 1 358 ? -21.641 -22.359 20.281 1 20.44 358 HIS A O 1
ATOM 2694 N N . ALA A 1 359 ? -21.625 -21.188 18.578 1 17.64 359 ALA A N 1
ATOM 2695 C CA . ALA A 1 359 ? -22.906 -21.891 18.609 1 17.64 359 ALA A CA 1
ATOM 2696 C C . ALA A 1 359 ? -22.734 -23.375 18.266 1 17.64 359 ALA A C 1
ATOM 2698 O O . ALA A 1 359 ? -21.953 -23.719 17.375 1 17.64 359 ALA A O 1
ATOM 2699 N N . MET B 1 1 ? 14.141 -34.094 -26.688 1 39.62 1 MET B N 1
ATOM 2700 C CA . MET B 1 1 ? 14.625 -33.438 -25.484 1 39.62 1 MET B CA 1
ATOM 2701 C C . MET B 1 1 ? 14.414 -34.312 -24.25 1 39.62 1 MET B C 1
ATOM 2703 O O . MET B 1 1 ? 13.305 -34.781 -24 1 39.62 1 MET B O 1
ATOM 2707 N N . ARG B 1 2 ? 15.5 -34.875 -23.812 1 46.84 2 ARG B N 1
ATOM 2708 C CA . ARG B 1 2 ? 15.43 -35.906 -22.766 1 46.84 2 ARG B CA 1
ATOM 2709 C C . ARG B 1 2 ? 14.883 -35.312 -21.469 1 46.84 2 ARG B C 1
ATOM 2711 O O . ARG B 1 2 ? 15.367 -34.281 -21 1 46.84 2 ARG B O 1
ATOM 2718 N N . GLN B 1 3 ? 13.602 -35.375 -21.234 1 57.28 3 GLN B N 1
ATOM 2719 C CA . GLN B 1 3 ? 12.906 -35.031 -20 1 57.28 3 GLN B CA 1
ATOM 2720 C C . GLN B 1 3 ? 13.086 -36.094 -18.938 1 57.28 3 GLN B C 1
ATOM 2722 O O . GLN B 1 3 ? 12.969 -37.312 -19.234 1 57.28 3 GLN B O 1
ATOM 2727 N N . MET B 1 4 ? 13.977 -35.75 -17.906 1 62.41 4 MET B N 1
ATOM 2728 C CA . MET B 1 4 ? 14.055 -36.75 -16.828 1 62.41 4 MET B CA 1
ATOM 2729 C C . MET B 1 4 ? 13.508 -36.156 -15.523 1 62.41 4 MET B C 1
ATOM 2731 O O . MET B 1 4 ? 13.602 -34.969 -15.273 1 62.41 4 MET B O 1
ATOM 2735 N N . VAL B 1 5 ? 12.531 -36.906 -15.016 1 68.06 5 VAL B N 1
ATOM 2736 C CA . VAL B 1 5 ? 12.195 -36.656 -13.625 1 68.06 5 VAL B CA 1
ATOM 2737 C C . VAL B 1 5 ? 12.953 -37.625 -12.719 1 68.06 5 VAL B C 1
ATOM 2739 O O . VAL B 1 5 ? 12.898 -38.844 -12.914 1 68.06 5 VAL B O 1
ATOM 2742 N N . VAL B 1 6 ? 13.969 -37.094 -11.992 1 57.69 6 VAL B N 1
ATOM 2743 C CA . VAL B 1 6 ? 14.789 -37.906 -11.109 1 57.69 6 VAL B CA 1
ATOM 2744 C C . VAL B 1 6 ? 14.266 -37.781 -9.672 1 57.69 6 VAL B C 1
ATOM 2746 O O . VAL B 1 6 ? 13.977 -36.688 -9.195 1 57.69 6 VAL B O 1
ATOM 2749 N N . ALA B 1 7 ? 13.734 -39.094 -9.188 1 55.16 7 ALA B N 1
ATOM 2750 C CA . ALA B 1 7 ? 13.406 -39.156 -7.762 1 55.16 7 ALA B CA 1
ATOM 2751 C C . ALA B 1 7 ? 14.633 -38.875 -6.906 1 55.16 7 ALA B C 1
ATOM 2753 O O . ALA B 1 7 ? 15.734 -39.344 -7.199 1 55.16 7 ALA B O 1
ATOM 2754 N N . GLY B 1 8 ? 14.898 -37.531 -6.328 1 49.84 8 GLY B N 1
ATOM 2755 C CA . GLY B 1 8 ? 15.969 -37.219 -5.387 1 49.84 8 GLY B CA 1
ATOM 2756 C C . GLY B 1 8 ? 15.523 -36.375 -4.215 1 49.84 8 GLY B C 1
ATOM 2757 O O . GLY B 1 8 ? 14.609 -35.562 -4.348 1 49.84 8 GLY B O 1
ATOM 2758 N N . GLY B 1 9 ? 15.625 -36.906 -2.811 1 50 9 GLY B N 1
ATOM 2759 C CA . GLY B 1 9 ? 15.32 -36.188 -1.58 1 50 9 GLY B CA 1
ATOM 2760 C C . GLY B 1 9 ? 14.305 -36.906 -0.711 1 50 9 GLY B C 1
ATOM 2761 O O . GLY B 1 9 ? 14.172 -38.125 -0.789 1 50 9 GLY B O 1
ATOM 2762 N N . PRO B 1 10 ? 13.711 -36.188 0.167 1 53.53 10 PRO B N 1
ATOM 2763 C CA . PRO B 1 10 ? 12.711 -36.781 1.047 1 53.53 10 PRO B CA 1
ATOM 2764 C C . PRO B 1 10 ? 11.5 -37.312 0.284 1 53.53 10 PRO B C 1
ATOM 2766 O O . PRO B 1 10 ? 11.297 -36.969 -0.88 1 53.53 10 PRO B O 1
ATOM 2769 N N . PRO B 1 11 ? 10.914 -38.312 0.806 1 55.66 11 PRO B N 1
ATOM 2770 C CA . PRO B 1 11 ? 9.703 -38.844 0.171 1 55.66 11 PRO B CA 1
ATOM 2771 C C . PRO B 1 11 ? 8.812 -37.75 -0.393 1 55.66 11 PRO B C 1
ATOM 2773 O O . PRO B 1 11 ? 8.547 -36.75 0.286 1 55.66 11 PRO B O 1
ATOM 2776 N N . GLY B 1 12 ? 8.609 -37.875 -1.701 1 75.75 12 GLY B N 1
ATOM 2777 C CA . GLY B 1 12 ? 7.742 -36.938 -2.363 1 75.75 12 GLY B CA 1
ATOM 2778 C C . GLY B 1 12 ? 8.5 -35.844 -3.088 1 75.75 12 GLY B C 1
ATOM 2779 O O . GLY B 1 12 ? 7.898 -34.906 -3.645 1 75.75 12 GLY B O 1
ATOM 2780 N N . ALA B 1 13 ? 9.883 -36 -3.039 1 87 13 ALA B N 1
ATOM 2781 C CA . ALA B 1 13 ? 10.672 -34.969 -3.727 1 87 13 ALA B CA 1
ATOM 2782 C C . ALA B 1 13 ? 11.227 -35.531 -5.043 1 87 13 ALA B C 1
ATOM 2784 O O . ALA B 1 13 ? 11.703 -36.656 -5.105 1 87 13 ALA B O 1
ATOM 2785 N N . LEU B 1 14 ? 11.078 -34.719 -6.109 1 92.44 14 LEU B N 1
ATOM 2786 C CA . LEU B 1 14 ? 11.594 -35 -7.441 1 92.44 14 LEU B CA 1
ATOM 2787 C C . LEU B 1 14 ? 12.234 -33.75 -8.055 1 92.44 14 LEU B C 1
ATOM 2789 O O . LEU B 1 14 ? 12.07 -32.656 -7.543 1 92.44 14 LEU B O 1
ATOM 2793 N N . THR B 1 15 ? 13.062 -34.031 -8.992 1 95.44 15 THR B N 1
ATOM 2794 C CA . THR B 1 15 ? 13.602 -32.906 -9.773 1 95.44 15 THR B CA 1
ATOM 2795 C C . THR B 1 15 ? 13.297 -33.094 -11.258 1 95.44 15 THR B C 1
ATOM 2797 O O . THR B 1 15 ? 13.57 -34.156 -11.828 1 95.44 15 THR B O 1
ATOM 2800 N N . LEU B 1 16 ? 12.656 -32.125 -11.812 1 96.06 16 LEU B N 1
ATOM 2801 C CA . LEU B 1 16 ? 12.5 -32.094 -13.266 1 96.06 16 LEU B CA 1
ATOM 2802 C C . LEU B 1 16 ? 13.773 -31.609 -13.945 1 96.06 16 LEU B C 1
ATOM 2804 O O . LEU B 1 16 ? 14.273 -30.531 -13.617 1 96.06 16 LEU B O 1
ATOM 2808 N N . GLU B 1 17 ? 14.352 -32.375 -14.82 1 95.56 17 GLU B N 1
ATOM 2809 C CA . GLU B 1 17 ? 15.516 -32 -15.602 1 95.56 17 GLU B CA 1
ATOM 2810 C C . GLU B 1 17 ? 15.211 -32.062 -17.094 1 95.56 17 GLU B C 1
ATOM 2812 O O . GLU B 1 17 ? 14.898 -33.125 -17.641 1 95.56 17 GLU B O 1
ATOM 2817 N N . VAL B 1 18 ? 15.297 -30.891 -17.703 1 95.44 18 VAL B N 1
ATOM 2818 C CA . VAL B 1 18 ? 15.016 -30.797 -19.125 1 95.44 18 VAL B CA 1
ATOM 2819 C C . VAL B 1 18 ? 15.852 -29.688 -19.75 1 95.44 18 VAL B C 1
ATOM 2821 O O . VAL B 1 18 ? 16.266 -28.75 -19.062 1 95.44 18 VAL B O 1
ATOM 2824 N N . THR B 1 19 ? 16.188 -29.844 -21.078 1 95.44 19 THR B N 1
ATOM 2825 C CA . THR B 1 19 ? 16.766 -28.734 -21.844 1 95.44 19 THR B CA 1
ATOM 2826 C C . THR B 1 19 ? 15.695 -28.016 -22.656 1 95.44 19 THR B C 1
ATOM 2828 O O . THR B 1 19 ? 14.938 -28.656 -23.391 1 95.44 19 THR B O 1
ATOM 2831 N N . ARG B 1 20 ? 15.625 -26.734 -22.5 1 95 20 ARG B N 1
ATOM 2832 C CA . ARG B 1 20 ? 14.586 -25.938 -23.156 1 95 20 ARG B CA 1
ATOM 2833 C C . ARG B 1 20 ? 15.172 -24.688 -23.797 1 95 20 ARG B C 1
ATOM 2835 O O . ARG B 1 20 ? 16.172 -24.156 -23.328 1 95 20 ARG B O 1
ATOM 2842 N N . ALA B 1 21 ? 14.555 -24.328 -24.875 1 96.31 21 ALA B N 1
ATOM 2843 C CA . A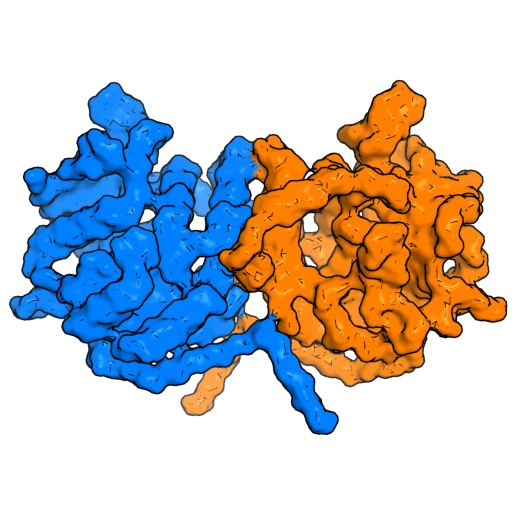LA B 1 21 ? 14.859 -23.016 -25.438 1 96.31 21 ALA B CA 1
ATOM 2844 C C . ALA B 1 21 ? 14.039 -21.922 -24.766 1 96.31 21 ALA B C 1
ATOM 2846 O O . ALA B 1 21 ? 12.805 -21.953 -24.797 1 96.31 21 ALA B O 1
ATOM 2847 N N . LEU B 1 22 ? 14.656 -21.016 -24.078 1 97.5 22 LEU B N 1
ATOM 2848 C CA . LEU B 1 22 ? 14.062 -19.812 -23.516 1 97.5 22 LEU B CA 1
ATOM 2849 C C . LEU B 1 22 ? 14.523 -18.562 -24.266 1 97.5 22 LEU B C 1
ATOM 2851 O O . LEU B 1 22 ? 15.719 -18.266 -24.312 1 97.5 22 LEU B O 1
ATOM 2855 N N . ALA B 1 23 ? 13.57 -17.906 -24.859 1 96.88 23 ALA B N 1
ATOM 2856 C CA . ALA B 1 23 ? 13.891 -16.719 -25.656 1 96.88 23 ALA B CA 1
ATOM 2857 C C . ALA B 1 23 ? 15.023 -17.016 -26.641 1 96.88 23 ALA B C 1
ATOM 2859 O O . ALA B 1 23 ? 15.953 -16.234 -26.766 1 96.88 23 ALA B O 1
ATOM 2860 N N . GLY B 1 24 ? 15.055 -18.156 -27.188 1 95.81 24 GLY B N 1
ATOM 2861 C CA . GLY B 1 24 ? 15.984 -18.531 -28.25 1 95.81 24 GLY B CA 1
ATOM 2862 C C . GLY B 1 24 ? 17.297 -19.078 -27.719 1 95.81 24 GLY B C 1
ATOM 2863 O O . GLY B 1 24 ? 18.141 -19.531 -28.484 1 95.81 24 GLY B O 1
ATOM 2864 N N . VAL B 1 25 ? 17.453 -19.109 -26.391 1 96.88 25 VAL B N 1
ATOM 2865 C CA . VAL B 1 25 ? 18.688 -19.594 -25.781 1 96.88 25 VAL B CA 1
ATOM 2866 C C . VAL B 1 25 ? 18.453 -20.969 -25.172 1 96.88 25 VAL B C 1
ATOM 2868 O O . VAL B 1 25 ? 17.484 -21.172 -24.438 1 96.88 25 VAL B O 1
ATOM 2871 N N . THR B 1 26 ? 19.344 -21.938 -25.453 1 96.19 26 THR B N 1
ATOM 2872 C CA . THR B 1 26 ? 19.234 -23.266 -24.891 1 96.19 26 THR B CA 1
ATOM 2873 C C . THR B 1 26 ? 19.656 -23.266 -23.422 1 96.19 26 THR B C 1
ATOM 2875 O O . THR B 1 26 ? 20.797 -22.906 -23.094 1 96.19 26 THR B O 1
ATOM 2878 N N . VAL B 1 27 ? 18.797 -23.672 -22.547 1 97.38 27 VAL B N 1
ATOM 2879 C CA . VAL B 1 27 ? 19.062 -23.641 -21.109 1 97.38 27 VAL B CA 1
ATOM 2880 C C . VAL B 1 27 ? 18.812 -25.031 -20.516 1 97.38 27 VAL B C 1
ATOM 2882 O O . VAL B 1 27 ? 17.734 -25.594 -20.672 1 97.38 27 VAL B O 1
ATOM 2885 N N . PRO B 1 28 ? 19.828 -25.672 -19.906 1 96.44 28 PRO B N 1
ATOM 2886 C CA . PRO B 1 28 ? 19.531 -26.812 -19.047 1 96.44 28 PRO B CA 1
ATOM 2887 C C . PRO B 1 28 ? 18.719 -26.438 -17.812 1 96.44 28 PRO B C 1
ATOM 2889 O O . PRO B 1 28 ? 19.188 -25.656 -16.969 1 96.44 28 PRO B O 1
ATOM 2892 N N . VAL B 1 29 ? 17.531 -26.969 -17.703 1 97.75 29 VAL B N 1
ATOM 2893 C CA . VAL B 1 29 ? 16.594 -26.562 -16.656 1 97.75 29 VAL B CA 1
ATOM 2894 C C . VAL B 1 29 ? 16.469 -27.672 -15.625 1 97.75 29 VAL B C 1
ATOM 2896 O O . VAL B 1 29 ? 16.281 -28.844 -15.969 1 97.75 29 VAL B O 1
ATOM 2899 N N . ARG B 1 30 ? 16.641 -27.344 -14.406 1 97.06 30 ARG B N 1
ATOM 2900 C CA . ARG B 1 30 ? 16.344 -28.188 -13.25 1 97.06 30 ARG B CA 1
ATOM 2901 C C . ARG B 1 30 ? 15.375 -27.5 -12.305 1 97.06 30 ARG B C 1
ATOM 2903 O O . ARG B 1 30 ? 15.641 -26.391 -11.828 1 97.06 30 ARG B O 1
ATOM 2910 N N . LEU B 1 31 ? 14.281 -28.141 -12.023 1 98.31 31 LEU B N 1
ATOM 2911 C CA . LEU B 1 31 ? 13.281 -27.609 -11.109 1 98.31 31 LEU B CA 1
ATOM 2912 C C . LEU B 1 31 ? 12.883 -28.641 -10.07 1 98.31 31 LEU B C 1
ATOM 2914 O O . LEU B 1 31 ? 12.562 -29.781 -10.414 1 98.31 31 LEU B O 1
ATOM 2918 N N . GLY B 1 32 ? 12.93 -28.219 -8.789 1 97.5 32 GLY B N 1
ATOM 2919 C CA . GLY B 1 32 ? 12.484 -29.078 -7.711 1 97.5 32 GLY B CA 1
ATOM 2920 C C . GLY B 1 32 ? 10.977 -29.266 -7.668 1 97.5 32 GLY B C 1
ATOM 2921 O O . GLY B 1 32 ? 10.234 -28.312 -7.93 1 97.5 32 GLY B O 1
ATOM 2922 N N . VAL B 1 33 ? 10.539 -30.5 -7.336 1 97.44 33 VAL B N 1
ATOM 2923 C CA . VAL B 1 33 ? 9.133 -30.875 -7.223 1 97.44 33 VAL B CA 1
ATOM 2924 C C . VAL B 1 33 ? 8.891 -31.609 -5.906 1 97.44 33 VAL B C 1
ATOM 2926 O O . VAL B 1 33 ? 9.703 -32.438 -5.5 1 97.44 33 VAL B O 1
ATOM 2929 N N . GLN B 1 34 ? 7.859 -31.203 -5.238 1 96.62 34 GLN B N 1
ATOM 2930 C CA . GLN B 1 34 ? 7.398 -31.953 -4.078 1 96.62 34 GLN B CA 1
ATOM 2931 C C . GLN B 1 34 ? 5.984 -32.5 -4.297 1 96.62 34 GLN B C 1
ATOM 2933 O O . GLN B 1 34 ? 5.168 -31.844 -4.957 1 96.62 34 GLN B O 1
ATOM 2938 N N . THR B 1 35 ? 5.773 -33.688 -3.736 1 96.62 35 THR B N 1
ATOM 2939 C CA . THR B 1 35 ? 4.469 -34.312 -3.93 1 96.62 35 THR B CA 1
ATOM 2940 C C . THR B 1 35 ? 3.926 -34.844 -2.609 1 96.62 35 THR B C 1
ATOM 2942 O O . THR B 1 35 ? 4.695 -35.156 -1.7 1 96.62 35 THR B O 1
ATOM 2945 N N . TRP B 1 36 ? 2.664 -34.906 -2.469 1 96.56 36 TRP B N 1
ATOM 2946 C CA . TRP B 1 36 ? 1.927 -35.5 -1.36 1 96.56 36 TRP B CA 1
ATOM 2947 C C . TRP B 1 36 ? 0.747 -36.312 -1.871 1 96.56 36 TRP B C 1
ATOM 2949 O O . TRP B 1 36 ? 0.099 -35.938 -2.85 1 96.56 36 TRP B O 1
ATOM 2959 N N . GLY B 1 37 ? 0.466 -37.375 -1.22 1 96.44 37 GLY B N 1
ATOM 2960 C CA . GLY B 1 37 ? -0.564 -38.281 -1.698 1 96.44 37 GLY B CA 1
ATOM 2961 C C . GLY B 1 37 ? -0.069 -39.25 -2.77 1 96.44 37 GLY B C 1
ATOM 2962 O O . GLY B 1 37 ? 1.139 -39.438 -2.932 1 96.44 37 GLY B O 1
ATOM 2963 N N . ARG B 1 38 ? -1.127 -40 -3.377 1 95.56 38 ARG B N 1
ATOM 2964 C CA . ARG B 1 38 ? -0.803 -41 -4.391 1 95.56 38 ARG B CA 1
ATOM 2965 C C . ARG B 1 38 ? -1.8 -40.969 -5.543 1 95.56 38 ARG B C 1
ATOM 2967 O O . ARG B 1 38 ? -2.943 -40.531 -5.367 1 95.56 38 ARG B O 1
ATOM 2974 N N . PHE B 1 39 ? -1.262 -41.406 -6.648 1 96.38 39 PHE B N 1
ATOM 2975 C CA . PHE B 1 39 ? -2.154 -41.562 -7.789 1 96.38 39 PHE B CA 1
ATOM 2976 C C . PHE B 1 39 ? -3.215 -42.625 -7.496 1 96.38 39 PHE B C 1
ATOM 2978 O O . PHE B 1 39 ? -2.928 -43.656 -6.859 1 96.38 39 PHE B O 1
ATOM 2985 N N . ASN B 1 40 ? -4.391 -42.375 -7.961 1 97.06 40 ASN B N 1
ATOM 2986 C CA . ASN B 1 40 ? -5.355 -43.469 -8.039 1 97.06 40 ASN B CA 1
ATOM 2987 C C . ASN B 1 40 ? -5.109 -44.344 -9.266 1 97.06 40 ASN B C 1
ATOM 2989 O O . ASN B 1 40 ? -4.156 -44.125 -10.008 1 97.06 40 ASN B O 1
ATOM 2993 N N . GLU B 1 41 ? -5.918 -45.312 -9.43 1 96.56 41 GLU B N 1
ATOM 2994 C CA . GLU B 1 41 ? -5.727 -46.281 -10.516 1 96.56 41 GLU B CA 1
ATOM 2995 C C . GLU B 1 41 ? -5.883 -45.625 -11.875 1 96.56 41 GLU B C 1
ATOM 2997 O O . GLU B 1 41 ? -5.117 -45.875 -12.805 1 96.56 41 GLU B O 1
ATOM 3002 N N . ALA B 1 42 ? -6.785 -44.75 -11.969 1 97.06 42 ALA B N 1
ATOM 3003 C CA . ALA B 1 42 ? -7.09 -44.094 -13.234 1 97.06 42 ALA B CA 1
ATOM 3004 C C . ALA B 1 42 ? -6.09 -42.969 -13.523 1 97.06 42 ALA B C 1
ATOM 3006 O O . ALA B 1 42 ? -6.02 -42.469 -14.648 1 97.06 42 ALA B O 1
ATOM 3007 N N . ARG B 1 43 ? -5.305 -42.5 -12.531 1 97.25 43 ARG B N 1
ATOM 3008 C CA . ARG B 1 43 ? -4.309 -41.438 -12.617 1 97.25 43 ARG B CA 1
ATOM 3009 C C . ARG B 1 43 ? -4.949 -40.125 -13.062 1 97.25 43 ARG B C 1
ATOM 3011 O O . ARG B 1 43 ? -4.387 -39.406 -13.891 1 97.25 43 ARG B O 1
ATOM 3018 N N . ASP B 1 44 ? -6.117 -39.844 -12.594 1 97.62 44 ASP B N 1
ATOM 3019 C CA . ASP B 1 44 ? -6.852 -38.625 -12.938 1 97.62 44 ASP B CA 1
ATOM 3020 C C . ASP B 1 44 ? -7.07 -37.75 -11.711 1 97.62 44 ASP B C 1
ATOM 3022 O O . ASP B 1 44 ? -7.918 -36.844 -11.727 1 97.62 44 ASP B O 1
ATOM 3026 N N . ASN B 1 45 ? -6.312 -38.031 -10.672 1 98.38 45 ASN B N 1
ATOM 3027 C CA . ASN B 1 45 ? -6.531 -37.312 -9.422 1 98.38 45 ASN B CA 1
ATOM 3028 C C . ASN B 1 45 ? -5.355 -36.406 -9.086 1 98.38 45 ASN B C 1
ATOM 3030 O O . ASN B 1 45 ? -5.176 -36 -7.934 1 98.38 45 ASN B O 1
ATOM 3034 N N . ALA B 1 46 ? -4.457 -36.031 -10.062 1 98.5 46 ALA B N 1
ATOM 3035 C CA . ALA B 1 46 ? -3.305 -35.188 -9.828 1 98.5 46 ALA B CA 1
ATOM 3036 C C . ALA B 1 46 ? -3.723 -33.719 -9.773 1 98.5 46 ALA B C 1
ATOM 3038 O O . ALA B 1 46 ? -4.465 -33.25 -10.633 1 98.5 46 ALA B O 1
ATOM 3039 N N . VAL B 1 47 ? -3.322 -33.031 -8.727 1 98.88 47 VAL B N 1
ATOM 3040 C CA . VAL B 1 47 ? -3.594 -31.609 -8.547 1 98.88 47 VAL B CA 1
ATOM 3041 C C . VAL B 1 47 ? -2.283 -30.828 -8.57 1 98.88 47 VAL B C 1
ATOM 3043 O O . VAL B 1 47 ? -1.39 -31.078 -7.754 1 98.88 47 VAL B O 1
ATOM 3046 N N . LEU B 1 48 ? -2.117 -29.906 -9.5 1 98.94 48 LEU B N 1
ATOM 3047 C CA . LEU B 1 48 ? -0.966 -29 -9.539 1 98.94 48 LEU B CA 1
ATOM 3048 C C . LEU B 1 48 ? -1.203 -27.781 -8.656 1 98.94 48 LEU B C 1
ATOM 3050 O O . LEU B 1 48 ? -2.178 -27.047 -8.859 1 98.94 48 LEU B O 1
ATOM 3054 N N . VAL B 1 49 ? -0.38 -27.609 -7.68 1 98.94 49 VAL B N 1
ATOM 3055 C CA . VAL B 1 49 ? -0.387 -26.406 -6.859 1 98.94 49 VAL B CA 1
ATOM 3056 C C . VAL B 1 49 ? 0.812 -25.531 -7.215 1 98.94 49 VAL B C 1
ATOM 3058 O O . VAL B 1 49 ? 1.96 -25.969 -7.121 1 98.94 49 VAL B O 1
ATOM 3061 N N . CYS B 1 50 ? 0.518 -24.297 -7.656 1 98.94 50 CYS B N 1
ATOM 3062 C CA . CYS B 1 50 ? 1.562 -23.359 -8.062 1 98.94 50 CYS B CA 1
ATOM 3063 C C . CYS B 1 50 ? 1.904 -22.391 -6.934 1 98.94 50 CYS B C 1
ATOM 3065 O O . CYS B 1 50 ? 1.01 -21.812 -6.316 1 98.94 50 CYS B O 1
ATOM 3067 N N . HIS B 1 51 ? 3.174 -22.203 -6.656 1 98.81 51 HIS B N 1
ATOM 3068 C CA . HIS B 1 51 ? 3.58 -21.406 -5.508 1 98.81 51 HIS B CA 1
ATOM 3069 C C . HIS B 1 51 ? 3.521 -19.906 -5.824 1 98.81 51 HIS B C 1
ATOM 3071 O O . HIS B 1 51 ? 3.566 -19.516 -6.992 1 98.81 51 HIS B O 1
ATOM 3077 N N . TYR B 1 52 ? 3.359 -19.094 -4.762 1 98.75 52 TYR B N 1
ATOM 3078 C CA . TYR B 1 52 ? 3.318 -17.641 -4.879 1 98.75 52 TYR B CA 1
ATOM 3079 C C . TYR B 1 52 ? 4.723 -17.078 -5 1 98.75 52 TYR B C 1
ATOM 3081 O O . TYR B 1 52 ? 5.707 -17.812 -5.004 1 98.75 52 TYR B O 1
ATOM 3089 N N . TYR B 1 53 ? 4.898 -15.789 -5.137 1 98.75 53 TYR B N 1
ATOM 3090 C CA . TYR B 1 53 ? 6.082 -15.047 -5.555 1 98.75 53 TYR B CA 1
ATOM 3091 C C . TYR B 1 53 ? 7.297 -15.445 -4.723 1 98.75 53 TYR B C 1
ATOM 3093 O O . TYR B 1 53 ? 8.375 -15.68 -5.266 1 98.75 53 TYR B O 1
ATOM 3101 N N . THR B 1 54 ? 7.105 -15.531 -3.361 1 98.31 54 THR B N 1
ATOM 3102 C CA . THR B 1 54 ? 8.219 -15.867 -2.482 1 98.31 54 THR B CA 1
ATOM 3103 C C . THR B 1 54 ? 8.07 -17.281 -1.942 1 98.31 54 THR B C 1
ATOM 3105 O O . THR B 1 54 ? 8.766 -17.672 -0.997 1 98.31 54 THR B O 1
ATOM 3108 N N . GLY B 1 55 ? 7.137 -18.062 -2.488 1 98.38 55 GLY B N 1
ATOM 3109 C CA . GLY B 1 55 ? 6.949 -19.453 -2.09 1 98.38 55 GLY B CA 1
ATOM 3110 C C . GLY B 1 55 ? 7.891 -20.406 -2.795 1 98.38 55 GLY B C 1
ATOM 3111 O O . GLY B 1 55 ? 8.656 -20 -3.668 1 98.38 55 GLY B O 1
ATOM 3112 N N . THR B 1 56 ? 7.801 -21.609 -2.352 1 98.06 56 THR B N 1
ATOM 3113 C CA . THR B 1 56 ? 8.586 -22.703 -2.904 1 98.06 56 THR B CA 1
ATOM 3114 C C . THR B 1 56 ? 7.715 -23.953 -3.109 1 98.06 56 THR B C 1
ATOM 3116 O O . THR B 1 56 ? 6.5 -23.891 -2.92 1 98.06 56 THR B O 1
ATOM 3119 N N . SER B 1 57 ? 8.398 -25.016 -3.482 1 97.69 57 SER B N 1
ATOM 3120 C CA . SER B 1 57 ? 7.664 -26.266 -3.652 1 97.69 57 SER B CA 1
ATOM 3121 C C . SER B 1 57 ? 7.203 -26.828 -2.309 1 97.69 57 SER B C 1
ATOM 3123 O O . SER B 1 57 ? 6.383 -27.75 -2.26 1 97.69 57 SER B O 1
ATOM 3125 N N . GLN B 1 58 ? 7.637 -26.219 -1.229 1 96.69 58 GLN B N 1
ATOM 3126 C CA . GLN B 1 58 ? 7.234 -26.672 0.102 1 96.69 58 GLN B CA 1
ATOM 3127 C C . GLN B 1 58 ? 5.871 -26.109 0.484 1 96.69 58 GLN B C 1
ATOM 3129 O O . GLN B 1 58 ? 5.77 -25.266 1.39 1 96.69 58 GLN B O 1
ATOM 3134 N N . ALA B 1 59 ? 4.867 -26.656 -0.07 1 98 59 ALA B N 1
ATOM 3135 C CA . ALA B 1 59 ? 3.521 -26.109 0.099 1 98 59 ALA B CA 1
ATOM 3136 C C . ALA B 1 59 ? 2.801 -26.781 1.265 1 98 59 ALA B C 1
ATOM 3138 O O . ALA B 1 59 ? 1.931 -26.172 1.896 1 98 59 ALA B O 1
ATOM 3139 N N . ALA B 1 60 ? 3.09 -27.984 1.573 1 97 60 ALA B N 1
ATOM 3140 C CA . ALA B 1 60 ? 2.375 -28.766 2.574 1 97 60 ALA B CA 1
ATOM 3141 C C . ALA B 1 60 ? 3.348 -29.516 3.49 1 97 60 ALA B C 1
ATOM 3143 O O . ALA B 1 60 ? 4.562 -29.422 3.307 1 97 60 ALA B O 1
ATOM 3144 N N . GLY B 1 61 ? 2.791 -30.125 4.449 1 94.25 61 GLY B N 1
ATOM 3145 C CA . GLY B 1 61 ? 3.664 -30.797 5.395 1 94.25 61 GLY B CA 1
ATOM 3146 C C . GLY B 1 61 ? 4.559 -29.844 6.168 1 94.25 61 GLY B C 1
ATOM 3147 O O . GLY B 1 61 ? 4.148 -28.734 6.508 1 94.25 61 GLY B O 1
ATOM 3148 N N . ALA B 1 62 ? 5.723 -30.375 6.598 1 92.19 62 ALA B N 1
ATOM 3149 C CA . ALA B 1 62 ? 6.707 -29.562 7.316 1 92.19 62 ALA B CA 1
ATOM 3150 C C . ALA B 1 62 ? 8.094 -29.703 6.699 1 92.19 62 ALA B C 1
ATOM 3152 O O . ALA B 1 62 ? 8.484 -30.797 6.285 1 92.19 62 ALA B O 1
ATOM 3153 N N . ALA B 1 63 ? 8.766 -28.609 6.656 1 89.69 63 ALA B N 1
ATOM 3154 C CA . ALA B 1 63 ? 10.164 -28.641 6.211 1 89.69 63 ALA B CA 1
ATOM 3155 C C . ALA B 1 63 ? 11.047 -29.328 7.242 1 89.69 63 ALA B C 1
ATOM 3157 O O . ALA B 1 63 ? 10.562 -29.766 8.289 1 89.69 63 ALA B O 1
ATOM 3158 N N . ALA B 1 64 ? 12.242 -29.469 6.898 1 83.88 64 ALA B N 1
ATOM 3159 C CA . ALA B 1 64 ? 13.188 -30.172 7.762 1 83.88 64 ALA B CA 1
ATOM 3160 C C . ALA B 1 64 ? 13.328 -29.469 9.109 1 83.88 64 ALA B C 1
ATOM 3162 O O . ALA B 1 64 ? 13.523 -30.125 10.141 1 83.88 64 ALA B O 1
ATOM 3163 N N . ASP B 1 65 ? 13.148 -28.203 9.109 1 87.31 65 ASP B N 1
ATOM 3164 C CA . ASP B 1 65 ? 13.32 -27.438 10.336 1 87.31 65 ASP B CA 1
ATOM 3165 C C . ASP B 1 65 ? 12 -27.312 11.094 1 87.31 65 ASP B C 1
ATOM 3167 O O . ASP B 1 65 ? 11.914 -26.578 12.086 1 87.31 65 ASP B O 1
ATOM 3171 N N . GLY B 1 66 ? 11.016 -27.906 10.586 1 91.81 66 GLY B N 1
ATOM 3172 C CA . GLY B 1 66 ? 9.742 -27.938 11.281 1 91.81 66 GLY B CA 1
ATOM 3173 C C . GLY B 1 66 ? 8.773 -26.875 10.797 1 91.81 66 GLY B C 1
ATOM 3174 O O . GLY B 1 66 ? 7.602 -26.875 11.18 1 91.81 66 GLY B O 1
ATOM 3175 N N . THR B 1 67 ? 9.211 -26.031 9.914 1 92.69 67 THR B N 1
ATOM 3176 C CA . THR B 1 67 ? 8.344 -24.984 9.406 1 92.69 67 THR B CA 1
ATOM 3177 C C . THR B 1 67 ? 7.242 -25.578 8.531 1 92.69 67 THR B C 1
ATOM 3179 O O . THR B 1 67 ? 7.523 -26.312 7.586 1 92.69 67 THR B O 1
ATOM 3182 N N . PRO B 1 68 ? 6.035 -25.297 8.898 1 96.25 68 PRO B N 1
ATOM 3183 C CA . PRO B 1 68 ? 4.953 -25.812 8.055 1 96.25 68 PRO B CA 1
ATOM 3184 C C . PRO B 1 68 ? 5.004 -25.25 6.633 1 96.25 68 PRO B C 1
ATOM 3186 O O . PRO B 1 68 ? 5.422 -24.109 6.426 1 96.25 68 PRO B O 1
ATOM 3189 N N . GLY B 1 69 ? 4.566 -26.078 5.699 1 97.69 69 GLY B N 1
ATOM 3190 C CA . GLY B 1 69 ? 4.395 -25.562 4.348 1 97.69 69 GLY B CA 1
ATOM 3191 C C . GLY B 1 69 ? 3.445 -24.375 4.277 1 97.69 69 GLY B C 1
ATOM 3192 O O . GLY B 1 69 ? 2.588 -24.203 5.145 1 97.69 69 GLY B O 1
ATOM 3193 N N . TRP B 1 70 ? 3.582 -23.609 3.252 1 98 70 TRP B N 1
ATOM 3194 C CA . TRP B 1 70 ? 2.877 -22.328 3.207 1 98 70 TRP B CA 1
ATOM 3195 C C . TRP B 1 70 ? 1.382 -22.547 2.998 1 98 70 TRP B C 1
ATOM 3197 O O . TRP B 1 70 ? 0.577 -21.656 3.287 1 98 70 TRP B O 1
ATOM 3207 N N . TRP B 1 71 ? 0.899 -23.656 2.504 1 98.75 71 TRP B N 1
ATOM 3208 C CA . TRP B 1 71 ? -0.507 -24.031 2.41 1 98.75 71 TRP B CA 1
ATOM 3209 C C . TRP B 1 71 ? -0.775 -25.328 3.174 1 98.75 71 TRP B C 1
ATOM 3211 O O . TRP B 1 71 ? -1.631 -26.125 2.777 1 98.75 71 TRP B O 1
ATOM 3221 N N . ALA B 1 72 ? -0.023 -25.547 4.246 1 98.06 72 ALA B N 1
ATOM 3222 C CA . ALA B 1 72 ? -0.206 -26.75 5.051 1 98.06 72 ALA B CA 1
ATOM 3223 C C . ALA B 1 72 ? -1.608 -26.797 5.648 1 98.06 72 ALA B C 1
ATOM 3225 O O . ALA B 1 72 ? -2.133 -27.875 5.918 1 98.06 72 ALA B O 1
ATOM 3226 N N . ALA B 1 73 ? -2.258 -25.656 5.832 1 97.69 73 ALA B N 1
ATOM 3227 C CA . ALA B 1 73 ? -3.613 -25.594 6.371 1 97.69 73 ALA B CA 1
ATOM 3228 C C . ALA B 1 73 ? -4.637 -26.062 5.344 1 97.69 73 ALA B C 1
ATOM 3230 O O . ALA B 1 73 ? -5.746 -26.469 5.703 1 97.69 73 ALA B O 1
ATOM 3231 N N . LEU B 1 74 ? -4.316 -26.078 4.059 1 98.62 74 LEU B N 1
ATOM 3232 C CA . LEU B 1 74 ? -5.238 -26.422 2.982 1 98.62 74 LEU B CA 1
ATOM 3233 C C . LEU B 1 74 ? -4.938 -27.812 2.428 1 98.62 74 LEU B C 1
ATOM 3235 O O . LEU B 1 74 ? -5.828 -28.484 1.907 1 98.62 74 LEU B O 1
ATOM 3239 N N . ILE B 1 75 ? -3.672 -28.234 2.52 1 98.69 75 ILE B N 1
ATOM 3240 C CA . ILE B 1 75 ? -3.242 -29.469 1.86 1 98.69 75 ILE B CA 1
ATOM 3241 C C . ILE B 1 75 ? -2.842 -30.5 2.908 1 98.69 75 ILE B C 1
ATOM 3243 O O . ILE B 1 75 ? -1.915 -30.266 3.691 1 98.69 75 ILE B O 1
ATOM 3247 N N . GLY B 1 76 ? -3.416 -31.547 2.932 1 98 76 GLY B N 1
ATOM 3248 C CA . GLY B 1 76 ? -3.146 -32.625 3.863 1 98 76 GLY B CA 1
ATOM 3249 C C . GLY B 1 76 ? -4.316 -33.594 4.027 1 98 76 GLY B C 1
ATOM 3250 O O . GLY B 1 76 ? -5.371 -33.406 3.42 1 98 76 GLY B O 1
ATOM 3251 N N . PRO B 1 77 ? -4.113 -34.625 4.805 1 97.38 77 PRO B N 1
ATOM 3252 C CA . PRO B 1 77 ? -5.207 -35.562 5.016 1 97.38 77 PRO B CA 1
ATOM 3253 C C . PRO B 1 77 ? -6.457 -34.906 5.59 1 97.38 77 PRO B C 1
ATOM 3255 O O . PRO B 1 77 ? -6.402 -34.281 6.652 1 97.38 77 PRO B O 1
ATOM 3258 N N . GLY B 1 78 ? -7.52 -35 4.922 1 96.94 78 GLY B N 1
ATOM 3259 C CA . GLY B 1 78 ? -8.797 -34.5 5.387 1 96.94 78 GLY B CA 1
ATOM 3260 C C . GLY B 1 78 ? -8.969 -33.031 5.176 1 96.94 78 GLY B C 1
ATOM 3261 O O . GLY B 1 78 ? -10.016 -32.469 5.5 1 96.94 78 GLY B O 1
ATOM 3262 N N . ARG B 1 79 ? -8.055 -32.406 4.605 1 98.06 79 ARG B N 1
ATOM 3263 C CA . ARG B 1 79 ? -8.102 -30.969 4.379 1 98.06 79 ARG B CA 1
ATOM 3264 C C . ARG B 1 79 ? -8.781 -30.641 3.051 1 98.06 79 ARG B C 1
ATOM 3266 O O . ARG B 1 79 ? -9.289 -31.531 2.373 1 98.06 79 ARG B O 1
ATOM 3273 N N . ALA B 1 80 ? -8.914 -29.344 2.734 1 98.44 80 ALA B N 1
ATOM 3274 C CA . ALA B 1 80 ? -9.609 -28.938 1.518 1 98.44 80 ALA B CA 1
ATOM 3275 C C . ALA B 1 80 ? -9.008 -29.609 0.287 1 98.44 80 ALA B C 1
ATOM 3277 O O . ALA B 1 80 ? -9.742 -30.047 -0.603 1 98.44 80 ALA B O 1
ATOM 3278 N N . VAL B 1 81 ? -7.699 -29.656 0.214 1 98.69 81 VAL B N 1
ATOM 3279 C CA . VAL B 1 81 ? -6.973 -30.469 -0.758 1 98.69 81 VAL B CA 1
ATOM 3280 C C . VAL B 1 81 ? -6.48 -31.75 -0.094 1 98.69 81 VAL B C 1
ATOM 3282 O O . VAL B 1 81 ? -5.352 -31.812 0.398 1 98.69 81 VAL B O 1
ATOM 3285 N N . ASP B 1 82 ? -7.277 -32.719 -0.159 1 98.5 82 ASP B N 1
ATOM 3286 C CA . ASP B 1 82 ? -7.152 -33.938 0.647 1 98.5 82 ASP B CA 1
ATOM 3287 C C . ASP B 1 82 ? -6.148 -34.906 0.031 1 98.5 82 ASP B C 1
ATOM 3289 O O . ASP B 1 82 ? -6.449 -35.562 -0.958 1 98.5 82 ASP B O 1
ATOM 3293 N N . THR B 1 83 ? -5.023 -35.094 0.679 1 97.81 83 THR B N 1
ATOM 3294 C CA . THR B 1 83 ? -3.951 -35.906 0.126 1 97.81 83 THR B CA 1
ATOM 3295 C C . THR B 1 83 ? -4.293 -37.375 0.231 1 97.81 83 THR B C 1
ATOM 3297 O O . THR B 1 83 ? -3.551 -38.25 -0.258 1 97.81 83 THR B O 1
ATOM 3300 N N . GLU B 1 84 ? -5.398 -37.688 0.841 1 97.56 84 GLU B N 1
ATOM 3301 C CA . GLU B 1 84 ? -5.918 -39.062 0.795 1 97.56 84 GLU B CA 1
ATOM 3302 C C . GLU B 1 84 ? -6.711 -39.312 -0.485 1 97.56 84 GLU B C 1
ATOM 3304 O O . GLU B 1 84 ? -6.965 -40.469 -0.852 1 97.56 84 GLU B O 1
ATOM 3309 N N . ARG B 1 85 ? -7.035 -38.281 -1.147 1 97.88 85 ARG B N 1
ATOM 3310 C CA . ARG B 1 85 ? -7.855 -38.375 -2.352 1 97.88 85 ARG B CA 1
ATOM 3311 C C . ARG B 1 85 ? -7.078 -37.906 -3.58 1 97.88 85 ARG B C 1
ATOM 3313 O O . ARG B 1 85 ? -7.316 -38.406 -4.688 1 97.88 85 ARG B O 1
ATOM 3320 N N . PHE B 1 86 ? -6.199 -37 -3.371 1 98.5 86 PHE B N 1
ATOM 3321 C CA . PHE B 1 86 ? -5.527 -36.375 -4.504 1 98.5 86 PHE B CA 1
ATOM 3322 C C . PHE B 1 86 ? -4.016 -36.562 -4.414 1 98.5 86 PHE B C 1
ATOM 3324 O O . PHE B 1 86 ? -3.469 -36.688 -3.316 1 98.5 86 PHE B O 1
ATOM 3331 N N . TYR B 1 87 ? -3.412 -36.656 -5.559 1 97.94 87 TYR B N 1
ATOM 3332 C CA . TYR B 1 87 ? -1.963 -36.594 -5.703 1 97.94 87 TYR B CA 1
ATOM 3333 C C . TYR B 1 87 ? -1.519 -35.156 -5.965 1 97.94 87 TYR B C 1
ATOM 3335 O O . TYR B 1 87 ? -1.612 -34.656 -7.09 1 97.94 87 TYR B O 1
ATOM 3343 N N . VAL B 1 88 ? -0.999 -34.531 -4.949 1 98.44 88 VAL B N 1
ATOM 3344 C CA . VAL B 1 88 ? -0.689 -33.125 -5.004 1 98.44 88 VAL B CA 1
ATOM 3345 C C . VAL B 1 88 ? 0.75 -32.906 -5.473 1 98.44 88 VAL B C 1
ATOM 3347 O O . VAL B 1 88 ? 1.677 -33.531 -4.926 1 98.44 88 VAL B O 1
ATOM 3350 N N . VAL B 1 89 ? 0.909 -32.062 -6.461 1 98.31 89 VAL B N 1
ATOM 3351 C CA . VAL B 1 89 ? 2.207 -31.828 -7.082 1 98.31 89 VAL B CA 1
ATOM 3352 C C . VAL B 1 89 ? 2.527 -30.344 -7.051 1 98.31 89 VAL B C 1
ATOM 3354 O O . VAL B 1 89 ? 1.709 -29.516 -7.461 1 98.31 89 VAL B O 1
ATOM 3357 N N . VAL B 1 90 ? 3.707 -29.938 -6.516 1 98.56 90 VAL B N 1
ATOM 3358 C CA . VAL B 1 90 ? 4.18 -28.562 -6.488 1 98.56 90 VAL B CA 1
ATOM 3359 C C . VAL B 1 90 ? 5.578 -28.484 -7.094 1 98.56 90 VAL B C 1
ATOM 3361 O O . VAL B 1 90 ? 6.492 -29.188 -6.66 1 98.56 90 VAL B O 1
ATOM 3364 N N . MET B 1 91 ? 5.734 -27.641 -8.055 1 98.38 91 MET B N 1
ATOM 3365 C CA . MET B 1 91 ? 7.012 -27.5 -8.742 1 98.38 91 MET B CA 1
ATOM 3366 C C . MET B 1 91 ? 7.551 -26.078 -8.609 1 98.38 91 MET B C 1
ATOM 3368 O O . MET B 1 91 ? 6.793 -25.109 -8.711 1 98.38 91 MET B O 1
ATOM 3372 N N . ASN B 1 92 ? 8.789 -25.906 -8.258 1 98.75 92 ASN B N 1
ATOM 3373 C CA . ASN B 1 92 ? 9.406 -24.594 -8.312 1 98.75 92 ASN B CA 1
ATOM 3374 C C . ASN B 1 92 ? 9.406 -24.031 -9.734 1 98.75 92 ASN B C 1
ATOM 3376 O O . ASN B 1 92 ? 9.461 -24.781 -10.703 1 98.75 92 ASN B O 1
ATOM 3380 N N . THR B 1 93 ? 9.367 -22.766 -9.867 1 98.81 93 THR B N 1
ATOM 3381 C CA . THR B 1 93 ? 9.422 -22.094 -11.164 1 98.81 93 THR B CA 1
ATOM 3382 C C . THR B 1 93 ? 10.859 -21.844 -11.586 1 98.81 93 THR B C 1
ATOM 3384 O O . THR B 1 93 ? 11.789 -22.062 -10.805 1 98.81 93 THR B O 1
ATOM 3387 N N . LEU B 1 94 ? 10.961 -21.469 -12.922 1 98.75 94 LEU B N 1
ATOM 3388 C CA . LEU B 1 94 ? 12.18 -20.75 -13.25 1 98.75 94 LEU B CA 1
ATOM 3389 C C . LEU B 1 94 ? 12.352 -19.531 -12.344 1 98.75 94 LEU B C 1
ATOM 3391 O O . LEU B 1 94 ? 11.398 -18.781 -12.125 1 98.75 94 LEU B O 1
ATOM 3395 N N . SER B 1 95 ? 13.625 -19.406 -11.859 1 98.81 95 SER B N 1
ATOM 3396 C CA . SER B 1 95 ? 13.875 -18.422 -10.812 1 98.81 95 SER B CA 1
ATOM 3397 C C . SER B 1 95 ? 12.992 -18.672 -9.594 1 98.81 95 SER B C 1
ATOM 3399 O O . SER B 1 95 ? 11.805 -18.969 -9.734 1 98.81 95 SER B O 1
ATOM 3401 N N . ASN B 1 96 ? 13.523 -18.719 -8.477 1 98.88 96 ASN B N 1
ATOM 3402 C CA . ASN B 1 96 ? 12.859 -18.781 -7.18 1 98.88 96 ASN B CA 1
ATOM 3403 C C . ASN B 1 96 ? 13.492 -17.828 -6.176 1 98.88 96 ASN B C 1
ATOM 3405 O O . ASN B 1 96 ? 14.711 -17.828 -5.988 1 98.88 96 ASN B O 1
ATOM 3409 N N . VAL B 1 97 ? 12.672 -17.031 -5.527 1 98.88 97 VAL B N 1
ATOM 3410 C CA . VAL B 1 97 ? 13.164 -15.984 -4.633 1 98.88 97 VAL B CA 1
ATOM 3411 C C . VAL B 1 97 ? 14.039 -16.594 -3.551 1 98.88 97 VAL B C 1
ATOM 3413 O O . VAL B 1 97 ? 15.039 -16 -3.133 1 98.88 97 VAL B O 1
ATOM 3416 N N . GLN B 1 98 ? 13.742 -17.844 -3.152 1 98.38 98 GLN B N 1
ATOM 3417 C CA . GLN B 1 98 ? 14.422 -18.484 -2.029 1 98.38 98 GLN B CA 1
ATOM 3418 C C . GLN B 1 98 ? 15.523 -19.422 -2.516 1 98.38 98 GLN B C 1
ATOM 3420 O O . GLN B 1 98 ? 15.781 -20.453 -1.899 1 98.38 98 GLN B O 1
ATOM 3425 N N . VAL B 1 99 ? 16.156 -19.094 -3.506 1 98.44 99 VAL B N 1
ATOM 3426 C CA . VAL B 1 99 ? 17.094 -19.969 -4.203 1 98.44 99 VAL B CA 1
ATOM 3427 C C . VAL B 1 99 ? 18.266 -20.312 -3.283 1 98.44 99 VAL B C 1
ATOM 3429 O O . VAL B 1 99 ? 18.906 -21.359 -3.455 1 98.44 99 VAL B O 1
ATOM 3432 N N . HIS B 1 100 ? 18.531 -19.516 -2.262 1 97.81 100 HIS B N 1
ATOM 3433 C CA . HIS B 1 100 ? 19.672 -19.781 -1.395 1 97.81 100 HIS B CA 1
ATOM 3434 C C . HIS B 1 100 ? 19.297 -20.75 -0.278 1 97.81 100 HIS B C 1
ATOM 3436 O O . HIS B 1 100 ? 20.141 -21.141 0.53 1 97.81 100 HIS B O 1
ATOM 3442 N N . ASP B 1 101 ? 18.047 -21.062 -0.183 1 96.5 101 ASP B N 1
ATOM 3443 C CA . ASP B 1 101 ? 17.641 -22.219 0.607 1 96.5 101 ASP B CA 1
ATOM 3444 C C . ASP B 1 101 ? 18.109 -23.516 -0.048 1 96.5 101 ASP B C 1
ATOM 3446 O O . ASP B 1 101 ? 17.766 -23.812 -1.196 1 96.5 101 ASP B O 1
ATOM 3450 N N . PRO B 1 102 ? 18.812 -24.328 0.676 1 93.88 102 PRO B N 1
ATOM 3451 C CA . PRO B 1 102 ? 19.359 -25.547 0.084 1 93.88 102 PRO B CA 1
ATOM 3452 C C . PRO B 1 102 ? 18.281 -26.516 -0.386 1 93.88 102 PRO B C 1
ATOM 3454 O O . PRO B 1 102 ? 18.547 -27.391 -1.214 1 93.88 102 PRO B O 1
ATOM 3457 N N . ALA B 1 103 ? 17.094 -26.406 0.091 1 93.62 103 ALA B N 1
ATOM 3458 C CA . ALA B 1 103 ? 16.016 -27.297 -0.29 1 93.62 103 ALA B CA 1
ATOM 3459 C C . ALA B 1 103 ? 15.383 -26.859 -1.614 1 93.62 103 ALA B C 1
ATOM 3461 O O . ALA B 1 103 ? 14.609 -27.609 -2.213 1 93.62 103 ALA B O 1
ATOM 3462 N N . VAL B 1 104 ? 15.742 -25.703 -2.109 1 97 104 VAL B N 1
ATOM 3463 C CA . VAL B 1 104 ? 15.133 -25.172 -3.322 1 97 104 VAL B CA 1
ATOM 3464 C C . VAL B 1 104 ? 16 -25.516 -4.531 1 97 104 VAL B C 1
ATOM 3466 O O . VAL B 1 104 ? 17.172 -25.141 -4.582 1 97 104 VAL B O 1
ATOM 3469 N N . VAL B 1 105 ? 15.43 -26.25 -5.43 1 97.31 105 VAL B N 1
ATOM 3470 C CA . VAL B 1 105 ? 16.078 -26.516 -6.707 1 97.31 105 VAL B CA 1
ATOM 3471 C C . VAL B 1 105 ? 15.391 -25.719 -7.816 1 97.31 105 VAL B C 1
ATOM 3473 O O . VAL B 1 105 ? 14.195 -25.875 -8.055 1 97.31 105 VAL B O 1
ATOM 3476 N N . THR B 1 106 ? 16.125 -24.859 -8.453 1 98.5 106 THR B N 1
ATOM 3477 C CA . THR B 1 106 ? 15.602 -24.031 -9.531 1 98.5 106 THR B CA 1
ATOM 3478 C C . THR B 1 106 ? 16.719 -23.656 -10.516 1 98.5 106 THR B C 1
ATOM 3480 O O . THR B 1 106 ? 17.875 -23.984 -10.297 1 98.5 106 THR B O 1
ATOM 3483 N N . THR B 1 107 ? 16.375 -23.172 -11.617 1 98.69 107 THR B N 1
ATOM 3484 C CA . THR B 1 107 ? 17.266 -22.578 -12.609 1 98.69 107 THR B CA 1
ATOM 3485 C C . THR B 1 107 ? 16.922 -21.125 -12.844 1 98.69 107 THR B C 1
ATOM 3487 O O . THR B 1 107 ? 15.766 -20.781 -13.102 1 98.69 107 THR B O 1
ATOM 3490 N N . GLY B 1 108 ? 17.812 -20.266 -12.672 1 98.75 108 GLY B N 1
ATOM 3491 C CA . GLY B 1 108 ? 17.641 -18.828 -12.82 1 98.75 108 GLY B CA 1
ATOM 3492 C C . GLY B 1 108 ? 18.953 -18.062 -12.875 1 98.75 108 GLY B C 1
ATOM 3493 O O . GLY B 1 108 ? 19.984 -18.641 -13.203 1 98.75 108 GLY B O 1
ATOM 3494 N N . PRO B 1 109 ? 18.953 -16.781 -12.594 1 98.75 109 PRO B N 1
ATOM 3495 C CA . PRO B 1 109 ? 20.125 -15.93 -12.734 1 98.75 109 PRO B CA 1
ATOM 3496 C C . PRO B 1 109 ? 21.312 -16.406 -11.891 1 98.75 109 PRO B C 1
ATOM 3498 O O . PRO B 1 109 ? 22.469 -16.25 -12.297 1 98.75 109 PRO B O 1
ATOM 3501 N N . ASP B 1 110 ? 21.031 -17 -10.75 1 98.38 110 ASP B N 1
ATOM 3502 C CA . ASP B 1 110 ? 22.109 -17.375 -9.836 1 98.38 110 ASP B CA 1
ATOM 3503 C C . ASP B 1 110 ? 22.656 -18.766 -10.164 1 98.38 110 ASP B C 1
ATOM 3505 O O . ASP B 1 110 ? 23.641 -19.203 -9.562 1 98.38 110 ASP B O 1
ATOM 3509 N N . THR B 1 111 ? 22.062 -19.438 -11.109 1 98.06 111 THR B N 1
ATOM 3510 C CA . THR B 1 111 ? 22.5 -20.781 -11.5 1 98.06 111 THR B CA 1
ATOM 3511 C C . THR B 1 111 ? 23.781 -20.703 -12.328 1 98.06 111 THR B C 1
ATOM 3513 O O . THR B 1 111 ? 23.953 -19.797 -13.133 1 98.06 111 THR B O 1
ATOM 3516 N N . PRO B 1 112 ? 24.688 -21.703 -12.18 1 96.62 112 PRO B N 1
ATOM 3517 C CA . PRO B 1 112 ? 25.906 -21.734 -12.984 1 96.62 112 PRO B CA 1
ATOM 3518 C C . PRO B 1 112 ? 25.625 -21.75 -14.484 1 96.62 112 PRO B C 1
ATOM 3520 O O . PRO B 1 112 ? 24.734 -22.484 -14.938 1 96.62 112 PRO B O 1
ATOM 3523 N N . HIS B 1 113 ? 26.328 -20.938 -15.133 1 95.75 113 HIS B N 1
ATOM 3524 C CA . HIS B 1 113 ? 26.25 -20.906 -16.594 1 95.75 113 HIS B CA 1
ATOM 3525 C C . HIS B 1 113 ? 27.156 -21.969 -17.203 1 95.75 113 HIS B C 1
ATOM 3527 O O . HIS B 1 113 ? 28.266 -22.219 -16.703 1 95.75 113 HIS B O 1
ATOM 3533 N N . PRO B 1 114 ? 26.75 -22.516 -18.344 1 91.25 114 PRO B N 1
ATOM 3534 C CA . PRO B 1 114 ? 27.562 -23.547 -18.984 1 91.25 114 PRO B CA 1
ATOM 3535 C C . PRO B 1 114 ? 28.953 -23.047 -19.359 1 91.25 114 PRO B C 1
ATOM 3537 O O . PRO B 1 114 ? 29.922 -23.828 -19.375 1 91.25 114 PRO B O 1
ATOM 3540 N N . ASP B 1 115 ? 29.156 -21.828 -19.594 1 93.12 115 ASP B N 1
ATOM 3541 C CA . ASP B 1 115 ? 30.422 -21.25 -20.016 1 93.12 115 ASP B CA 1
ATOM 3542 C C . ASP B 1 115 ? 31.203 -20.672 -18.828 1 93.12 115 ASP B C 1
ATOM 3544 O O . ASP B 1 115 ? 32.188 -19.953 -19.016 1 93.12 115 ASP B O 1
ATOM 3548 N N . GLY B 1 116 ? 30.781 -20.828 -17.609 1 93.19 116 GLY B N 1
ATOM 3549 C CA . GLY B 1 116 ? 31.453 -20.312 -16.422 1 93.19 116 GLY B CA 1
ATOM 3550 C C . GLY B 1 116 ? 30.688 -19.188 -15.75 1 93.19 116 GLY B C 1
ATOM 3551 O O . GLY B 1 116 ? 29.969 -18.438 -16.406 1 93.19 116 GLY B O 1
ATOM 3552 N N . GLY B 1 117 ? 30.875 -19.094 -14.445 1 95.56 117 GLY B N 1
ATOM 3553 C CA . GLY B 1 117 ? 30.125 -18.109 -13.688 1 95.56 117 GLY B CA 1
ATOM 3554 C C . GLY B 1 117 ? 28.641 -18.453 -13.57 1 95.56 117 GLY B C 1
ATOM 3555 O O . GLY B 1 117 ? 28.266 -19.609 -13.727 1 95.56 117 GLY B O 1
ATOM 3556 N N . VAL B 1 118 ? 27.812 -17.453 -13.25 1 97.5 118 VAL B N 1
ATOM 3557 C CA . VAL B 1 118 ? 26.3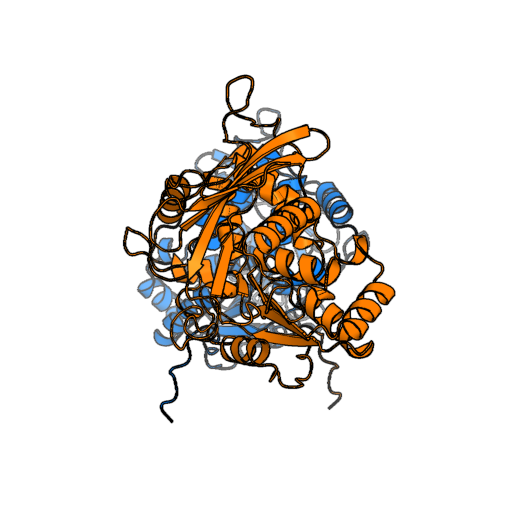75 -17.656 -13.172 1 97.5 118 VAL B CA 1
ATOM 3558 C C . VAL B 1 118 ? 25.688 -17.031 -14.383 1 97.5 118 VAL B C 1
ATOM 3560 O O . VAL B 1 118 ? 26.312 -16.25 -15.117 1 97.5 118 VAL B O 1
ATOM 3563 N N . TRP B 1 119 ? 24.5 -17.344 -14.688 1 98 119 TRP B N 1
ATOM 3564 C CA . TRP B 1 119 ? 23.734 -16.75 -15.781 1 98 119 TRP B CA 1
ATOM 3565 C C . TRP B 1 119 ? 23.672 -15.227 -15.625 1 98 119 TRP B C 1
ATOM 3567 O O . TRP B 1 119 ? 23.969 -14.484 -16.562 1 98 119 TRP B O 1
ATOM 3577 N N . GLY B 1 120 ? 23.344 -14.773 -14.336 1 97.06 120 GLY B N 1
ATOM 3578 C CA . GLY B 1 120 ? 23.203 -13.352 -14.078 1 97.06 120 GLY B CA 1
ATOM 3579 C C . GLY B 1 120 ? 22.234 -12.664 -15.023 1 97.06 120 GLY B C 1
ATOM 3580 O O . GLY B 1 120 ? 21.109 -13.141 -15.219 1 97.06 120 GLY B O 1
ATOM 3581 N N . GLU B 1 121 ? 22.688 -11.578 -15.57 1 95.06 121 GLU B N 1
ATOM 3582 C CA . GLU B 1 121 ? 21.859 -10.789 -16.469 1 95.06 121 GLU B CA 1
ATOM 3583 C C . GLU B 1 121 ? 21.672 -11.484 -17.812 1 95.06 121 GLU B C 1
ATOM 3585 O O . GLU B 1 121 ? 20.812 -11.109 -18.609 1 95.06 121 GLU B O 1
ATOM 3590 N N . ARG B 1 122 ? 22.438 -12.508 -18.031 1 95.88 122 ARG B N 1
ATOM 3591 C CA . ARG B 1 122 ? 22.344 -13.242 -19.281 1 95.88 122 ARG B CA 1
ATOM 3592 C C . ARG B 1 122 ? 21.203 -14.242 -19.266 1 95.88 122 ARG B C 1
ATOM 3594 O O . ARG B 1 122 ? 20.875 -14.844 -20.281 1 95.88 122 ARG B O 1
ATOM 3601 N N . PHE B 1 123 ? 20.672 -14.516 -18.062 1 98.44 123 PHE B N 1
ATOM 3602 C CA . PHE B 1 123 ? 19.547 -15.445 -18.031 1 98.44 123 PHE B CA 1
ATOM 3603 C C . PHE B 1 123 ? 18.422 -14.984 -18.953 1 98.44 123 PHE B C 1
ATOM 3605 O O . PHE B 1 123 ? 18 -13.828 -18.891 1 98.44 123 PHE B O 1
ATOM 3612 N N . PRO B 1 124 ? 17.938 -15.844 -19.812 1 98.31 124 PRO B N 1
ATOM 3613 C CA . PRO B 1 124 ? 16.984 -15.414 -20.844 1 98.31 124 PRO B CA 1
ATOM 3614 C C . PRO B 1 124 ? 15.648 -14.961 -20.266 1 98.31 124 PRO B C 1
ATOM 3616 O O . PRO B 1 124 ? 15.18 -15.531 -19.266 1 98.31 124 PRO B O 1
ATOM 3619 N N . ALA B 1 125 ? 14.992 -14.016 -20.953 1 98.31 125 ALA B N 1
ATOM 3620 C CA . ALA B 1 125 ? 13.688 -13.508 -20.531 1 98.31 125 ALA B CA 1
ATOM 3621 C C . ALA B 1 125 ? 12.586 -14.523 -20.797 1 98.31 125 ALA B C 1
ATOM 3623 O O . ALA B 1 125 ? 11.938 -14.477 -21.844 1 98.31 125 ALA B O 1
ATOM 3624 N N . TRP B 1 126 ? 12.352 -15.375 -19.859 1 98.44 126 TRP B N 1
ATOM 3625 C CA . TRP B 1 126 ? 11.273 -16.344 -19.953 1 98.44 126 TRP B CA 1
ATOM 3626 C C . TRP B 1 126 ? 9.938 -15.727 -19.547 1 98.44 126 TRP B C 1
ATOM 3628 O O . TRP B 1 126 ? 9.898 -14.609 -19.031 1 98.44 126 TRP B O 1
ATOM 3638 N N . ASP B 1 127 ? 8.781 -16.344 -19.906 1 98.12 127 ASP B N 1
ATOM 3639 C CA . ASP B 1 127 ? 7.449 -15.867 -19.531 1 98.12 127 ASP B CA 1
ATOM 3640 C C . ASP B 1 127 ? 6.551 -17.031 -19.125 1 98.12 127 ASP B C 1
ATOM 3642 O O . ASP B 1 127 ? 7.035 -18.141 -18.859 1 98.12 127 ASP B O 1
ATOM 3646 N N . PHE B 1 128 ? 5.254 -16.812 -19.047 1 98.62 128 PHE B N 1
ATOM 3647 C CA . PHE B 1 128 ? 4.32 -17.812 -18.547 1 98.62 128 PHE B CA 1
ATOM 3648 C C . PHE B 1 128 ? 4.148 -18.953 -19.531 1 98.62 128 PHE B C 1
ATOM 3650 O O . PHE B 1 128 ? 3.844 -20.078 -19.156 1 98.62 128 PHE B O 1
ATOM 3657 N N . ALA B 1 129 ? 4.344 -18.688 -20.812 1 98.38 129 ALA B N 1
ATOM 3658 C CA . ALA B 1 129 ? 4.285 -19.766 -21.797 1 98.38 129 ALA B CA 1
ATOM 3659 C C . ALA B 1 129 ? 5.383 -20.797 -21.562 1 98.38 129 ALA B C 1
ATOM 3661 O O . ALA B 1 129 ? 5.152 -22 -21.688 1 98.38 129 ALA B O 1
ATOM 3662 N N . ASP B 1 130 ? 6.543 -20.281 -21.219 1 98.56 130 ASP B N 1
ATOM 3663 C CA . ASP B 1 130 ? 7.668 -21.172 -20.922 1 98.56 130 ASP B CA 1
ATOM 3664 C C . ASP B 1 130 ? 7.383 -22.031 -19.688 1 98.56 130 ASP B C 1
ATOM 3666 O O . ASP B 1 130 ? 7.66 -23.219 -19.672 1 98.56 130 ASP B O 1
ATOM 3670 N N . LEU B 1 131 ? 6.891 -21.422 -18.672 1 98.62 131 LEU B N 1
ATOM 3671 C CA . LEU B 1 131 ? 6.598 -22.141 -17.438 1 98.62 131 LEU B CA 1
ATOM 3672 C C . LEU B 1 131 ? 5.488 -23.172 -17.656 1 98.62 131 LEU B C 1
ATOM 3674 O O . LEU B 1 131 ? 5.559 -24.281 -17.125 1 98.62 131 LEU B O 1
ATOM 3678 N N . HIS B 1 132 ? 4.469 -22.766 -18.422 1 98.69 132 HIS B N 1
ATOM 3679 C CA . HIS B 1 132 ? 3.396 -23.688 -18.781 1 98.69 132 HIS B CA 1
ATOM 3680 C C . HIS B 1 132 ? 3.947 -24.922 -19.5 1 98.69 132 HIS B C 1
ATOM 3682 O O . HIS B 1 132 ? 3.545 -26.047 -19.203 1 98.69 132 HIS B O 1
ATOM 3688 N N . ALA B 1 133 ? 4.848 -24.703 -20.391 1 98.19 133 ALA B N 1
ATOM 3689 C CA . ALA B 1 133 ? 5.449 -25.812 -21.125 1 98.19 133 ALA B CA 1
ATOM 3690 C C . ALA B 1 133 ? 6.215 -26.75 -20.203 1 98.19 133 ALA B C 1
ATOM 3692 O O . ALA B 1 133 ? 6.195 -27.969 -20.391 1 98.19 133 ALA B O 1
ATOM 3693 N N . LEU B 1 134 ? 6.883 -26.172 -19.266 1 98.19 134 LEU B N 1
ATOM 3694 C CA . LEU B 1 134 ? 7.625 -26.984 -18.297 1 98.19 134 LEU B CA 1
ATOM 3695 C C . LEU B 1 134 ? 6.68 -27.781 -17.406 1 98.19 134 LEU B C 1
ATOM 3697 O O . LEU B 1 134 ? 6.945 -28.953 -17.109 1 98.19 134 LEU B O 1
ATOM 3701 N N . GLN B 1 135 ? 5.617 -27.172 -17 1 98.69 135 GLN B N 1
ATOM 3702 C CA . GLN B 1 135 ? 4.621 -27.875 -16.188 1 98.69 135 GLN B CA 1
ATOM 3703 C C . GLN B 1 135 ? 3.914 -28.953 -16.984 1 98.69 135 GLN B C 1
ATOM 3705 O O . GLN B 1 135 ? 3.553 -30 -16.438 1 98.69 135 GLN B O 1
ATOM 3710 N N . LEU B 1 136 ? 3.691 -28.688 -18.25 1 98.06 136 LEU B N 1
ATOM 3711 C CA . LEU B 1 136 ? 3.137 -29.719 -19.141 1 98.06 136 LEU B CA 1
ATOM 3712 C C . LEU B 1 136 ? 4.09 -30.891 -19.281 1 98.06 136 LEU B C 1
ATOM 3714 O O . LEU B 1 136 ? 3.658 -32.062 -19.281 1 98.06 136 LEU B O 1
ATOM 3718 N N . ALA B 1 137 ? 5.367 -30.609 -19.406 1 96.75 137 ALA B N 1
ATOM 3719 C CA . ALA B 1 137 ? 6.367 -31.672 -19.438 1 96.75 137 ALA B CA 1
ATOM 3720 C C . ALA B 1 137 ? 6.32 -32.531 -18.172 1 96.75 137 ALA B C 1
ATOM 3722 O O . ALA B 1 137 ? 6.457 -33.75 -18.234 1 96.75 137 ALA B O 1
ATOM 3723 N N . LEU B 1 138 ? 6.148 -31.875 -17.047 1 97.06 138 LEU B N 1
ATOM 3724 C CA . LEU B 1 138 ? 6.027 -32.594 -15.781 1 97.06 138 LEU B CA 1
ATOM 3725 C C . LEU B 1 138 ? 4.809 -33.5 -15.789 1 97.06 138 LEU B C 1
ATOM 3727 O O . LEU B 1 138 ? 4.887 -34.656 -15.344 1 97.06 138 LEU B O 1
ATOM 3731 N N . LEU B 1 139 ? 3.672 -32.969 -16.219 1 97.5 139 LEU B N 1
ATOM 3732 C CA . LEU B 1 139 ? 2.439 -33.75 -16.312 1 97.5 139 LEU B CA 1
ATOM 3733 C C . LEU B 1 139 ? 2.656 -35.031 -17.109 1 97.5 139 LEU B C 1
ATOM 3735 O O . LEU B 1 139 ? 2.248 -36.094 -16.688 1 97.5 139 LEU B O 1
ATOM 3739 N N . ARG B 1 140 ? 3.312 -34.906 -18.234 1 94.88 140 ARG B N 1
ATOM 3740 C CA . ARG B 1 140 ? 3.586 -36.031 -19.094 1 94.88 140 ARG B CA 1
ATOM 3741 C C . ARG B 1 140 ? 4.512 -37.031 -18.422 1 94.88 140 ARG B C 1
ATOM 3743 O O . ARG B 1 140 ? 4.293 -38.25 -18.5 1 94.88 140 ARG B O 1
ATOM 3750 N N . HIS B 1 141 ? 5.449 -36.5 -17.797 1 93.5 141 HIS B N 1
ATOM 3751 C CA . HIS B 1 141 ? 6.395 -37.375 -17.094 1 93.5 141 HIS B CA 1
ATOM 3752 C C . HIS B 1 141 ? 5.695 -38.156 -15.984 1 93.5 141 HIS B C 1
ATOM 3754 O O . HIS B 1 141 ? 6.039 -39.312 -15.734 1 93.5 141 HIS B O 1
ATOM 3760 N N . LEU B 1 142 ? 4.777 -37.531 -15.281 1 93.88 142 LEU B N 1
ATOM 3761 C CA . LEU B 1 142 ? 4.059 -38.156 -14.188 1 93.88 142 LEU B CA 1
ATOM 3762 C C . LEU B 1 142 ? 3.096 -39.219 -14.719 1 93.88 142 LEU B C 1
ATOM 3764 O O . LEU B 1 142 ? 2.609 -40.062 -13.961 1 93.88 142 LEU B O 1
ATOM 3768 N N . GLY B 1 143 ? 2.811 -39.156 -16 1 94.06 143 GLY B N 1
ATOM 3769 C CA . GLY B 1 143 ? 1.972 -40.156 -16.641 1 94.06 143 GLY B CA 1
ATOM 3770 C C . GLY B 1 143 ? 0.488 -39.875 -16.484 1 94.06 143 GLY B C 1
ATOM 3771 O O . GLY B 1 143 ? -0.33 -40.812 -16.516 1 94.06 143 GLY B O 1
ATOM 3772 N N . ALA B 1 144 ? 0.129 -38.719 -16.203 1 95.94 144 ALA B N 1
ATOM 3773 C CA . ALA B 1 144 ? -1.272 -38.312 -16.156 1 95.94 144 ALA B CA 1
ATOM 3774 C C . ALA B 1 144 ? -1.697 -37.656 -17.469 1 95.94 144 ALA B C 1
ATOM 3776 O O . ALA B 1 144 ? -0.916 -36.938 -18.078 1 95.94 144 ALA B O 1
ATOM 3777 N N . GLU B 1 145 ? -2.896 -37.875 -17.875 1 97.44 145 GLU B N 1
ATOM 3778 C CA . GLU B 1 145 ? -3.406 -37.281 -19.109 1 97.44 145 GLU B CA 1
ATOM 3779 C C . GLU B 1 145 ? -3.723 -35.812 -18.938 1 97.44 145 GLU B C 1
ATOM 3781 O O . GLU B 1 145 ? -3.545 -35 -19.859 1 97.44 145 GLU B O 1
ATOM 3786 N N . ARG B 1 146 ? -4.27 -35.5 -17.859 1 98.44 146 ARG B N 1
ATOM 3787 C CA . ARG B 1 146 ? -4.602 -34.125 -17.5 1 98.44 146 ARG B CA 1
ATOM 3788 C C . ARG B 1 146 ? -4.551 -33.938 -15.977 1 98.44 146 ARG B C 1
ATOM 3790 O O . ARG B 1 146 ? -4.516 -34.906 -15.227 1 98.44 146 ARG B O 1
ATOM 3797 N N . TRP B 1 147 ? -4.445 -32.75 -15.57 1 98.81 147 TRP B N 1
ATOM 3798 C CA . TRP B 1 147 ? -4.602 -32.438 -14.156 1 98.81 147 TRP B CA 1
ATOM 3799 C C . TRP B 1 147 ? -6.059 -32.562 -13.727 1 98.81 147 TRP B C 1
ATOM 380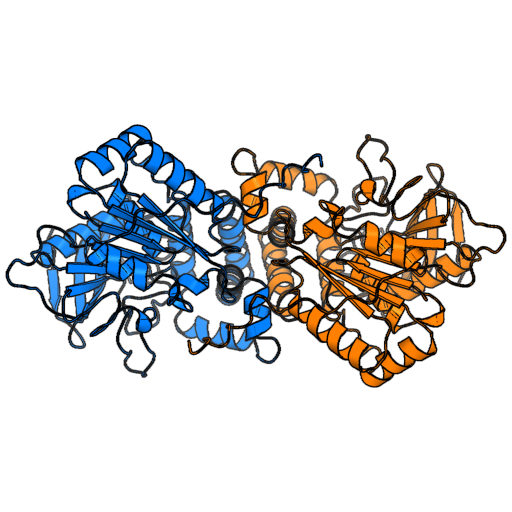1 O O . TRP B 1 147 ? -6.973 -32.281 -14.5 1 98.81 147 TRP B O 1
ATOM 3811 N N . HIS B 1 148 ? -6.242 -33.031 -12.492 1 98.81 148 HIS B N 1
ATOM 3812 C CA . HIS B 1 148 ? -7.566 -32.875 -11.898 1 98.81 148 HIS B CA 1
ATOM 3813 C C . HIS B 1 148 ? -7.93 -31.422 -11.695 1 98.81 148 HIS B C 1
ATOM 3815 O O . HIS B 1 148 ? -9.07 -31.016 -11.938 1 98.81 148 HIS B O 1
ATOM 3821 N N . ALA B 1 149 ? -6.969 -30.672 -11.234 1 98.88 149 ALA B N 1
ATOM 3822 C CA . ALA B 1 149 ? -7.117 -29.234 -10.984 1 98.88 149 ALA B CA 1
ATOM 3823 C C . ALA B 1 149 ? -5.758 -28.547 -10.961 1 98.88 149 ALA B C 1
ATOM 3825 O O . ALA B 1 149 ? -4.73 -29.188 -10.727 1 98.88 149 ALA B O 1
ATOM 3826 N N . VAL B 1 150 ? -5.734 -27.281 -11.273 1 98.94 150 VAL B N 1
ATOM 3827 C CA . VAL B 1 150 ? -4.582 -26.406 -11.086 1 98.94 150 VAL B CA 1
ATOM 3828 C C . VAL B 1 150 ? -4.961 -25.25 -10.164 1 98.94 150 VAL B C 1
ATOM 3830 O O . VAL B 1 150 ? -5.941 -24.547 -10.414 1 98.94 150 VAL B O 1
ATOM 3833 N N . LEU B 1 151 ? -4.211 -25.062 -9.047 1 98.81 151 LEU B N 1
ATOM 3834 C CA . LEU B 1 151 ? -4.523 -24.078 -8.023 1 98.81 151 LEU B CA 1
ATOM 3835 C C . LEU B 1 151 ? -3.277 -23.281 -7.641 1 98.81 151 LEU B C 1
ATOM 3837 O O . LEU B 1 151 ? -2.156 -23.781 -7.758 1 98.81 151 LEU B O 1
ATOM 3841 N N . GLY B 1 152 ? -3.527 -22.094 -7.148 1 98.81 152 GLY B N 1
ATOM 3842 C CA . GLY B 1 152 ? -2.414 -21.375 -6.551 1 98.81 152 GLY B CA 1
ATOM 3843 C C . GLY B 1 152 ? -2.793 -19.984 -6.074 1 98.81 152 GLY B C 1
ATOM 3844 O O . GLY B 1 152 ? -3.799 -19.422 -6.516 1 98.81 152 GLY B O 1
ATOM 3845 N N . PRO B 1 153 ? -2.033 -19.453 -5.168 1 98.94 153 PRO B N 1
ATOM 3846 C CA . PRO B 1 153 ? -2.205 -18.078 -4.711 1 98.94 153 PRO B CA 1
ATOM 3847 C C . PRO B 1 153 ? -1.261 -17.094 -5.414 1 98.94 153 PRO B C 1
ATOM 3849 O O . PRO B 1 153 ? -0.15 -17.469 -5.797 1 98.94 153 PRO B O 1
ATOM 3852 N N . SER B 1 154 ? -1.713 -15.828 -5.609 1 98.81 154 SER B N 1
ATOM 3853 C CA . SER B 1 154 ? -0.845 -14.734 -6.039 1 98.81 154 SER B CA 1
ATOM 3854 C C . SER B 1 154 ? -0.131 -15.078 -7.344 1 98.81 154 SER B C 1
ATOM 3856 O O . SER B 1 154 ? -0.775 -15.414 -8.344 1 98.81 154 SER B O 1
ATOM 3858 N N . PHE B 1 155 ? 1.157 -15.141 -7.402 1 98.94 155 PHE B N 1
ATOM 3859 C CA . PHE B 1 155 ? 1.938 -15.539 -8.57 1 98.94 155 PHE B CA 1
ATOM 3860 C C . PHE B 1 155 ? 1.551 -16.938 -9.023 1 98.94 155 PHE B C 1
ATOM 3862 O O . PHE B 1 155 ? 1.505 -17.219 -10.227 1 98.94 155 PHE B O 1
ATOM 3869 N N . GLY B 1 156 ? 1.278 -17.844 -8.109 1 98.94 156 GLY B N 1
ATOM 3870 C CA . GLY B 1 156 ? 0.772 -19.172 -8.438 1 98.94 156 GLY B CA 1
ATOM 3871 C C . GLY B 1 156 ? -0.596 -19.141 -9.094 1 98.94 156 GLY B C 1
ATOM 3872 O O . GLY B 1 156 ? -0.893 -19.953 -9.961 1 98.94 156 GLY B O 1
ATOM 3873 N N . ALA B 1 157 ? -1.4 -18.203 -8.664 1 98.94 157 ALA B N 1
ATOM 3874 C CA . ALA B 1 157 ? -2.721 -18.016 -9.266 1 98.94 157 ALA B CA 1
ATOM 3875 C C . ALA B 1 157 ? -2.607 -17.562 -10.719 1 98.94 157 ALA B C 1
ATOM 3877 O O . ALA B 1 157 ? -3.432 -17.938 -11.555 1 98.94 157 ALA B O 1
ATOM 3878 N N . MET B 1 158 ? -1.635 -16.719 -11 1 98.88 158 MET B N 1
ATOM 3879 C CA . MET B 1 158 ? -1.371 -16.344 -12.383 1 98.88 158 MET B CA 1
ATOM 3880 C C . MET B 1 158 ? -1.066 -17.578 -13.234 1 98.88 158 MET B C 1
ATOM 3882 O O . MET B 1 158 ? -1.578 -17.719 -14.344 1 98.88 158 MET B O 1
ATOM 3886 N N . GLN B 1 159 ? -0.274 -18.438 -12.648 1 98.94 159 GLN B N 1
ATOM 3887 C CA . GLN B 1 159 ? 0.044 -19.688 -13.344 1 98.94 159 GLN B CA 1
ATOM 3888 C C . GLN B 1 159 ? -1.214 -20.516 -13.594 1 98.94 159 GLN B C 1
ATOM 3890 O O . GLN B 1 159 ? -1.406 -21.047 -14.688 1 98.94 159 GLN B O 1
ATOM 3895 N N . ALA B 1 160 ? -2.047 -20.609 -12.617 1 98.94 160 ALA B N 1
ATOM 3896 C CA . ALA B 1 160 ? -3.291 -21.359 -12.75 1 98.94 160 ALA B CA 1
ATOM 3897 C C . ALA B 1 160 ? -4.172 -20.797 -13.852 1 98.94 160 ALA B C 1
ATOM 3899 O O . ALA B 1 160 ? -4.719 -21.531 -14.672 1 98.94 160 ALA B O 1
ATOM 3900 N N . LEU B 1 161 ? -4.258 -19.484 -13.898 1 98.94 161 LEU B N 1
ATOM 3901 C CA . LEU B 1 161 ? -5.047 -18.844 -14.945 1 98.94 161 LEU B CA 1
ATOM 3902 C C . LEU B 1 161 ? -4.422 -19.047 -16.312 1 98.94 161 LEU B C 1
ATOM 3904 O O . LEU B 1 161 ? -5.133 -19.172 -17.312 1 98.94 161 LEU B O 1
ATOM 3908 N N . GLN B 1 162 ? -3.107 -19.109 -16.344 1 98.88 162 GLN B N 1
ATOM 3909 C CA . GLN B 1 162 ? -2.416 -19.406 -17.594 1 98.88 162 GLN B CA 1
ATOM 3910 C C . GLN B 1 162 ? -2.77 -20.797 -18.109 1 98.88 162 GLN B C 1
ATOM 3912 O O . GLN B 1 162 ? -2.961 -20.984 -19.312 1 98.88 162 GLN B O 1
ATOM 3917 N N . TRP B 1 163 ? -2.887 -21.734 -17.25 1 98.88 163 TRP B N 1
ATOM 3918 C CA . TRP B 1 163 ? -3.359 -23.062 -17.625 1 98.88 163 TRP B CA 1
ATOM 3919 C C . TRP B 1 163 ? -4.77 -23 -18.203 1 98.88 163 TRP B C 1
ATOM 3921 O O . TRP B 1 163 ? -5.055 -23.609 -19.234 1 98.88 163 TRP B O 1
ATOM 3931 N N . ALA B 1 164 ? -5.652 -22.266 -17.516 1 98.81 164 ALA B N 1
ATOM 3932 C CA . ALA B 1 164 ? -7.02 -22.109 -17.984 1 98.81 164 ALA B CA 1
ATOM 3933 C C . ALA B 1 164 ? -7.039 -21.531 -19.406 1 98.81 164 ALA B C 1
ATOM 3935 O O . ALA B 1 164 ? -7.848 -21.953 -20.234 1 98.81 164 ALA B O 1
ATOM 3936 N N . ALA B 1 165 ? -6.172 -20.609 -19.672 1 98.75 165 ALA B N 1
ATOM 3937 C CA . ALA B 1 165 ? -6.172 -19.922 -20.969 1 98.75 165 ALA B CA 1
ATOM 3938 C C . ALA B 1 165 ? -5.535 -20.797 -22.047 1 98.75 165 ALA B C 1
ATOM 3940 O O . ALA B 1 165 ? -6.027 -20.844 -23.172 1 98.75 165 ALA B O 1
ATOM 3941 N N . ARG B 1 166 ? -4.496 -21.484 -21.734 1 98.44 166 ARG B N 1
ATOM 3942 C CA . ARG B 1 166 ? -3.668 -22.156 -22.734 1 98.44 166 ARG B CA 1
ATOM 3943 C C . ARG B 1 166 ? -4.152 -23.578 -22.984 1 98.44 166 ARG B C 1
ATOM 3945 O O . ARG B 1 166 ? -4.055 -24.078 -24.109 1 98.44 166 ARG B O 1
ATOM 3952 N N . ALA B 1 167 ? -4.637 -24.234 -21.938 1 98.44 167 ALA B N 1
ATOM 3953 C CA . ALA B 1 167 ? -4.992 -25.641 -22.062 1 98.44 167 ALA B CA 1
ATOM 3954 C C . ALA B 1 167 ? -6.164 -26 -21.156 1 98.44 167 ALA B C 1
ATOM 3956 O O . ALA B 1 167 ? -6.055 -26.891 -20.312 1 98.44 167 ALA B O 1
ATOM 3957 N N . PRO B 1 168 ? -7.316 -25.375 -21.391 1 98.38 168 PRO B N 1
ATOM 3958 C CA . PRO B 1 168 ? -8.453 -25.625 -20.516 1 98.38 168 PRO B CA 1
ATOM 3959 C C . PRO B 1 168 ? -8.883 -27.094 -20.516 1 98.38 168 PRO B C 1
ATOM 3961 O O . PRO B 1 168 ? -9.43 -27.594 -19.531 1 98.38 168 PRO B O 1
ATOM 3964 N N . ASP B 1 169 ? -8.594 -27.859 -21.531 1 98.12 169 ASP B N 1
ATOM 3965 C CA . ASP B 1 169 ? -8.953 -29.266 -21.625 1 98.12 169 ASP B CA 1
ATOM 3966 C C . ASP B 1 169 ? -8.07 -30.125 -20.719 1 98.12 169 ASP B C 1
ATOM 3968 O O . ASP B 1 169 ? -8.461 -31.219 -20.312 1 98.12 169 ASP B O 1
ATOM 3972 N N . LEU B 1 170 ? -6.922 -29.625 -20.422 1 98.69 170 LEU B N 1
ATOM 3973 C CA . LEU B 1 170 ? -5.965 -30.359 -19.594 1 98.69 170 LEU B CA 1
ATOM 3974 C C . LEU B 1 170 ? -6.035 -29.906 -18.141 1 98.69 170 LEU B C 1
ATOM 3976 O O . LEU B 1 170 ? -5.379 -30.484 -17.281 1 98.69 170 LEU B O 1
ATOM 3980 N N . ALA B 1 171 ? -6.84 -28.906 -17.844 1 98.19 171 ALA B N 1
ATOM 3981 C CA . ALA B 1 171 ? -7.051 -28.375 -16.5 1 98.19 171 ALA B CA 1
ATOM 3982 C C . ALA B 1 171 ? -8.508 -27.984 -16.281 1 98.19 171 ALA B C 1
ATOM 3984 O O . ALA B 1 171 ? -8.836 -26.797 -16.172 1 98.19 171 ALA B O 1
ATOM 3985 N N . PRO B 1 172 ? -9.32 -28.938 -16.125 1 97.81 172 PRO B N 1
ATOM 3986 C CA . PRO B 1 172 ? -10.758 -28.672 -16.141 1 97.81 172 PRO B CA 1
ATOM 3987 C C . PRO B 1 172 ? -11.227 -27.922 -14.898 1 97.81 172 PRO B C 1
ATOM 3989 O O . PRO B 1 172 ? -12.359 -27.422 -14.859 1 97.81 172 PRO B O 1
ATOM 3992 N N . ARG B 1 173 ? -10.453 -27.891 -13.836 1 98.69 173 ARG B N 1
ATOM 3993 C CA . ARG B 1 173 ? -10.727 -27.141 -12.609 1 98.69 173 ARG B CA 1
ATOM 3994 C C . ARG B 1 173 ? -9.562 -26.219 -12.266 1 98.69 173 ARG B C 1
ATOM 3996 O O . ARG B 1 173 ? -8.43 -26.672 -12.109 1 98.69 173 ARG B O 1
ATOM 4003 N N . VAL B 1 174 ? -9.867 -24.922 -12.133 1 98.88 174 VAL B N 1
ATOM 4004 C CA . VAL B 1 174 ? -8.82 -23.953 -11.836 1 98.88 174 VAL B CA 1
ATOM 4005 C C . VAL B 1 174 ? -9.258 -23.047 -10.688 1 98.88 174 VAL B C 1
ATOM 4007 O O . VAL B 1 174 ? -10.375 -22.531 -10.688 1 98.88 174 VAL B O 1
ATOM 4010 N N . ALA B 1 175 ? -8.438 -22.953 -9.68 1 98.88 175 ALA B N 1
ATOM 4011 C CA . ALA B 1 175 ? -8.641 -22 -8.602 1 98.88 175 ALA B CA 1
ATOM 4012 C C . ALA B 1 175 ? -7.52 -20.953 -8.57 1 98.88 175 ALA B C 1
ATOM 4014 O O . ALA B 1 175 ? -6.348 -21.297 -8.422 1 98.88 175 ALA B O 1
ATOM 4015 N N . ALA B 1 176 ? -7.863 -19.766 -8.766 1 98.94 176 ALA B N 1
ATOM 4016 C CA . ALA B 1 176 ? -6.934 -18.641 -8.719 1 98.94 176 ALA B CA 1
ATOM 4017 C C . ALA B 1 176 ? -7.234 -17.719 -7.531 1 98.94 176 ALA B C 1
ATOM 4019 O O . ALA B 1 176 ? -8.227 -16.984 -7.539 1 98.94 176 ALA B O 1
ATOM 4020 N N . ILE B 1 177 ? -6.316 -17.766 -6.516 1 98.88 177 ILE B N 1
ATOM 4021 C CA . ILE B 1 177 ? -6.531 -17.031 -5.273 1 98.88 177 ILE B CA 1
ATOM 4022 C C . ILE B 1 177 ? -5.652 -15.781 -5.242 1 98.88 177 ILE B C 1
ATOM 4024 O O . ILE B 1 177 ? -4.426 -15.883 -5.332 1 98.88 177 ILE B O 1
ATOM 4028 N N . ALA B 1 178 ? -6.242 -14.562 -5.137 1 98.81 178 ALA B N 1
ATOM 4029 C CA . ALA B 1 178 ? -5.555 -13.289 -4.953 1 98.81 178 ALA B CA 1
ATOM 4030 C C . ALA B 1 178 ? -4.766 -12.906 -6.199 1 98.81 178 ALA B C 1
ATOM 4032 O O . ALA B 1 178 ? -3.564 -12.641 -6.125 1 98.81 178 ALA B O 1
ATOM 4033 N N . THR B 1 179 ? -5.406 -12.812 -7.352 1 98.81 179 THR B N 1
ATOM 4034 C CA . THR B 1 179 ? -4.758 -12.422 -8.602 1 98.81 179 THR B CA 1
ATOM 4035 C C . THR B 1 179 ? -5.723 -11.648 -9.492 1 98.81 179 THR B C 1
ATOM 4037 O O . THR B 1 179 ? -6.836 -11.32 -9.078 1 98.81 179 THR B O 1
ATOM 4040 N N . SER B 1 180 ? -5.297 -11.188 -10.617 1 98.56 180 SER B N 1
ATOM 4041 C CA . SER B 1 180 ? -6.055 -10.531 -11.68 1 98.56 180 SER B CA 1
ATOM 4042 C C . SER B 1 180 ? -5.84 -11.227 -13.023 1 98.56 180 SER B C 1
ATOM 4044 O O . SER B 1 180 ? -4.879 -11.977 -13.188 1 98.56 180 SER B O 1
ATOM 4046 N N . PRO B 1 181 ? -6.762 -11.031 -13.961 1 98.56 181 PRO B N 1
ATOM 4047 C CA . PRO B 1 181 ? -6.609 -11.664 -15.266 1 98.56 181 PRO B CA 1
ATOM 4048 C C . PRO B 1 181 ? -5.461 -11.078 -16.078 1 98.56 181 PRO B C 1
ATOM 4050 O O . PRO B 1 181 ? -5.082 -11.633 -17.125 1 98.56 181 PRO B O 1
ATOM 4053 N N . TYR B 1 182 ? -4.953 -9.969 -15.633 1 98.06 182 TYR B N 1
ATOM 4054 C CA . TYR B 1 182 ? -3.834 -9.289 -16.281 1 98.06 182 TYR B CA 1
ATOM 4055 C C . TYR B 1 182 ? -3.037 -8.469 -15.266 1 98.06 182 TYR B C 1
ATOM 4057 O O . TYR B 1 182 ? -3.514 -8.203 -14.164 1 98.06 182 TYR B O 1
ATOM 4065 N N . ALA B 1 183 ? -1.776 -8.164 -15.633 1 98.06 183 ALA B N 1
ATOM 4066 C CA . ALA B 1 183 ? -1.012 -7.184 -14.867 1 98.06 183 ALA B CA 1
ATOM 4067 C C . ALA B 1 183 ? -1.488 -5.766 -15.164 1 98.06 183 ALA B C 1
ATOM 4069 O O . ALA B 1 183 ? -1.189 -5.215 -16.234 1 98.06 183 ALA B O 1
ATOM 4070 N N . GLY B 1 184 ? -2.16 -5.156 -14.25 1 96.69 184 GLY B N 1
ATOM 4071 C CA . GLY B 1 184 ? -2.744 -3.836 -14.43 1 96.69 184 GLY B CA 1
ATOM 4072 C C . GLY B 1 184 ? -1.844 -2.713 -13.953 1 96.69 184 GLY B C 1
ATOM 4073 O O . GLY B 1 184 ? -0.634 -2.9 -13.805 1 96.69 184 GLY B O 1
ATOM 4074 N N . PRO B 1 185 ? -2.484 -1.539 -13.734 1 97.06 185 PRO B N 1
ATOM 4075 C CA . PRO B 1 185 ? -1.697 -0.354 -13.391 1 97.06 185 PRO B CA 1
ATOM 4076 C C . PRO B 1 185 ? -0.953 -0.508 -12.062 1 97.06 185 PRO B C 1
ATOM 4078 O O . PRO B 1 185 ? 0.127 0.062 -11.891 1 97.06 185 PRO B O 1
ATOM 4081 N N . VAL B 1 186 ? -1.443 -1.263 -11.172 1 98.38 186 VAL B N 1
ATOM 4082 C CA . VAL B 1 186 ? -0.782 -1.432 -9.883 1 98.38 186 VAL B CA 1
ATOM 4083 C C . VAL B 1 186 ? 0.54 -2.172 -10.078 1 98.38 186 VAL B C 1
ATOM 4085 O O . VAL B 1 186 ? 1.574 -1.755 -9.547 1 98.38 186 VAL B O 1
ATOM 4088 N N . LEU B 1 187 ? 0.519 -3.262 -10.836 1 98.5 187 LEU B N 1
ATOM 4089 C CA . LEU B 1 187 ? 1.727 -4.051 -11.039 1 98.5 187 LEU B CA 1
ATOM 4090 C C . LEU B 1 187 ? 2.672 -3.354 -12.016 1 98.5 187 LEU B C 1
ATOM 4092 O O . LEU B 1 187 ? 3.857 -3.182 -11.719 1 98.5 187 LEU B O 1
ATOM 4096 N N . ARG B 1 188 ? 2.17 -2.879 -13.109 1 97.62 188 ARG B N 1
ATOM 4097 C CA . ARG B 1 188 ? 3.02 -2.33 -14.164 1 97.62 188 ARG B CA 1
ATOM 4098 C C . ARG B 1 188 ? 3.363 -0.87 -13.883 1 97.62 188 ARG B C 1
ATOM 4100 O O . ARG B 1 188 ? 4.43 -0.391 -14.281 1 97.62 188 ARG B O 1
ATOM 4107 N N . GLY B 1 189 ? 2.49 -0.156 -13.258 1 97.5 189 GLY B N 1
ATOM 4108 C CA . GLY B 1 189 ? 2.674 1.273 -13.062 1 97.5 189 GLY B CA 1
ATOM 4109 C C . GLY B 1 189 ? 3.299 1.616 -11.727 1 97.5 189 GLY B C 1
ATOM 4110 O O . GLY B 1 189 ? 3.941 2.66 -11.578 1 97.5 189 GLY B O 1
ATOM 4111 N N . ALA B 1 190 ? 3.096 0.772 -10.734 1 98.31 190 ALA B N 1
ATOM 4112 C CA . ALA B 1 190 ? 3.586 1.093 -9.398 1 98.31 190 ALA B CA 1
ATOM 4113 C C . ALA B 1 190 ? 4.605 0.061 -8.93 1 98.31 190 ALA B C 1
ATOM 4115 O O . ALA B 1 190 ? 5.805 0.347 -8.859 1 98.31 190 ALA B O 1
ATOM 4116 N N . PHE B 1 191 ? 4.258 -1.171 -8.711 1 98.75 191 PHE B N 1
ATOM 4117 C CA . PHE B 1 191 ? 5.113 -2.17 -8.086 1 98.75 191 PHE B CA 1
ATOM 4118 C C . PHE B 1 191 ? 6.383 -2.391 -8.898 1 98.75 191 PHE B C 1
ATOM 4120 O O . PHE B 1 191 ? 7.488 -2.326 -8.359 1 98.75 191 PHE B O 1
ATOM 4127 N N . GLY B 1 192 ? 6.223 -2.684 -10.219 1 98.44 192 GLY B N 1
ATOM 4128 C CA . GLY B 1 192 ? 7.355 -2.986 -11.078 1 98.44 192 GLY B CA 1
ATOM 4129 C C . GLY B 1 192 ? 8.414 -1.901 -11.062 1 98.44 192 GLY B C 1
ATOM 4130 O O . GLY B 1 192 ? 9.562 -2.152 -10.695 1 98.44 192 GLY B O 1
ATOM 4131 N N . PRO B 1 193 ? 8.039 -0.666 -11.414 1 98 193 PRO B N 1
ATOM 4132 C CA . PRO B 1 193 ? 9.016 0.43 -11.414 1 98 193 PRO B CA 1
ATOM 4133 C C . PRO B 1 193 ? 9.617 0.685 -10.039 1 98 193 PRO B C 1
ATOM 4135 O O . PRO B 1 193 ? 10.828 0.901 -9.922 1 98 193 PRO B O 1
ATOM 4138 N N . LEU B 1 194 ? 8.82 0.624 -8.992 1 98.5 194 LEU B N 1
ATOM 4139 C CA . LEU B 1 194 ? 9.328 0.842 -7.641 1 98.5 194 LEU B CA 1
ATOM 4140 C C . LEU B 1 194 ? 10.312 -0.253 -7.246 1 98.5 194 LEU B C 1
ATOM 4142 O O . LEU B 1 194 ? 11.344 0.025 -6.621 1 98.5 194 LEU B O 1
ATOM 4146 N N . LEU B 1 195 ? 9.938 -1.487 -7.609 1 98.69 195 LEU B N 1
ATOM 4147 C CA . LEU B 1 195 ? 10.82 -2.605 -7.285 1 98.69 195 LEU B CA 1
ATOM 4148 C C . LEU B 1 195 ? 12.195 -2.422 -7.926 1 98.69 195 LEU B C 1
ATOM 4150 O O . LEU B 1 195 ? 13.219 -2.568 -7.262 1 98.69 195 LEU B O 1
ATOM 4154 N N . ARG B 1 196 ? 12.211 -2.102 -9.188 1 97.88 196 ARG B N 1
ATOM 4155 C CA . ARG 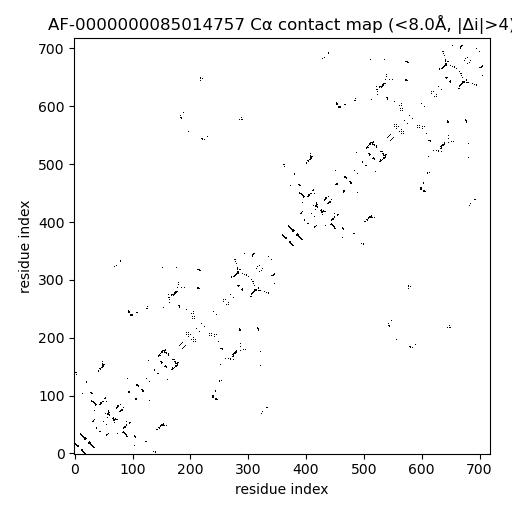B 1 196 ? 13.477 -1.879 -9.883 1 97.88 196 ARG B CA 1
ATOM 4156 C C . ARG B 1 196 ? 14.242 -0.713 -9.258 1 97.88 196 ARG B C 1
ATOM 4158 O O . ARG B 1 196 ? 15.461 -0.773 -9.109 1 97.88 196 ARG B O 1
ATOM 4165 N N . GLY B 1 197 ? 13.539 0.341 -8.875 1 96.88 197 GLY B N 1
ATOM 4166 C CA . GLY B 1 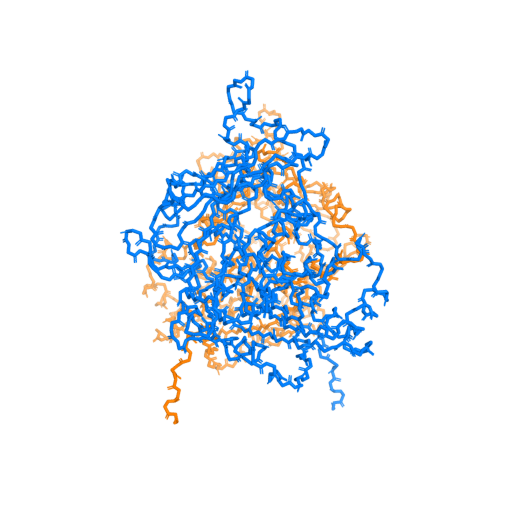197 ? 14.156 1.505 -8.258 1 96.88 197 GLY B CA 1
ATOM 4167 C C . GLY B 1 197 ? 14.789 1.205 -6.918 1 96.88 197 GLY B C 1
ATOM 4168 O O . GLY B 1 197 ? 15.969 1.49 -6.703 1 96.88 197 GLY B O 1
ATOM 4169 N N . VAL B 1 198 ? 14.039 0.568 -6.043 1 97.75 198 VAL B N 1
ATOM 4170 C CA . VAL B 1 198 ? 14.547 0.324 -4.699 1 97.75 198 VAL B CA 1
ATOM 4171 C C . VAL B 1 198 ? 15.656 -0.724 -4.746 1 97.75 198 VAL B C 1
ATOM 4173 O O . VAL B 1 198 ? 16.594 -0.677 -3.951 1 97.75 198 VAL B O 1
ATOM 4176 N N . ALA B 1 199 ? 15.5 -1.671 -5.652 1 97.69 199 ALA B N 1
ATOM 4177 C CA . ALA B 1 199 ? 16.547 -2.676 -5.82 1 97.69 199 ALA B CA 1
ATOM 4178 C C . ALA B 1 199 ? 17.859 -2.027 -6.227 1 97.69 199 ALA B C 1
ATOM 4180 O O . ALA B 1 199 ? 18.922 -2.402 -5.727 1 97.69 199 ALA B O 1
ATOM 4181 N N . ARG B 1 200 ? 17.797 -1.123 -7.156 1 96.44 200 ARG B N 1
ATOM 4182 C CA . ARG B 1 200 ? 19 -0.434 -7.633 1 96.44 200 ARG B CA 1
ATOM 4183 C C . ARG B 1 200 ? 19.641 0.381 -6.516 1 96.44 200 ARG B C 1
ATOM 4185 O O . ARG B 1 200 ? 20.875 0.432 -6.406 1 96.44 200 ARG B O 1
ATOM 4192 N N . ALA B 1 201 ? 18.875 0.957 -5.637 1 95.06 201 ALA B N 1
ATOM 4193 C CA . ALA B 1 201 ? 19.359 1.9 -4.637 1 95.06 201 ALA B CA 1
ATOM 4194 C C . ALA B 1 201 ? 19.812 1.175 -3.369 1 95.06 201 ALA B C 1
ATOM 4196 O O . ALA B 1 201 ? 20.828 1.522 -2.775 1 95.06 201 ALA B O 1
ATOM 4197 N N . GLY B 1 202 ? 18.953 0.211 -2.949 1 95.25 202 GLY B N 1
ATOM 4198 C CA . GLY B 1 202 ? 19.188 -0.369 -1.636 1 95.25 202 GLY B CA 1
ATOM 4199 C C . GLY B 1 202 ? 19.359 -1.875 -1.672 1 95.25 202 GLY B C 1
ATOM 4200 O O . GLY B 1 202 ? 19.516 -2.512 -0.627 1 95.25 202 GLY B O 1
ATOM 4201 N N . GLY B 1 203 ? 19.281 -2.441 -2.826 1 97.69 203 GLY B N 1
ATOM 4202 C CA . GLY B 1 203 ? 19.531 -3.867 -2.975 1 97.69 203 GLY B CA 1
ATOM 4203 C C . GLY B 1 203 ? 18.422 -4.73 -2.398 1 97.69 203 GLY B C 1
ATOM 4204 O O . GLY B 1 203 ? 17.25 -4.383 -2.498 1 97.69 203 GLY B O 1
ATOM 4205 N N . LEU B 1 204 ? 18.906 -5.895 -1.905 1 98.5 204 LEU B N 1
ATOM 4206 C CA . LEU B 1 204 ? 18 -6.945 -1.473 1 98.5 204 LEU B CA 1
ATOM 4207 C C . LEU B 1 204 ? 17.125 -6.469 -0.312 1 98.5 204 LEU B C 1
ATOM 4209 O O . LEU B 1 204 ? 15.914 -6.68 -0.312 1 98.5 204 LEU B O 1
ATOM 4213 N N . PRO B 1 205 ? 17.703 -5.75 0.666 1 98 205 PRO B N 1
ATOM 4214 C CA . PRO B 1 205 ? 16.875 -5.352 1.799 1 98 205 PRO B CA 1
ATOM 4215 C C . PRO B 1 205 ? 15.703 -4.457 1.384 1 98 205 PRO B C 1
ATOM 4217 O O . PRO B 1 205 ? 14.578 -4.641 1.859 1 98 205 PRO B O 1
ATOM 4220 N N . GLU B 1 206 ? 15.906 -3.531 0.477 1 98.12 206 GLU B N 1
ATOM 4221 C CA . GLU B 1 206 ? 14.859 -2.6 0.077 1 98.12 206 GLU B CA 1
ATOM 4222 C C . GLU B 1 206 ? 13.844 -3.271 -0.845 1 98.12 206 GLU B C 1
ATOM 4224 O O . GLU B 1 206 ? 12.656 -2.947 -0.813 1 98.12 206 GLU B O 1
ATOM 4229 N N . ALA B 1 207 ? 14.328 -4.195 -1.7 1 98.75 207 ALA B N 1
ATOM 4230 C CA . ALA B 1 207 ? 13.391 -4.984 -2.504 1 98.75 207 ALA B CA 1
ATOM 4231 C C . ALA B 1 207 ? 12.438 -5.777 -1.615 1 98.75 207 ALA B C 1
ATOM 4233 O O . ALA B 1 207 ? 11.227 -5.793 -1.851 1 98.75 207 ALA B O 1
ATOM 4234 N N . LEU B 1 208 ? 13.016 -6.387 -0.563 1 98.88 208 LEU B N 1
ATOM 4235 C CA . LEU B 1 208 ? 12.203 -7.168 0.363 1 98.88 208 LEU B CA 1
ATOM 4236 C C . LEU B 1 208 ? 11.281 -6.266 1.172 1 98.88 208 LEU B C 1
ATOM 4238 O O . LEU B 1 208 ? 10.156 -6.656 1.511 1 98.88 208 LEU B O 1
ATOM 4242 N N . ARG B 1 209 ? 11.711 -5.031 1.519 1 98.75 209 ARG B N 1
ATOM 4243 C CA . ARG B 1 209 ? 10.867 -4.059 2.205 1 98.75 209 ARG B CA 1
ATOM 4244 C C . ARG B 1 209 ? 9.633 -3.725 1.377 1 98.75 209 ARG B C 1
ATOM 4246 O O . ARG B 1 209 ? 8.508 -3.736 1.891 1 98.75 209 ARG B O 1
ATOM 4253 N N . LEU B 1 210 ? 9.859 -3.471 0.076 1 98.81 210 LEU B N 1
ATOM 4254 C CA . LEU B 1 210 ? 8.75 -3.139 -0.812 1 98.81 210 LEU B CA 1
ATOM 4255 C C . LEU B 1 210 ? 7.793 -4.32 -0.951 1 98.81 210 LEU B C 1
ATOM 4257 O O . LEU B 1 210 ? 6.574 -4.152 -0.84 1 98.81 210 LEU B O 1
ATOM 4261 N N . ILE B 1 211 ? 8.336 -5.5 -1.17 1 98.88 211 ILE B N 1
ATOM 4262 C CA . ILE B 1 211 ? 7.531 -6.703 -1.341 1 98.88 211 ILE B CA 1
ATOM 4263 C C . ILE B 1 211 ? 6.715 -6.961 -0.076 1 98.88 211 ILE B C 1
ATOM 4265 O O . ILE B 1 211 ? 5.527 -7.289 -0.153 1 98.88 211 ILE B O 1
ATOM 4269 N N . SER B 1 212 ? 7.387 -6.793 1.07 1 98.69 212 SER B N 1
ATOM 4270 C CA . SER B 1 212 ? 6.699 -7.012 2.34 1 98.69 212 SER B CA 1
ATOM 4271 C C . SER B 1 212 ? 5.566 -6.012 2.535 1 98.69 212 SER B C 1
ATOM 4273 O O . SER B 1 212 ? 4.48 -6.379 2.984 1 98.69 212 SER B O 1
ATOM 4275 N N . PHE B 1 213 ? 5.797 -4.746 2.182 1 98.69 213 PHE B N 1
ATOM 4276 C CA . PHE B 1 213 ? 4.746 -3.746 2.326 1 98.69 213 PHE B CA 1
ATOM 4277 C C . PHE B 1 213 ? 3.562 -4.07 1.42 1 98.69 213 PHE B C 1
ATOM 4279 O O . PHE B 1 213 ? 2.412 -4.043 1.861 1 98.69 213 PHE B O 1
ATOM 4286 N N . PHE B 1 214 ? 3.797 -4.363 0.14 1 98.75 214 PHE B N 1
ATOM 4287 C CA . PHE B 1 214 ? 2.707 -4.695 -0.768 1 98.75 214 PHE B CA 1
ATOM 4288 C C . PHE B 1 214 ? 1.974 -5.945 -0.297 1 98.75 214 PHE B C 1
ATOM 4290 O O . PHE B 1 214 ? 0.759 -6.062 -0.47 1 98.75 214 PHE B O 1
ATOM 4297 N N . GLY B 1 215 ? 2.703 -6.883 0.281 1 98.62 215 GLY B N 1
ATOM 4298 C CA . GLY B 1 215 ? 2.121 -8.125 0.769 1 98.62 215 GLY B CA 1
ATOM 4299 C C . GLY B 1 215 ? 1.24 -7.93 1.989 1 98.62 215 GLY B C 1
ATOM 4300 O O . GLY B 1 215 ? 0.158 -8.516 2.08 1 98.62 215 GLY B O 1
ATOM 4301 N N . MET B 1 216 ? 1.648 -7.125 2.883 1 97.81 216 MET B N 1
ATOM 4302 C CA . MET B 1 216 ? 0.975 -6.973 4.172 1 97.81 216 MET B CA 1
ATOM 4303 C C . MET B 1 216 ? -0.024 -5.82 4.125 1 97.81 216 MET B C 1
ATOM 4305 O O . MET B 1 216 ? -1.104 -5.906 4.715 1 97.81 216 MET B O 1
ATOM 4309 N N . GLY B 1 217 ? 0.39 -4.734 3.398 1 97.31 217 GLY B N 1
ATOM 4310 C CA . GLY B 1 217 ? -0.303 -3.465 3.557 1 97.31 217 GLY B CA 1
ATOM 4311 C C . GLY B 1 217 ? 0.002 -2.779 4.875 1 97.31 217 GLY B C 1
ATOM 4312 O O . GLY B 1 217 ? 0.728 -3.324 5.711 1 97.31 217 GLY B O 1
ATOM 4313 N N . ALA B 1 218 ? -0.542 -1.593 5.039 1 97.56 218 ALA B N 1
ATOM 4314 C CA . ALA B 1 218 ? -0.257 -0.801 6.23 1 97.56 218 ALA B CA 1
ATOM 4315 C C . ALA B 1 218 ? -0.844 -1.456 7.477 1 97.56 218 ALA B C 1
ATOM 4317 O O . ALA B 1 218 ? -0.197 -1.499 8.523 1 97.56 218 ALA B O 1
ATOM 4318 N N . ASP B 1 219 ? -2.029 -1.994 7.402 1 95.12 219 ASP B N 1
ATOM 4319 C CA . ASP B 1 219 ? -2.725 -2.545 8.562 1 95.12 219 ASP B CA 1
ATOM 4320 C C . ASP B 1 219 ? -1.98 -3.752 9.125 1 95.12 219 ASP B C 1
ATOM 4322 O O . ASP B 1 219 ? -1.738 -3.83 10.336 1 95.12 219 ASP B O 1
ATOM 4326 N N . ALA B 1 220 ? -1.665 -4.668 8.242 1 96.62 220 ALA B N 1
ATOM 4327 C CA . ALA B 1 220 ? -0.962 -5.859 8.703 1 96.62 220 ALA B CA 1
ATOM 4328 C C . ALA B 1 220 ? 0.446 -5.52 9.18 1 96.62 220 ALA B C 1
ATOM 4330 O O . ALA B 1 220 ? 0.954 -6.129 10.125 1 96.62 220 ALA B O 1
ATOM 4331 N N . LEU B 1 221 ? 1.108 -4.609 8.523 1 97.69 221 LEU B N 1
ATOM 4332 C CA . LEU B 1 221 ? 2.436 -4.184 8.961 1 97.69 221 LEU B CA 1
ATOM 4333 C C . LEU B 1 221 ? 2.389 -3.604 10.367 1 97.69 221 LEU B C 1
ATOM 4335 O O . LEU B 1 221 ? 3.217 -3.951 11.211 1 97.69 221 LEU B O 1
ATOM 4339 N N . GLU B 1 222 ? 1.425 -2.744 10.602 1 97 222 GLU B N 1
ATOM 4340 C CA . GLU B 1 222 ? 1.252 -2.158 11.93 1 97 222 GLU B CA 1
ATOM 4341 C C . GLU B 1 222 ? 0.969 -3.232 12.969 1 97 222 GLU B C 1
ATOM 4343 O O . GLU B 1 222 ? 1.597 -3.256 14.031 1 97 222 GLU B O 1
ATOM 4348 N N . ARG B 1 223 ? 0.112 -4.117 12.664 1 94.94 223 ARG B N 1
ATOM 4349 C CA . ARG B 1 223 ? -0.286 -5.164 13.602 1 94.94 223 ARG B CA 1
ATOM 4350 C C . ARG B 1 223 ? 0.891 -6.07 13.945 1 94.94 223 ARG B C 1
ATOM 4352 O O . ARG B 1 223 ? 1.056 -6.477 15.102 1 94.94 223 ARG B O 1
ATOM 4359 N N . SER B 1 224 ? 1.683 -6.352 12.961 1 95.88 224 SER B N 1
ATOM 4360 C CA . SER B 1 224 ? 2.76 -7.324 13.117 1 95.88 224 SER B CA 1
ATOM 4361 C C . SER B 1 224 ? 3.975 -6.695 13.797 1 95.88 224 SER B C 1
ATOM 4363 O O . SER B 1 224 ? 4.723 -7.375 14.5 1 95.88 224 SER B O 1
ATOM 4365 N N . PHE B 1 225 ? 4.129 -5.359 13.617 1 97.12 225 PHE B N 1
ATOM 4366 C CA . PHE B 1 225 ? 5.445 -4.844 13.969 1 97.12 225 PHE B CA 1
ATOM 4367 C C . PHE B 1 225 ? 5.324 -3.635 14.891 1 97.12 225 PHE B C 1
ATOM 4369 O O . PHE B 1 225 ? 6.309 -2.936 15.141 1 97.12 225 PHE B O 1
ATOM 4376 N N . ARG B 1 226 ? 4.145 -3.336 15.406 1 93 226 ARG B N 1
ATOM 4377 C CA . ARG B 1 226 ? 4 -2.275 16.391 1 93 226 ARG B CA 1
ATOM 4378 C C . ARG B 1 226 ? 4.949 -2.494 17.578 1 93 226 ARG B C 1
ATOM 4380 O O . ARG B 1 226 ? 5.523 -1.54 18.094 1 93 226 ARG B O 1
ATOM 4387 N N . ALA B 1 227 ? 5.109 -3.713 17.953 1 92.31 227 ALA B N 1
ATOM 4388 C CA . ALA B 1 227 ? 5.953 -4.051 19.094 1 92.31 227 ALA B CA 1
ATOM 4389 C C . ALA B 1 227 ? 7.086 -4.984 18.672 1 92.31 227 ALA B C 1
ATOM 4391 O O . ALA B 1 227 ? 7.656 -5.684 19.516 1 92.31 227 ALA B O 1
ATOM 4392 N N . ALA B 1 228 ? 7.309 -5.125 17.359 1 92.81 228 ALA B N 1
ATOM 4393 C CA . ALA B 1 228 ? 8.367 -5.984 16.844 1 92.81 228 ALA B CA 1
ATOM 4394 C C . ALA B 1 228 ? 9.258 -5.219 15.859 1 92.81 228 ALA B C 1
ATOM 4396 O O . ALA B 1 228 ? 8.914 -4.113 15.438 1 92.81 228 ALA B O 1
ATOM 4397 N N . ASP B 1 229 ? 10.391 -5.789 15.516 1 95.44 229 ASP B N 1
ATOM 4398 C CA . ASP B 1 229 ? 11.398 -5.125 14.695 1 95.44 229 ASP B CA 1
ATOM 4399 C C . ASP B 1 229 ? 11.258 -5.52 13.227 1 95.44 229 ASP B C 1
ATOM 4401 O O . ASP B 1 229 ? 11.695 -6.598 12.828 1 95.44 229 ASP B O 1
ATOM 4405 N N . PHE B 1 230 ? 10.742 -4.641 12.461 1 97.5 230 PHE B N 1
ATOM 4406 C CA . PHE B 1 230 ? 10.539 -4.891 11.039 1 97.5 230 PHE B CA 1
ATOM 4407 C C . PHE B 1 230 ? 11.875 -5.121 10.336 1 97.5 230 PHE B C 1
ATOM 4409 O O . PHE B 1 230 ? 11.969 -5.961 9.438 1 97.5 230 PHE B O 1
ATOM 4416 N N . GLU B 1 231 ? 12.93 -4.461 10.711 1 97.25 231 GLU B N 1
ATOM 4417 C CA . GLU B 1 231 ? 14.25 -4.645 10.125 1 97.25 231 GLU B CA 1
ATOM 4418 C C . GLU B 1 231 ? 14.781 -6.055 10.391 1 97.25 231 GLU B C 1
ATOM 4420 O O . GLU B 1 231 ? 15.414 -6.656 9.523 1 97.25 231 GLU B O 1
ATOM 4425 N N . ALA B 1 232 ? 14.539 -6.508 11.57 1 97.38 232 ALA B N 1
ATOM 4426 C CA . ALA B 1 232 ? 14.945 -7.867 11.906 1 97.38 232 ALA B CA 1
ATOM 4427 C C . ALA B 1 232 ? 14.219 -8.891 11.031 1 97.38 232 ALA B C 1
ATOM 4429 O O . ALA B 1 232 ? 14.82 -9.867 10.586 1 97.38 232 ALA B O 1
ATOM 4430 N N . TYR B 1 233 ? 12.977 -8.656 10.867 1 97.56 233 TYR B N 1
ATOM 4431 C CA . TYR B 1 233 ? 12.188 -9.5 9.977 1 97.56 233 TYR B CA 1
ATOM 4432 C C . TYR B 1 233 ? 12.789 -9.516 8.57 1 97.56 233 TYR B C 1
ATOM 4434 O O . TYR B 1 233 ? 12.961 -10.578 7.977 1 97.56 233 TYR B O 1
ATOM 4442 N N . LEU B 1 234 ? 13.141 -8.383 8.008 1 98 234 LEU B N 1
ATOM 4443 C CA . LEU B 1 234 ? 13.727 -8.297 6.68 1 98 234 LEU B CA 1
ATOM 4444 C C . LEU B 1 234 ? 15.062 -9.031 6.621 1 98 234 LEU B C 1
ATOM 4446 O O . LEU B 1 234 ? 15.359 -9.719 5.641 1 98 234 LEU B O 1
ATOM 4450 N N . HIS B 1 235 ? 15.844 -8.906 7.676 1 97.38 235 HIS B N 1
ATOM 4451 C CA . HIS B 1 235 ? 17.141 -9.586 7.73 1 97.38 235 HIS B CA 1
ATOM 4452 C C . HIS B 1 235 ? 16.969 -11.102 7.691 1 97.38 235 HIS B C 1
ATOM 4454 O O . HIS B 1 235 ? 17.766 -11.797 7.059 1 97.38 235 HIS B O 1
ATOM 4460 N N . THR B 1 236 ? 15.961 -11.539 8.336 1 96.69 236 THR B N 1
ATOM 4461 C CA . THR B 1 236 ? 15.688 -12.977 8.305 1 96.69 236 THR B CA 1
ATOM 4462 C C . THR B 1 236 ? 15.336 -13.43 6.895 1 96.69 236 THR B C 1
ATOM 4464 O O . THR B 1 236 ? 15.789 -14.484 6.449 1 96.69 236 THR B O 1
ATOM 4467 N N . ARG B 1 237 ? 14.617 -12.711 6.199 1 97.19 237 ARG B N 1
ATOM 4468 C CA . ARG B 1 237 ? 14.203 -13.047 4.84 1 97.19 237 ARG B CA 1
ATOM 4469 C C . ARG B 1 237 ? 15.398 -13.055 3.893 1 97.19 237 ARG B C 1
ATOM 4471 O O . ARG B 1 237 ? 15.422 -13.812 2.92 1 97.19 237 ARG B O 1
ATOM 4478 N N . MET B 1 238 ? 16.359 -12.25 4.195 1 97.88 238 MET B N 1
ATOM 4479 C CA . MET B 1 238 ? 17.516 -12.086 3.324 1 97.88 238 MET B CA 1
ATOM 4480 C C . MET B 1 238 ? 18.375 -13.344 3.312 1 97.88 238 MET B C 1
ATOM 4482 O O . MET B 1 238 ? 19.172 -13.555 2.387 1 97.88 238 MET B O 1
ATOM 4486 N N . ARG B 1 239 ? 18.203 -14.141 4.305 1 97.06 239 ARG B N 1
ATOM 4487 C CA . ARG B 1 239 ? 19.062 -15.305 4.469 1 97.06 239 ARG B CA 1
ATOM 4488 C C . ARG B 1 239 ? 18.922 -16.266 3.289 1 97.06 239 ARG B C 1
ATOM 4490 O O . ARG B 1 239 ? 19.906 -16.891 2.871 1 97.06 239 ARG B O 1
ATOM 4497 N N . THR B 1 240 ? 17.75 -16.281 2.666 1 97.81 240 THR B N 1
ATOM 4498 C CA . THR B 1 240 ? 17.547 -17.266 1.61 1 97.81 240 THR B CA 1
ATOM 4499 C C . THR B 1 240 ? 17.172 -16.594 0.295 1 97.81 240 THR B C 1
ATOM 4501 O O . THR B 1 240 ? 17.141 -17.234 -0.756 1 97.81 240 THR B O 1
ATOM 4504 N N . ALA B 1 241 ? 16.969 -15.32 0.286 1 98.75 241 ALA B N 1
ATOM 4505 C CA . ALA B 1 241 ? 16.422 -14.625 -0.871 1 98.75 241 ALA B CA 1
ATOM 4506 C C . ALA B 1 241 ? 17.531 -14.172 -1.819 1 98.75 241 ALA B C 1
ATOM 4508 O O . ALA B 1 241 ? 18.656 -13.906 -1.391 1 98.75 241 ALA B O 1
ATOM 4509 N N . SER B 1 242 ? 17.188 -14.117 -3.08 1 98.81 242 SER B N 1
ATOM 4510 C CA . SER B 1 242 ? 18.078 -13.602 -4.117 1 98.81 242 SER B CA 1
ATOM 4511 C C . SER B 1 242 ? 17.438 -12.414 -4.84 1 98.81 242 SER B C 1
ATOM 4513 O O . SER B 1 242 ? 16.344 -12.516 -5.375 1 98.81 242 SER B O 1
ATOM 4515 N N . LEU B 1 243 ? 18.219 -11.297 -4.855 1 98.75 243 LEU B N 1
ATOM 4516 C CA . LEU B 1 243 ? 17.75 -10.102 -5.551 1 98.75 243 LEU B CA 1
ATOM 4517 C C . LEU B 1 243 ? 17.547 -10.383 -7.035 1 98.75 243 LEU B C 1
ATOM 4519 O O . LEU B 1 243 ? 16.547 -9.945 -7.625 1 98.75 243 LEU B O 1
ATOM 4523 N N . ALA B 1 244 ? 18.469 -11.078 -7.633 1 98.75 244 ALA B N 1
ATOM 4524 C CA . ALA B 1 244 ? 18.391 -11.352 -9.07 1 98.75 244 ALA B CA 1
ATOM 4525 C C . ALA B 1 244 ? 17.156 -12.164 -9.406 1 98.75 244 ALA B C 1
ATOM 4527 O O . ALA B 1 244 ? 16.5 -11.914 -10.414 1 98.75 244 ALA B O 1
ATOM 4528 N N . HIS B 1 245 ? 16.812 -13.156 -8.586 1 98.88 245 HIS B N 1
ATOM 4529 C CA . HIS B 1 245 ? 15.625 -13.969 -8.805 1 98.88 245 HIS B CA 1
ATOM 4530 C C . HIS B 1 245 ? 14.352 -13.156 -8.562 1 98.88 245 HIS B C 1
ATOM 4532 O O . HIS B 1 245 ? 13.359 -13.328 -9.281 1 98.88 245 HIS B O 1
ATOM 4538 N N . ILE B 1 246 ? 14.391 -12.258 -7.562 1 98.94 246 ILE B N 1
ATOM 4539 C CA . ILE B 1 246 ? 13.266 -11.359 -7.297 1 98.94 246 ILE B CA 1
ATOM 4540 C C . ILE B 1 246 ? 12.969 -10.523 -8.539 1 98.94 246 ILE B C 1
ATOM 4542 O O . ILE B 1 246 ? 11.82 -10.422 -8.969 1 98.94 246 ILE B O 1
ATOM 4546 N N . LEU B 1 247 ? 13.977 -9.953 -9.109 1 98.81 247 LEU B N 1
ATOM 4547 C CA . LEU B 1 247 ? 13.805 -9.055 -10.242 1 98.81 247 LEU B CA 1
ATOM 4548 C C . LEU B 1 247 ? 13.359 -9.828 -11.484 1 98.81 247 LEU B C 1
ATOM 4550 O O . LEU B 1 247 ? 12.555 -9.328 -12.273 1 98.81 247 LEU B O 1
ATOM 4554 N N . ASP B 1 248 ? 13.891 -11.016 -11.656 1 98.88 248 ASP B N 1
ATOM 4555 C CA . ASP B 1 248 ? 13.492 -11.844 -12.789 1 98.88 248 ASP B CA 1
ATOM 4556 C C . ASP B 1 248 ? 12.008 -12.195 -12.719 1 98.88 248 ASP B C 1
ATOM 4558 O O . ASP B 1 248 ? 11.281 -12.055 -13.703 1 98.88 248 ASP B O 1
ATOM 4562 N N . LEU B 1 249 ? 11.586 -12.641 -11.57 1 98.88 249 LEU B N 1
ATOM 4563 C CA . LEU B 1 249 ? 10.172 -12.953 -11.383 1 98.88 249 LEU B CA 1
ATOM 4564 C C . LEU B 1 249 ? 9.312 -11.695 -11.516 1 98.88 249 LEU B C 1
ATOM 4566 O O . LEU B 1 249 ? 8.195 -11.758 -12.039 1 98.88 249 LEU B O 1
ATOM 4570 N N . GLY B 1 250 ? 9.836 -10.562 -10.969 1 98.81 250 GLY B N 1
ATOM 4571 C CA . GLY B 1 250 ? 9.125 -9.305 -11.156 1 98.81 250 GLY B CA 1
ATOM 4572 C C . GLY B 1 250 ? 8.836 -8.992 -12.609 1 98.81 250 GLY B C 1
ATOM 4573 O O . GLY B 1 250 ? 7.742 -8.531 -12.945 1 98.81 250 GLY B O 1
ATOM 4574 N N . ARG B 1 251 ? 9.789 -9.234 -13.43 1 98.5 251 ARG B N 1
ATOM 4575 C CA . ARG B 1 251 ? 9.617 -9.031 -14.867 1 98.5 251 ARG B CA 1
ATOM 4576 C C . ARG B 1 251 ? 8.516 -9.93 -15.422 1 98.5 251 ARG B C 1
ATOM 4578 O O . ARG B 1 251 ? 7.66 -9.484 -16.172 1 98.5 251 ARG B O 1
ATOM 4585 N N . VAL B 1 252 ? 8.508 -11.164 -15.07 1 98.75 252 VAL B N 1
ATOM 4586 C CA . VAL B 1 252 ? 7.555 -12.148 -15.578 1 98.75 252 VAL B CA 1
ATOM 4587 C C . VAL B 1 252 ? 6.141 -11.758 -15.164 1 98.75 252 VAL B C 1
ATOM 4589 O O . VAL B 1 252 ? 5.203 -11.859 -15.961 1 98.75 252 VAL B O 1
ATOM 4592 N N . VAL B 1 253 ? 5.961 -11.336 -13.922 1 98.75 253 VAL B N 1
ATOM 4593 C CA . VAL B 1 253 ? 4.668 -10.93 -13.383 1 98.75 253 VAL B CA 1
ATOM 4594 C C . VAL B 1 253 ? 4.051 -9.852 -14.273 1 98.75 253 VAL B C 1
ATOM 4596 O O . VAL B 1 253 ? 2.844 -9.867 -14.531 1 98.75 253 VAL B O 1
ATOM 4599 N N . GLU B 1 254 ? 4.832 -8.992 -14.812 1 98.12 254 GLU B N 1
ATOM 4600 C CA . GLU B 1 254 ? 4.348 -7.871 -15.609 1 98.12 254 GLU B CA 1
ATOM 4601 C C . GLU B 1 254 ? 3.891 -8.336 -16.984 1 98.12 254 GLU B C 1
ATOM 4603 O O . GLU B 1 254 ? 3.209 -7.602 -17.703 1 98.12 254 GLU B O 1
ATOM 4608 N N . THR B 1 255 ? 4.223 -9.57 -17.406 1 98.25 255 THR B N 1
ATOM 4609 C CA . THR B 1 255 ? 3.855 -10.078 -18.719 1 98.25 255 THR B CA 1
ATOM 4610 C C . THR B 1 255 ? 2.484 -10.75 -18.672 1 98.25 255 THR B C 1
ATOM 4612 O O . THR B 1 255 ? 1.917 -11.078 -19.719 1 98.25 255 THR B O 1
ATOM 4615 N N . HIS B 1 256 ? 1.912 -10.961 -17.547 1 98.62 256 HIS B N 1
ATOM 4616 C CA . HIS B 1 256 ? 0.653 -11.68 -17.375 1 98.62 256 HIS B CA 1
ATOM 4617 C C . HIS B 1 256 ? -0.5 -10.93 -18.031 1 98.62 256 HIS B C 1
ATOM 4619 O O . HIS B 1 256 ? -0.777 -9.781 -17.672 1 98.62 256 HIS B O 1
ATOM 4625 N N . ASP B 1 257 ? -1.117 -11.492 -18.984 1 98.38 257 ASP B N 1
ATOM 4626 C CA . ASP B 1 257 ? -2.299 -10.977 -19.672 1 98.38 257 ASP B CA 1
ATOM 4627 C C . ASP B 1 257 ? -3.025 -12.094 -20.422 1 98.38 257 ASP B C 1
ATOM 4629 O O . ASP B 1 257 ? -2.584 -12.516 -21.484 1 98.38 257 ASP B O 1
ATOM 4633 N N . LEU B 1 258 ? -4.188 -12.531 -19.906 1 98.62 258 LEU B N 1
ATOM 4634 C CA . LEU B 1 258 ? -4.93 -13.633 -20.531 1 98.62 258 LEU B CA 1
ATOM 4635 C C . LEU B 1 258 ? -5.402 -13.258 -21.922 1 98.62 258 LEU B C 1
ATOM 4637 O O . LEU B 1 258 ? -5.418 -14.094 -22.828 1 98.62 258 LEU B O 1
ATOM 4641 N N . GLU B 1 259 ? -5.727 -12.031 -22.078 1 96.62 259 GLU B N 1
ATOM 4642 C CA . GLU B 1 259 ? -6.293 -11.594 -23.359 1 96.62 259 GLU B CA 1
ATOM 4643 C C . GLU B 1 259 ? -5.207 -11.461 -24.422 1 96.62 259 GLU B C 1
ATOM 4645 O O . GLU B 1 259 ? -5.512 -11.359 -25.609 1 96.62 259 GLU B O 1
ATOM 4650 N N . ALA B 1 260 ? -4 -11.406 -23.984 1 96.81 260 ALA B N 1
ATOM 4651 C CA . ALA B 1 260 ? -2.889 -11.43 -24.938 1 96.81 260 ALA B CA 1
ATOM 4652 C C . ALA B 1 260 ? -2.684 -12.836 -25.5 1 96.81 260 ALA B C 1
ATOM 4654 O O . ALA B 1 260 ? -2.074 -13.008 -26.547 1 96.81 260 ALA B O 1
ATOM 4655 N N . ILE B 1 261 ? -3.154 -13.836 -24.812 1 97.5 261 ILE B N 1
ATOM 4656 C CA . ILE B 1 261 ? -3.059 -15.219 -25.266 1 97.5 261 ILE B CA 1
ATOM 4657 C C . ILE B 1 261 ? -4.133 -15.492 -26.328 1 97.5 261 ILE B C 1
ATOM 4659 O O . ILE B 1 261 ? -3.836 -16.016 -27.391 1 97.5 261 ILE B O 1
ATOM 4663 N N . VAL B 1 262 ? -5.332 -15.203 -25.953 1 96.44 262 VAL B N 1
ATOM 4664 C CA . VAL B 1 262 ? -6.516 -15.367 -26.781 1 96.44 262 VAL B CA 1
ATOM 4665 C C . VAL B 1 262 ? -7.512 -14.242 -26.5 1 96.44 262 VAL B C 1
ATOM 4667 O O . VAL B 1 262 ? -7.711 -13.867 -25.344 1 96.44 262 VAL B O 1
ATOM 4670 N N . PRO B 1 263 ? -8.133 -13.727 -27.594 1 97.5 263 PRO B N 1
ATOM 4671 C CA . PRO B 1 263 ? -9.133 -12.688 -27.344 1 97.5 263 PRO B CA 1
ATOM 4672 C C . PRO B 1 263 ? -10.234 -13.148 -26.391 1 97.5 263 PRO B C 1
ATOM 4674 O O . PRO B 1 263 ? -10.609 -14.32 -26.406 1 97.5 263 PRO B O 1
ATOM 4677 N N . ARG B 1 264 ? -10.758 -12.242 -25.703 1 97.19 264 ARG B N 1
ATOM 4678 C CA . ARG B 1 264 ? -11.656 -12.5 -24.578 1 97.19 264 ARG B CA 1
ATOM 4679 C C . ARG B 1 264 ? -12.82 -13.391 -25 1 97.19 264 ARG B C 1
ATOM 4681 O O . ARG B 1 264 ? -13.125 -14.375 -24.328 1 97.19 264 ARG B O 1
ATOM 4688 N N . ASP B 1 265 ? -13.492 -13.07 -26.062 1 97.31 265 ASP B N 1
ATOM 4689 C CA . ASP B 1 265 ? -14.648 -13.836 -26.5 1 97.31 265 ASP B CA 1
ATOM 4690 C C . ASP B 1 265 ? -14.266 -15.281 -26.828 1 97.31 265 ASP B C 1
ATOM 4692 O O . ASP B 1 265 ? -15 -16.219 -26.5 1 97.31 265 ASP B O 1
ATOM 4696 N N . GLU B 1 266 ? -13.211 -15.398 -27.484 1 98.44 266 GLU B N 1
ATOM 4697 C CA . GLU B 1 266 ? -12.711 -16.734 -27.812 1 98.44 266 GLU B CA 1
ATOM 4698 C C . GLU B 1 266 ? -12.273 -17.484 -26.547 1 98.44 266 GLU B C 1
ATOM 4700 O O . GLU B 1 266 ? -12.484 -18.688 -26.438 1 98.44 266 GLU B O 1
ATOM 4705 N N . LEU B 1 267 ? -11.68 -16.75 -25.656 1 98.62 267 LEU B N 1
ATOM 4706 C CA . LEU B 1 267 ? -11.273 -17.328 -24.391 1 98.62 267 LEU B CA 1
ATOM 4707 C C . LEU B 1 267 ? -12.469 -17.938 -23.656 1 98.62 267 LEU B C 1
ATOM 4709 O O . LEU B 1 267 ? -12.422 -19.094 -23.25 1 98.62 267 LEU B O 1
ATOM 4713 N N . PHE B 1 268 ? -13.539 -17.219 -23.531 1 98.62 268 PHE B N 1
ATOM 4714 C CA . PHE B 1 268 ? -14.734 -17.688 -22.844 1 98.62 268 PHE B CA 1
ATOM 4715 C C . PHE B 1 268 ? -15.375 -18.844 -23.594 1 98.62 268 PHE B C 1
ATOM 4717 O O . PHE B 1 268 ? -15.859 -19.797 -22.969 1 98.62 268 PHE B O 1
ATOM 4724 N N . ALA B 1 269 ? -15.367 -18.797 -24.891 1 98.5 269 ALA B N 1
ATOM 4725 C CA . ALA B 1 269 ? -15.914 -19.891 -25.688 1 98.5 269 ALA B CA 1
ATOM 4726 C C . ALA B 1 269 ? -15.133 -21.172 -25.453 1 98.5 269 ALA B C 1
ATOM 4728 O O . ALA B 1 269 ? -15.727 -22.25 -25.312 1 98.5 269 ALA B O 1
ATOM 4729 N N . ARG B 1 270 ? -13.852 -21.047 -25.406 1 98.31 270 ARG B N 1
ATOM 4730 C CA . ARG B 1 270 ? -13 -22.203 -25.141 1 98.31 270 ARG B CA 1
ATOM 4731 C C . ARG B 1 270 ? -13.273 -22.781 -23.766 1 98.31 270 ARG B C 1
ATOM 4733 O O . ARG B 1 270 ? -13.289 -24 -23.578 1 98.31 270 ARG B O 1
ATOM 4740 N N . TRP B 1 271 ? -13.438 -21.922 -22.797 1 98.56 271 TRP B N 1
ATOM 4741 C CA . TRP B 1 271 ? -13.695 -22.359 -21.438 1 98.56 271 TRP B CA 1
ATOM 4742 C C . TRP B 1 271 ? -15.023 -23.109 -21.344 1 98.56 271 TRP B C 1
ATOM 4744 O O . TRP B 1 271 ? -15.109 -24.156 -20.703 1 98.56 271 TRP B O 1
ATOM 4754 N N . ARG B 1 272 ? -15.992 -22.688 -22.031 1 97.69 272 ARG B N 1
ATOM 4755 C CA . ARG B 1 272 ? -17.297 -23.344 -22.062 1 97.69 272 ARG B CA 1
ATOM 4756 C C . ARG B 1 272 ? -17.188 -24.719 -22.734 1 97.69 272 ARG B C 1
ATOM 4758 O O . ARG B 1 272 ? -17.703 -25.703 -22.219 1 97.69 272 ARG B O 1
ATOM 4765 N N . SER B 1 273 ? -16.609 -24.641 -23.812 1 97.88 273 SER B N 1
ATOM 4766 C CA . SER B 1 273 ? -16.5 -25.875 -24.609 1 97.88 273 SER B CA 1
ATOM 4767 C C . SER B 1 273 ? -15.75 -26.953 -23.844 1 97.88 273 SER B C 1
ATOM 4769 O O . SER B 1 273 ? -16.094 -28.125 -23.922 1 97.88 273 SER B O 1
ATOM 4771 N N . ALA B 1 274 ? -14.773 -26.516 -23.078 1 98.06 274 ALA B N 1
ATOM 4772 C CA . ALA B 1 274 ? -13.938 -27.469 -22.328 1 98.06 274 ALA B CA 1
ATOM 4773 C C . ALA B 1 274 ? -14.617 -27.891 -21.031 1 98.06 274 ALA B C 1
ATOM 4775 O O . ALA B 1 274 ? -14.172 -28.828 -20.359 1 98.06 274 ALA B O 1
ATOM 4776 N N . GLY B 1 275 ? -15.656 -27.188 -20.656 1 97 275 GLY B N 1
ATOM 4777 C CA . GLY B 1 275 ? -16.297 -27.453 -19.375 1 97 275 GLY B CA 1
ATOM 4778 C C . GLY B 1 275 ? -15.484 -27 -18.188 1 97 275 GLY B C 1
ATOM 4779 O O . GLY B 1 275 ? -15.562 -27.594 -17.109 1 97 275 GLY B O 1
ATOM 4780 N N . LEU B 1 276 ? -14.742 -25.969 -18.375 1 97.75 276 LEU B N 1
ATOM 4781 C CA . LEU B 1 276 ? -13.867 -25.453 -17.328 1 97.75 276 LEU B CA 1
ATOM 4782 C C . LEU B 1 276 ? -14.688 -24.906 -16.156 1 97.75 276 LEU B C 1
ATOM 4784 O O . LEU B 1 276 ? -15.68 -24.203 -16.359 1 97.75 276 LEU B O 1
ATOM 4788 N N . ARG B 1 277 ? -14.312 -25.312 -14.969 1 97.88 277 ARG B N 1
ATOM 4789 C CA . ARG B 1 277 ? -14.836 -24.734 -13.734 1 97.88 277 ARG B CA 1
ATOM 4790 C C . ARG B 1 277 ? -13.789 -23.844 -13.062 1 97.88 277 ARG B C 1
ATOM 4792 O O . ARG B 1 277 ? -12.703 -24.312 -12.719 1 97.88 277 ARG B O 1
ATOM 4799 N N . LEU B 1 278 ? -14.203 -22.594 -12.844 1 97.94 278 LEU B N 1
ATOM 4800 C CA . LEU B 1 278 ? -13.258 -21.609 -12.328 1 97.94 278 LEU B CA 1
ATOM 4801 C C . LEU B 1 278 ? -13.703 -21.094 -10.969 1 97.94 278 LEU B C 1
ATOM 4803 O O . LEU B 1 278 ? -14.875 -20.766 -10.781 1 97.94 278 LEU B O 1
ATOM 4807 N N . LEU B 1 279 ? -12.758 -21.078 -10.039 1 98.5 279 LEU B N 1
ATOM 4808 C CA . LEU B 1 279 ? -12.906 -20.375 -8.766 1 98.5 279 LEU B CA 1
ATOM 4809 C C . LEU B 1 279 ? -11.867 -19.266 -8.633 1 98.5 279 LEU B C 1
ATOM 4811 O O . LEU B 1 279 ? -10.664 -19.516 -8.727 1 98.5 279 LEU B O 1
ATOM 4815 N N . THR B 1 280 ? -12.328 -18.062 -8.516 1 98.56 280 THR B N 1
ATOM 4816 C CA . THR B 1 280 ? -11.422 -16.969 -8.18 1 98.56 280 THR B CA 1
ATOM 4817 C C . THR B 1 280 ? -11.797 -16.344 -6.828 1 98.56 280 THR B C 1
ATOM 4819 O O . THR B 1 280 ? -12.977 -16.219 -6.5 1 98.56 280 THR B O 1
ATOM 4822 N N . VAL B 1 281 ? -10.789 -16.047 -6.023 1 98.44 281 VAL B N 1
ATOM 4823 C CA . VAL B 1 281 ? -10.945 -15.438 -4.711 1 98.44 281 VAL B CA 1
ATOM 4824 C C . VAL B 1 281 ? -10.023 -14.227 -4.594 1 98.44 281 VAL B C 1
ATOM 4826 O O . VAL B 1 281 ? -8.828 -14.32 -4.895 1 98.44 281 VAL B O 1
ATOM 4829 N N . ASN B 1 282 ? -10.539 -13.141 -4.203 1 98.44 282 ASN B N 1
ATOM 4830 C CA . ASN B 1 282 ? -9.703 -11.969 -3.963 1 98.44 282 ASN B CA 1
ATOM 4831 C C . ASN B 1 282 ? -9.938 -11.398 -2.564 1 98.44 282 ASN B C 1
ATOM 4833 O O . ASN B 1 282 ? -10.977 -11.641 -1.957 1 98.44 282 ASN B O 1
ATOM 4837 N N . ILE B 1 283 ? -8.922 -10.742 -2.104 1 97.38 283 ILE B N 1
ATOM 4838 C CA . ILE B 1 283 ? -8.969 -10.086 -0.799 1 97.38 283 ILE B CA 1
ATOM 4839 C C . ILE B 1 283 ? -9.195 -8.594 -0.977 1 97.38 283 ILE B C 1
ATOM 4841 O O . ILE B 1 283 ? -8.477 -7.93 -1.731 1 97.38 283 ILE B O 1
ATOM 4845 N N . ARG B 1 284 ? -10.188 -8.109 -0.323 1 94.06 284 ARG B N 1
ATOM 4846 C CA . ARG B 1 284 ? -10.414 -6.668 -0.37 1 94.06 284 ARG B CA 1
ATOM 4847 C C . ARG B 1 284 ? -9.273 -5.91 0.292 1 94.06 284 ARG B C 1
ATOM 4849 O O . ARG B 1 284 ? -8.789 -6.309 1.354 1 94.06 284 ARG B O 1
ATOM 4856 N N . GLY B 1 285 ? -8.805 -4.859 -0.398 1 93.56 285 GLY B N 1
ATOM 4857 C CA . GLY B 1 285 ? -7.707 -4.07 0.135 1 93.56 285 GLY B CA 1
ATOM 4858 C C . GLY B 1 285 ? -6.34 -4.605 -0.258 1 93.56 285 GLY B C 1
ATOM 4859 O O . GLY B 1 285 ? -5.316 -4.074 0.17 1 93.56 285 GLY B O 1
ATOM 4860 N N . ASP B 1 286 ? -6.305 -5.664 -1.091 1 97.44 286 ASP B N 1
ATOM 4861 C CA . ASP B 1 286 ? -5.062 -6.223 -1.62 1 97.44 286 ASP B CA 1
ATOM 4862 C C . ASP B 1 286 ? -4.27 -5.168 -2.387 1 97.44 286 ASP B C 1
ATOM 4864 O O . ASP B 1 286 ? -4.809 -4.5 -3.273 1 97.44 286 ASP B O 1
ATOM 4868 N N . GLN B 1 287 ? -2.963 -5.066 -2.102 1 98.38 287 GLN B N 1
ATOM 4869 C CA . GLN B 1 287 ? -2.188 -3.965 -2.666 1 98.38 287 GLN B CA 1
ATOM 4870 C C . GLN B 1 287 ? -1.532 -4.371 -3.982 1 98.38 287 GLN B C 1
ATOM 4872 O O . GLN B 1 287 ? -0.951 -3.535 -4.676 1 98.38 287 GLN B O 1
ATOM 4877 N N . PHE B 1 288 ? -1.581 -5.648 -4.309 1 98.62 288 PHE B N 1
ATOM 4878 C CA . PHE B 1 288 ? -1.088 -6.105 -5.605 1 98.62 288 PHE B CA 1
ATOM 4879 C C . PHE B 1 288 ? -2.225 -6.203 -6.613 1 98.62 288 PHE B C 1
ATOM 4881 O O . PHE B 1 288 ? -2.062 -5.832 -7.777 1 98.62 288 PHE B O 1
ATOM 4888 N N . PHE B 1 289 ? -3.334 -6.734 -6.121 1 98.5 289 PHE B N 1
ATOM 4889 C CA . PHE B 1 289 ? -4.41 -7.137 -7.02 1 98.5 289 PHE B CA 1
ATOM 4890 C C . PHE B 1 289 ? -5.746 -6.57 -6.555 1 98.5 289 PHE B C 1
ATOM 4892 O O . PHE B 1 289 ? -6.48 -7.227 -5.816 1 98.5 289 PHE B O 1
ATOM 4899 N N . PRO B 1 290 ? -6.164 -5.43 -7.125 1 96.56 290 PRO B N 1
ATOM 4900 C CA . PRO B 1 290 ? -7.496 -4.91 -6.812 1 96.56 290 PRO B CA 1
ATOM 4901 C C . PRO B 1 290 ? -8.609 -5.902 -7.141 1 96.56 290 PRO B C 1
ATOM 4903 O O . PRO B 1 290 ? -8.656 -6.434 -8.258 1 96.56 290 PRO B O 1
ATOM 4906 N N . ALA B 1 291 ? -9.539 -6.09 -6.191 1 95.88 291 ALA B N 1
ATOM 4907 C CA . ALA B 1 291 ? -10.602 -7.074 -6.371 1 95.88 291 ALA B CA 1
ATOM 4908 C C . ALA B 1 291 ? -11.477 -6.723 -7.574 1 95.88 291 ALA B C 1
ATOM 4910 O O . ALA B 1 291 ? -12.016 -7.609 -8.234 1 95.88 291 ALA B O 1
ATOM 4911 N N . ALA B 1 292 ? -11.539 -5.434 -7.879 1 94.19 292 ALA B N 1
ATOM 4912 C CA . ALA B 1 292 ? -12.406 -4.953 -8.945 1 94.19 292 ALA B CA 1
ATOM 4913 C C . ALA B 1 292 ? -12.016 -5.559 -10.289 1 94.19 292 ALA B C 1
ATOM 4915 O O . ALA B 1 292 ? -12.867 -5.816 -11.141 1 94.19 292 ALA B O 1
ATOM 4916 N N . GLU B 1 293 ? -10.719 -5.742 -10.5 1 96.06 293 GLU B N 1
ATOM 4917 C CA . GLU B 1 293 ? -10.234 -6.285 -11.766 1 96.06 293 GLU B CA 1
ATOM 4918 C C . GLU B 1 293 ? -10.781 -7.688 -12.008 1 96.06 293 GLU B C 1
ATOM 4920 O O . GLU B 1 293 ? -11.336 -7.969 -13.07 1 96.06 293 GLU B O 1
ATOM 4925 N N . MET B 1 294 ? -10.641 -8.523 -11.047 1 97.75 294 MET B N 1
ATOM 4926 C CA . MET B 1 294 ? -11.094 -9.906 -11.195 1 97.75 294 MET B CA 1
ATOM 4927 C C . MET B 1 294 ? -12.617 -9.984 -11.156 1 97.75 294 MET B C 1
ATOM 4929 O O . MET B 1 294 ? -13.219 -10.797 -11.859 1 97.75 294 MET B O 1
ATOM 4933 N N . ARG B 1 295 ? -13.227 -9.18 -10.297 1 96.75 295 ARG B N 1
ATOM 4934 C CA . ARG B 1 295 ? -14.68 -9.141 -10.219 1 96.75 295 ARG B CA 1
ATOM 4935 C C . ARG B 1 295 ? -15.297 -8.844 -11.578 1 96.75 295 ARG B C 1
ATOM 4937 O O . ARG B 1 295 ? -16.234 -9.523 -12.008 1 96.75 295 ARG B O 1
ATOM 4944 N N . ALA B 1 296 ? -14.773 -7.812 -12.227 1 95.81 296 ALA B N 1
ATOM 4945 C CA . ALA B 1 296 ? -15.266 -7.441 -13.547 1 95.81 296 ALA B CA 1
ATOM 4946 C C . ALA B 1 296 ? -15.078 -8.578 -14.547 1 95.81 296 ALA B C 1
ATOM 4948 O O . ALA B 1 296 ? -15.961 -8.859 -15.359 1 95.81 296 ALA B O 1
ATOM 4949 N N . PHE B 1 297 ? -13.953 -9.172 -14.516 1 97.56 297 PHE B N 1
ATOM 4950 C CA . PHE B 1 297 ? -13.641 -10.273 -15.414 1 97.56 297 PHE B CA 1
ATOM 4951 C C . PHE B 1 297 ? -14.57 -11.453 -15.164 1 97.56 297 PHE B C 1
ATOM 4953 O O . PHE B 1 297 ? -15.078 -12.055 -16.109 1 97.56 297 PHE B O 1
ATOM 4960 N N . ALA B 1 298 ? -14.766 -11.844 -13.906 1 97.38 298 ALA B N 1
ATOM 4961 C CA . ALA B 1 298 ? -15.656 -12.938 -13.539 1 97.38 298 ALA B CA 1
ATOM 4962 C C . ALA B 1 298 ? -17.078 -12.664 -13.992 1 97.38 298 ALA B C 1
ATOM 4964 O O . ALA B 1 298 ? -17.781 -13.57 -14.461 1 97.38 298 ALA B O 1
ATOM 4965 N N . GLY B 1 299 ? -17.5 -11.406 -13.812 1 96.56 299 GLY B N 1
ATOM 4966 C CA . GLY B 1 299 ? -18.812 -11.023 -14.297 1 96.56 299 GLY B CA 1
ATOM 4967 C C . GLY B 1 299 ? -19 -11.234 -15.789 1 96.56 299 GLY B C 1
ATOM 4968 O O . GLY B 1 299 ? -20 -11.781 -16.234 1 96.56 299 GLY B O 1
ATOM 4969 N N . ALA B 1 300 ? -18.016 -10.812 -16.5 1 97.19 300 ALA B N 1
ATOM 4970 C CA . ALA B 1 300 ? -18.062 -10.938 -17.953 1 97.19 300 ALA B CA 1
ATOM 4971 C C . ALA B 1 300 ? -18.047 -12.406 -18.391 1 97.19 300 ALA B C 1
ATOM 4973 O O . ALA B 1 300 ? -18.781 -12.797 -19.297 1 97.19 300 ALA B O 1
ATOM 4974 N N . SER B 1 301 ? -17.219 -13.18 -17.766 1 97.25 301 SER B N 1
ATOM 4975 C CA . SER B 1 301 ? -17.125 -14.594 -18.109 1 97.25 301 SER B CA 1
ATOM 4976 C C . SER B 1 301 ? -18.422 -15.328 -17.797 1 97.25 301 SER B C 1
ATOM 4978 O O . SER B 1 301 ? -18.875 -16.172 -18.562 1 97.25 301 SER B O 1
ATOM 4980 N N . ARG B 1 302 ? -19.016 -15.016 -16.703 1 96.12 302 ARG B N 1
ATOM 4981 C CA . ARG B 1 302 ? -20.297 -15.617 -16.328 1 96.12 302 ARG B CA 1
ATOM 4982 C C . ARG B 1 302 ? -21.391 -15.242 -17.328 1 96.12 302 ARG B C 1
ATOM 4984 O O . ARG B 1 302 ? -22.203 -16.078 -17.703 1 96.12 302 ARG B O 1
ATOM 4991 N N . ALA B 1 303 ? -21.375 -13.984 -17.625 1 96.19 303 ALA B N 1
ATOM 4992 C CA . ALA B 1 303 ? -22.359 -13.516 -18.594 1 96.19 303 ALA B CA 1
ATOM 4993 C C . ALA B 1 303 ? -22.219 -14.258 -19.922 1 96.19 303 ALA B C 1
ATOM 4995 O O . ALA B 1 303 ? -23.203 -14.445 -20.641 1 96.19 303 ALA B O 1
ATOM 4996 N N . ALA B 1 304 ? -21.047 -14.734 -20.172 1 97.31 304 ALA B N 1
ATOM 4997 C CA . ALA B 1 304 ? -20.781 -15.469 -21.391 1 97.31 304 ALA B CA 1
ATOM 4998 C C . ALA B 1 304 ? -21.047 -16.953 -21.219 1 97.31 304 ALA B C 1
ATOM 5000 O O . ALA B 1 304 ? -20.812 -17.75 -22.125 1 97.31 304 ALA B O 1
ATOM 5001 N N . GLY B 1 305 ? -21.391 -17.391 -20.047 1 96 305 GLY B N 1
ATOM 5002 C CA . GLY B 1 305 ? -21.828 -18.75 -19.828 1 96 305 GLY B CA 1
ATOM 5003 C C . GLY B 1 305 ? -20.766 -19.625 -19.203 1 96 305 GLY B C 1
ATOM 5004 O O . GLY B 1 305 ? -20.922 -20.844 -19.094 1 96 305 GLY B O 1
ATOM 5005 N N . VAL B 1 306 ? -19.719 -19.078 -18.812 1 97.06 306 VAL B N 1
ATOM 5006 C CA . VAL B 1 306 ? -18.641 -19.828 -18.188 1 97.06 306 VAL B CA 1
ATOM 5007 C C . VAL B 1 306 ? -19 -20.141 -16.734 1 97.06 306 VAL B C 1
ATOM 5009 O O . VAL B 1 306 ? -19.562 -19.297 -16.031 1 97.06 306 VAL B O 1
ATOM 5012 N N . ALA B 1 307 ? -18.672 -21.359 -16.266 1 96.62 307 ALA B N 1
ATOM 5013 C CA . ALA B 1 307 ? -18.844 -21.719 -14.859 1 96.62 307 ALA B CA 1
ATOM 5014 C C . ALA B 1 307 ? -17.766 -21.078 -13.992 1 96.62 307 ALA B C 1
ATOM 5016 O O . ALA B 1 307 ? -16.781 -21.719 -13.633 1 96.62 307 ALA B O 1
ATOM 5017 N N . HIS B 1 308 ? -18.031 -19.828 -13.641 1 97.12 308 HIS B N 1
ATOM 5018 C CA . HIS B 1 308 ? -17.062 -19.016 -12.906 1 97.12 308 HIS B CA 1
ATOM 5019 C C . HIS B 1 308 ? -17.641 -18.547 -11.578 1 97.12 308 HIS B C 1
ATOM 5021 O O . HIS B 1 308 ? -18.578 -17.75 -11.562 1 97.12 308 HIS B O 1
ATOM 5027 N N . THR B 1 309 ? -17.094 -19.062 -10.477 1 97.12 309 THR B N 1
ATOM 5028 C CA . THR B 1 309 ? -17.422 -18.578 -9.141 1 97.12 309 THR B CA 1
ATOM 5029 C C . THR B 1 309 ? -16.375 -17.594 -8.641 1 97.12 309 THR B C 1
ATOM 5031 O O . THR B 1 309 ? -15.172 -17.891 -8.664 1 97.12 309 THR B O 1
ATOM 5034 N N . HIS B 1 310 ? -16.844 -16.438 -8.195 1 97.31 310 HIS B N 1
ATOM 5035 C CA . HIS B 1 310 ? -15.961 -15.422 -7.641 1 97.31 310 HIS B CA 1
ATOM 5036 C C . HIS B 1 310 ? -16.359 -15.055 -6.215 1 97.31 310 HIS B C 1
ATOM 5038 O O . HIS B 1 310 ? -17.531 -14.805 -5.941 1 97.31 310 HIS B O 1
ATOM 5044 N N . PHE B 1 311 ? -15.32 -15.07 -5.348 1 96.88 311 PHE B N 1
ATOM 5045 C CA . PHE B 1 311 ? -15.523 -14.781 -3.932 1 96.88 311 PHE B CA 1
ATOM 5046 C C . PHE B 1 311 ? -14.539 -13.727 -3.443 1 96.88 311 PHE B C 1
ATOM 5048 O O . PHE B 1 311 ? -13.375 -13.719 -3.861 1 96.88 311 PHE B O 1
ATOM 5055 N N . GLU B 1 312 ? -14.984 -12.75 -2.623 1 96.88 312 GLU B N 1
ATOM 5056 C CA . GLU B 1 312 ? -14.125 -11.75 -1.997 1 96.88 312 GLU B CA 1
ATOM 5057 C C . GLU B 1 312 ? -14.305 -11.742 -0.481 1 96.88 312 GLU B C 1
ATOM 5059 O O . GLU B 1 312 ? -15.406 -11.977 0.021 1 96.88 312 GLU B O 1
ATOM 5064 N N . TYR B 1 313 ? -13.25 -11.445 0.242 1 94.81 313 TYR B N 1
ATOM 5065 C CA . TYR B 1 313 ? -13.367 -11.359 1.692 1 94.81 313 TYR B CA 1
ATOM 5066 C C . TYR B 1 313 ? -12.375 -10.352 2.262 1 94.81 313 TYR B C 1
ATOM 5068 O O . TYR B 1 313 ? -11.461 -9.914 1.563 1 94.81 313 TYR B O 1
ATOM 5076 N N . ASP B 1 314 ? -12.609 -9.867 3.484 1 92.44 314 ASP B N 1
ATOM 5077 C CA . ASP B 1 314 ? -11.727 -8.977 4.227 1 92.44 314 ASP B CA 1
ATOM 5078 C C . ASP B 1 314 ? -10.766 -9.773 5.109 1 92.44 314 ASP B C 1
ATOM 5080 O O . ASP B 1 314 ? -11.125 -10.82 5.645 1 92.44 314 ASP B O 1
ATOM 5084 N N . SER B 1 315 ? -9.602 -9.281 5.164 1 93.88 315 SER B N 1
ATOM 5085 C CA . SER B 1 315 ? -8.641 -9.922 6.051 1 93.88 315 SER B CA 1
ATOM 5086 C C . SER B 1 315 ? -7.633 -8.914 6.598 1 93.88 315 SER B C 1
ATOM 5088 O O . SER B 1 315 ? -7.27 -7.961 5.91 1 93.88 315 SER B O 1
ATOM 5090 N N . ALA B 1 316 ? -7.168 -9.156 7.773 1 90 316 ALA B N 1
ATOM 5091 C CA . ALA B 1 316 ? -6.156 -8.32 8.414 1 90 316 ALA B CA 1
ATOM 5092 C C . ALA B 1 316 ? -4.766 -8.625 7.855 1 90 316 ALA B C 1
ATOM 5094 O O . ALA B 1 316 ? -3.793 -7.953 8.203 1 90 316 ALA B O 1
ATOM 5095 N N . HIS B 1 317 ? -4.684 -9.477 6.883 1 95.75 317 HIS B N 1
ATOM 5096 C CA . HIS B 1 317 ? -3.379 -9.914 6.395 1 95.75 317 HIS B CA 1
ATOM 5097 C C . HIS B 1 317 ? -3.084 -9.328 5.02 1 95.75 317 HIS B C 1
ATOM 5099 O O . HIS B 1 317 ? -2.057 -9.648 4.414 1 95.75 317 HIS B O 1
ATOM 5105 N N . GLY B 1 318 ? -3.975 -8.531 4.488 1 96.19 318 GLY B N 1
ATOM 5106 C CA . GLY B 1 318 ? -3.764 -7.988 3.156 1 96.19 318 GLY B CA 1
ATOM 5107 C C . GLY B 1 318 ? -3.645 -9.062 2.09 1 96.19 318 GLY B C 1
ATOM 5108 O O . GLY B 1 318 ? -4.387 -10.047 2.109 1 96.19 318 GLY B O 1
ATOM 5109 N N . HIS B 1 319 ? -2.785 -8.859 1.17 1 98.44 319 HIS B N 1
ATOM 5110 C CA . HIS B 1 319 ? -2.541 -9.828 0.102 1 98.44 319 HIS B CA 1
ATOM 5111 C C . HIS B 1 319 ? -2.15 -11.188 0.666 1 98.44 319 HIS B C 1
ATOM 5113 O O . HIS B 1 319 ? -2.523 -12.227 0.111 1 98.44 319 HIS B O 1
ATOM 5119 N N . LEU B 1 320 ? -1.48 -11.188 1.754 1 98.44 320 LEU B N 1
ATOM 5120 C CA . LEU B 1 320 ? -0.924 -12.422 2.303 1 98.44 320 LEU B CA 1
ATOM 5121 C C . LEU B 1 320 ? -2.02 -13.281 2.924 1 98.44 320 LEU B C 1
ATOM 5123 O O . LEU B 1 320 ? -1.769 -14.422 3.316 1 98.44 320 LEU B O 1
ATOM 5127 N N . ALA B 1 321 ? -3.189 -12.758 2.904 1 98.31 321 ALA B N 1
ATOM 5128 C CA . ALA B 1 321 ? -4.309 -13.586 3.35 1 98.31 321 ALA B CA 1
ATOM 5129 C C . ALA B 1 321 ? -4.453 -14.828 2.482 1 98.31 321 ALA B C 1
ATOM 5131 O O . ALA B 1 321 ? -4.953 -15.859 2.941 1 98.31 321 ALA B O 1
ATOM 5132 N N . CYS B 1 322 ? -3.998 -14.805 1.31 1 98.62 322 CYS B N 1
ATOM 5133 C CA . CYS B 1 322 ? -4.102 -15.945 0.4 1 98.62 322 CYS B CA 1
ATOM 5134 C C . CYS B 1 322 ? -3.285 -17.125 0.91 1 98.62 322 CYS B C 1
ATOM 5136 O O . CYS B 1 322 ? -3.49 -18.266 0.475 1 98.62 322 CYS B O 1
ATOM 5138 N N . VAL B 1 323 ? -2.352 -16.875 1.862 1 98.44 323 VAL B N 1
ATOM 5139 C CA . VAL B 1 323 ? -1.564 -17.969 2.428 1 98.44 323 VAL B CA 1
ATOM 5140 C C . VAL B 1 323 ? -1.787 -18.047 3.938 1 98.44 323 VAL B C 1
ATOM 5142 O O . VAL B 1 323 ? -1.781 -19.125 4.523 1 98.44 323 VAL B O 1
ATOM 5145 N N . ALA B 1 324 ? -2.062 -16.875 4.566 1 96.94 324 ALA B N 1
ATOM 5146 C CA . ALA B 1 324 ? -2.078 -16.797 6.023 1 96.94 324 ALA B CA 1
ATOM 5147 C C . ALA B 1 324 ? -3.502 -16.906 6.562 1 96.94 324 ALA B C 1
ATOM 5149 O O . ALA B 1 324 ? -3.705 -17.172 7.75 1 96.94 324 ALA B O 1
ATOM 5150 N N . ASP B 1 325 ? -4.441 -16.609 5.828 1 97.44 325 ASP B N 1
ATOM 5151 C CA . ASP B 1 325 ? -5.852 -16.625 6.195 1 97.44 325 ASP B CA 1
ATOM 5152 C C . ASP B 1 325 ? -6.684 -17.391 5.164 1 97.44 325 ASP B C 1
ATOM 5154 O O . ASP B 1 325 ? -7.473 -16.781 4.43 1 97.44 325 ASP B O 1
ATOM 5158 N N . THR B 1 326 ? -6.633 -18.75 5.219 1 98.19 326 THR B N 1
ATOM 5159 C CA . THR B 1 326 ? -7.152 -19.547 4.109 1 98.19 326 THR B CA 1
ATOM 5160 C C . THR B 1 326 ? -8.531 -20.109 4.449 1 98.19 326 THR B C 1
ATOM 5162 O O . THR B 1 326 ? -9.219 -20.641 3.576 1 98.19 326 THR B O 1
ATOM 5165 N N . VAL B 1 327 ? -9.023 -19.953 5.633 1 97.5 327 VAL B N 1
ATOM 5166 C CA . VAL B 1 327 ? -10.273 -20.516 6.113 1 97.5 327 VAL B CA 1
ATOM 5167 C C . VAL B 1 327 ? -11.438 -20.016 5.254 1 97.5 327 VAL B C 1
ATOM 5169 O O . VAL B 1 327 ? -12.305 -20.797 4.852 1 97.5 327 VAL B O 1
ATOM 5172 N N . PRO B 1 328 ? -11.43 -18.766 4.898 1 96.94 328 PRO B N 1
ATOM 5173 C CA . PRO B 1 328 ? -12.602 -18.234 4.195 1 96.94 328 PRO B CA 1
ATOM 5174 C C . PRO B 1 328 ? -12.859 -18.922 2.857 1 96.94 328 PRO B C 1
ATOM 5176 O O . PRO B 1 328 ? -14 -18.969 2.391 1 96.94 328 PRO B O 1
ATOM 5179 N N . PHE B 1 329 ? -11.805 -19.516 2.26 1 97.56 329 PHE B N 1
ATOM 5180 C CA . PHE B 1 329 ? -12.055 -20.047 0.926 1 97.56 329 PHE B CA 1
ATOM 5181 C C . PHE B 1 329 ? -11.773 -21.547 0.882 1 97.56 329 PHE B C 1
ATOM 5183 O O . PHE B 1 329 ? -11.859 -22.172 -0.179 1 97.56 329 PHE B O 1
ATOM 5190 N N . ALA B 1 330 ? -11.469 -22.172 1.991 1 98.25 330 ALA B N 1
ATOM 5191 C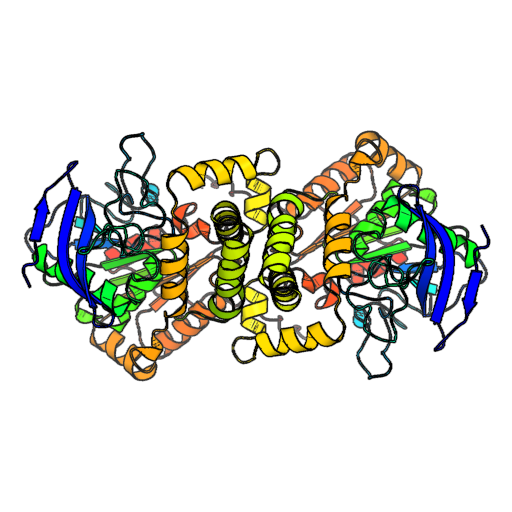 CA . ALA B 1 330 ? -11.164 -23.594 2.057 1 98.25 330 ALA B CA 1
ATOM 5192 C C . ALA B 1 330 ? -12.344 -24.422 1.566 1 98.25 330 ALA B C 1
ATOM 5194 O O . ALA B 1 330 ? -12.164 -25.391 0.815 1 98.25 330 ALA B O 1
ATOM 5195 N N . GLY B 1 331 ? -13.5 -24.031 2.053 1 97.31 331 GLY B N 1
ATOM 5196 C CA . GLY B 1 331 ? -14.688 -24.766 1.644 1 97.31 331 GLY B CA 1
ATOM 5197 C C . GLY B 1 331 ? -14.961 -24.672 0.154 1 97.31 331 GLY B C 1
ATOM 5198 O O . GLY B 1 331 ? -15.398 -25.641 -0.461 1 97.31 331 GLY B O 1
ATOM 5199 N N . LEU B 1 332 ? -14.734 -23.547 -0.448 1 97.62 332 LEU B N 1
ATOM 5200 C CA . LEU B 1 332 ? -14.93 -23.359 -1.881 1 97.62 332 LEU B CA 1
ATOM 5201 C C . LEU B 1 332 ? -13.93 -24.188 -2.68 1 97.62 332 LEU B C 1
ATOM 5203 O O . LEU B 1 332 ? -14.266 -24.734 -3.727 1 97.62 332 LEU B O 1
ATOM 5207 N N . LEU B 1 333 ? -12.727 -24.25 -2.166 1 98.19 333 LEU B N 1
ATOM 5208 C CA . LEU B 1 333 ? -11.695 -25.062 -2.812 1 98.19 333 LEU B CA 1
ATOM 5209 C C . LEU B 1 333 ? -12.086 -26.531 -2.807 1 98.19 333 LEU B C 1
ATOM 5211 O O . LEU B 1 333 ? -11.953 -27.219 -3.824 1 98.19 333 LEU B O 1
ATOM 5215 N N . ARG B 1 334 ? -12.562 -27 -1.676 1 98 334 ARG B N 1
ATOM 5216 C CA . ARG B 1 334 ? -13.047 -28.359 -1.563 1 98 334 ARG B CA 1
ATOM 5217 C C . ARG B 1 334 ? -14.18 -28.625 -2.553 1 98 334 ARG B C 1
ATOM 5219 O O . ARG B 1 334 ? -14.211 -29.672 -3.209 1 98 334 ARG B O 1
ATOM 5226 N N . ALA B 1 335 ? -15.047 -27.688 -2.615 1 97.62 335 ALA B N 1
ATOM 5227 C CA . ALA B 1 335 ? -16.188 -27.812 -3.51 1 97.62 335 ALA B CA 1
ATOM 5228 C C . ALA B 1 335 ? -15.75 -27.859 -4.969 1 97.62 335 ALA B C 1
ATOM 5230 O O . ALA B 1 335 ? -16.312 -28.609 -5.773 1 97.62 335 ALA B O 1
ATOM 5231 N N . LEU B 1 336 ? -14.805 -27.047 -5.332 1 98.31 336 LEU B N 1
ATOM 5232 C CA . LEU B 1 336 ? -14.273 -27.078 -6.691 1 98.31 336 LEU B CA 1
ATOM 5233 C C . LEU B 1 336 ? -13.711 -28.453 -7.035 1 98.31 336 LEU B C 1
ATOM 5235 O O . LEU B 1 336 ? -14.008 -29 -8.102 1 98.31 336 LEU B O 1
ATOM 5239 N N . LEU B 1 337 ? -12.922 -29.016 -6.125 1 98.31 337 LEU B N 1
ATOM 5240 C CA . LEU B 1 337 ? -12.242 -30.281 -6.363 1 98.31 337 LEU B CA 1
ATOM 5241 C C . LEU B 1 337 ? -13.242 -31.438 -6.414 1 98.31 337 LEU B C 1
ATOM 5243 O O . LEU B 1 337 ? -12.969 -32.469 -7.023 1 98.31 337 LEU B O 1
ATOM 5247 N N . GLY B 1 338 ? -14.398 -31.172 -5.801 1 96.31 338 GLY B N 1
ATOM 5248 C CA . GLY B 1 338 ? -15.445 -32.188 -5.785 1 96.31 338 GLY B CA 1
ATOM 5249 C C . GLY B 1 338 ? -16.547 -31.922 -6.789 1 96.31 338 GLY B C 1
ATOM 5250 O O . GLY B 1 338 ? -17.578 -32.594 -6.789 1 96.31 338 GLY B O 1
ATOM 5251 N N . ASP B 1 339 ? -16.422 -30.938 -7.594 1 94.06 339 ASP B N 1
ATOM 5252 C CA . ASP B 1 339 ? -17.406 -30.531 -8.602 1 94.06 339 ASP B CA 1
ATOM 5253 C C . ASP B 1 339 ? -18.75 -30.188 -7.953 1 94.06 339 ASP B C 1
ATOM 5255 O O . ASP B 1 339 ? -19.797 -30.594 -8.445 1 94.06 339 ASP B O 1
ATOM 5259 N N . THR B 1 340 ? -18.609 -29.375 -6.832 1 88.75 340 THR B N 1
ATOM 5260 C CA . THR B 1 340 ? -19.828 -29 -6.117 1 88.75 340 THR B CA 1
ATOM 5261 C C . THR B 1 340 ? -19.828 -27.516 -5.805 1 88.75 340 THR B C 1
ATOM 5263 O O . THR B 1 340 ? -20.406 -27.078 -4.801 1 88.75 340 THR B O 1
ATOM 5266 N N . LEU B 1 341 ? -19.156 -26.797 -6.637 1 89.56 341 LEU B N 1
ATOM 5267 C CA . LEU B 1 341 ? -19.141 -25.359 -6.41 1 89.56 341 LEU B CA 1
ATOM 5268 C C . LEU B 1 341 ? -20.547 -24.781 -6.516 1 89.56 341 LEU B C 1
ATOM 5270 O O . LEU B 1 341 ? -21.266 -25.062 -7.469 1 89.56 341 LEU B O 1
ATOM 5274 N N . PRO B 1 342 ? -20.922 -24.031 -5.531 1 77.06 342 PRO B N 1
ATOM 5275 C CA . PRO B 1 342 ? -22.25 -23.406 -5.629 1 77.06 342 PRO B CA 1
ATOM 5276 C C . PRO B 1 342 ? -22.297 -22.281 -6.656 1 77.06 342 PRO B C 1
ATOM 5278 O O . PRO B 1 342 ? -21.25 -21.703 -6.977 1 77.06 342 PRO B O 1
ATOM 5281 N N . ALA B 1 343 ? -23.469 -22.156 -7.25 1 73.5 343 ALA B N 1
ATOM 5282 C CA . ALA B 1 343 ? -23.672 -20.969 -8.062 1 73.5 343 ALA B CA 1
ATOM 5283 C C . ALA B 1 343 ? -23.812 -19.719 -7.184 1 73.5 343 ALA B C 1
ATOM 5285 O O . ALA B 1 343 ? -24.734 -19.641 -6.367 1 73.5 343 ALA B O 1
ATOM 5286 N N . VAL B 1 344 ? -22.734 -19.016 -6.969 1 71.12 344 VAL B N 1
ATOM 5287 C CA . VAL B 1 344 ? -22.844 -17.859 -6.082 1 71.12 344 VAL B CA 1
ATOM 5288 C C . VAL B 1 344 ? -22.859 -16.578 -6.91 1 71.12 344 VAL B C 1
ATOM 5290 O O . VAL B 1 344 ? -22.281 -16.516 -7.992 1 71.12 344 VAL B O 1
ATOM 5293 N N . SER B 1 345 ? -23.719 -15.586 -6.387 1 72.75 345 SER B N 1
ATOM 5294 C CA . SER B 1 345 ? -23.75 -14.266 -7.02 1 72.75 345 SER B CA 1
ATOM 5295 C C . SER B 1 345 ? -22.438 -13.523 -6.82 1 72.75 345 SER B C 1
ATOM 5297 O O . SER B 1 345 ? -21.719 -13.781 -5.852 1 72.75 345 SER B O 1
ATOM 5299 N N . LEU B 1 346 ? -22.156 -12.711 -7.766 1 75.31 346 LEU B N 1
ATOM 5300 C CA . LEU B 1 346 ? -20.984 -11.867 -7.629 1 75.31 346 LEU B CA 1
ATOM 5301 C C . LEU B 1 346 ? -21.125 -10.922 -6.438 1 75.31 346 LEU B C 1
ATOM 5303 O O . LEU B 1 346 ? -22.219 -10.406 -6.18 1 75.31 346 LEU B O 1
ATOM 5307 N N . PRO B 1 347 ? -20.031 -10.734 -5.766 1 72.56 347 PRO B N 1
ATOM 5308 C CA . PRO B 1 347 ? -20.109 -9.766 -4.672 1 72.56 347 PRO B CA 1
ATOM 5309 C C . PRO B 1 347 ? -20.344 -8.344 -5.16 1 72.56 347 PRO B C 1
ATOM 5311 O O . PRO B 1 347 ? -19.969 -8 -6.285 1 72.56 347 PRO B O 1
ATOM 5314 N N . PRO B 1 348 ? -21.047 -7.496 -4.262 1 67.31 348 PRO B N 1
ATOM 5315 C CA . PRO B 1 348 ? -21.234 -6.094 -4.641 1 67.31 348 PRO B CA 1
ATOM 5316 C C . PRO B 1 348 ? -19.938 -5.293 -4.598 1 67.31 348 PRO B C 1
ATOM 5318 O O . PRO B 1 348 ? -18.984 -5.688 -3.918 1 67.31 348 PRO B O 1
ATOM 5321 N N . ASP B 1 349 ? -19.891 -4.27 -5.516 1 64.88 349 ASP B N 1
ATOM 5322 C CA . ASP B 1 349 ? -18.797 -3.326 -5.434 1 64.88 349 ASP B CA 1
ATOM 5323 C C . ASP B 1 349 ? -18.953 -2.395 -4.234 1 64.88 349 ASP B C 1
ATOM 5325 O O . ASP B 1 349 ? -19.688 -1.409 -4.301 1 64.88 349 ASP B O 1
ATOM 5329 N N . LEU B 1 350 ? -18.219 -2.689 -3.191 1 62.91 350 LEU B N 1
ATOM 5330 C CA . LEU B 1 350 ? -18.375 -1.948 -1.944 1 62.91 350 LEU B CA 1
ATOM 5331 C C . LEU B 1 350 ? -17.75 -0.56 -2.053 1 62.91 350 LEU B C 1
ATOM 5333 O O . LEU B 1 350 ? -17.984 0.298 -1.199 1 62.91 350 LEU B O 1
ATOM 5337 N N . LEU B 1 351 ? -17.031 -0.331 -3.123 1 57.78 351 LEU B N 1
ATOM 5338 C CA . LEU B 1 351 ? -16.344 0.956 -3.248 1 57.78 351 LEU B CA 1
ATOM 5339 C C . LEU B 1 351 ? -17.062 1.85 -4.254 1 57.78 351 LEU B C 1
ATOM 5341 O O . LEU B 1 351 ? -16.625 2.969 -4.523 1 57.78 351 LEU B O 1
ATOM 5345 N N . SER B 1 352 ? -18.266 1.308 -4.805 1 55.91 352 SER B N 1
ATOM 5346 C CA . SER B 1 352 ? -19.047 2.137 -5.719 1 55.91 352 SER B CA 1
ATOM 5347 C C . SER B 1 352 ? -19.766 3.256 -4.977 1 55.91 352 SER B C 1
ATOM 5349 O O . SER B 1 352 ? -20.25 3.059 -3.855 1 55.91 352 SER B O 1
ATOM 5351 N N . PRO B 1 353 ? -19.625 4.52 -5.328 1 49.97 353 PRO B N 1
ATOM 5352 C CA . PRO B 1 353 ? -20.391 5.582 -4.676 1 49.97 353 PRO B CA 1
ATOM 5353 C C . PRO B 1 353 ? -21.875 5.258 -4.574 1 49.97 353 PRO B C 1
ATOM 5355 O O . PRO B 1 353 ? -22.453 4.66 -5.492 1 49.97 353 PRO B O 1
ATOM 5358 N N . GLY B 1 354 ? -22.406 4.809 -3.451 1 40.34 354 GLY B N 1
ATOM 5359 C CA . GLY B 1 354 ? -23.844 4.613 -3.277 1 40.34 354 GLY B CA 1
ATOM 5360 C C . GLY B 1 354 ? -24.672 5.668 -3.979 1 40.34 354 GLY B C 1
ATOM 5361 O O . GLY B 1 354 ? -24.234 6.812 -4.137 1 40.34 354 GLY B O 1
ATOM 5362 N N . GLU B 1 355 ? -25.594 5.207 -4.879 1 32.91 355 GLU B N 1
ATOM 5363 C CA . GLU B 1 355 ? -26.703 6.117 -5.195 1 32.91 355 GLU B CA 1
ATOM 5364 C C . GLU B 1 355 ? -27.297 6.715 -3.924 1 32.91 355 GLU B C 1
ATOM 5366 O O . GLU B 1 355 ? -27.594 5.992 -2.971 1 32.91 355 GLU B O 1
ATOM 5371 N N . ALA B 1 356 ? -27.188 8.086 -3.596 1 29.72 356 ALA B N 1
ATOM 5372 C CA . ALA B 1 356 ? -27.984 8.789 -2.598 1 29.72 356 ALA B CA 1
ATOM 5373 C C . ALA B 1 356 ? -29.422 8.289 -2.59 1 29.72 356 ALA B C 1
ATOM 5375 O O . ALA B 1 356 ? -30.125 8.375 -3.6 1 29.72 356 ALA B O 1
ATOM 5376 N N . SER B 1 357 ? -29.703 7.285 -1.812 1 25.44 357 SER B N 1
ATOM 5377 C CA . SER B 1 357 ? -31.141 7.125 -1.631 1 25.44 357 SER B CA 1
ATOM 5378 C C . SER B 1 357 ? -31.812 8.453 -1.322 1 25.44 357 SER B C 1
ATOM 5380 O O . SER B 1 357 ? -31.406 9.164 -0.399 1 25.44 357 SER B O 1
ATOM 5382 N N . HIS B 1 358 ? -32.344 9.117 -2.303 1 20.53 358 HIS B N 1
ATOM 5383 C CA . HIS B 1 358 ? -33.438 10.07 -2.121 1 20.53 358 HIS B CA 1
ATOM 5384 C C . HIS B 1 358 ? -34.438 9.547 -1.104 1 20.53 358 HIS B C 1
ATOM 5386 O O . HIS B 1 358 ? -35.406 8.891 -1.472 1 20.53 358 HIS B O 1
ATOM 5392 N N . ALA B 1 359 ? -34.031 9.242 0.104 1 17.66 359 ALA B N 1
ATOM 5393 C CA . ALA B 1 359 ? -35.188 9.414 0.99 1 17.66 359 ALA B CA 1
ATOM 5394 C C . ALA B 1 359 ? -35.438 10.891 1.299 1 17.66 359 ALA B C 1
ATOM 5396 O O . ALA B 1 359 ? -34.469 11.656 1.48 1 17.66 359 ALA B O 1
#

Nearest PDB structures (foldseek):
  7ryt-assembly1_B  TM=8.587E-01  e=3.481E-25  Mycobacterium tuberculosis
  5w8o-assembly1_B  TM=8.505E-01  e=7.136E-25  Mycolicibacterium hassiacum DSM 44199
  5w8o-assembly1_A  TM=8.483E-01  e=7.576E-25  Mycolicibacterium hassiacum DSM 44199
  3vvl-assembly1_A  TM=8.592E-01  e=1.860E-22  Streptomyces lavendulae subsp. lavendulae
  3vvm-assembly1_B  TM=8.571E-01  e=6.532E-22  Streptomyces lavendulae subsp. lavendulae